Protein AF-A0A286U6C9-F1 (afdb_monomer)

pLDDT: mean 80.38, std 20.47, range [32.81, 98.5]

Nearest PDB structures (foldseek):
  4joi-assembly2_B  TM=8.172E-01  e=2.800E-09  Homo sapiens
  1l1o-assembly1_E  TM=8.955E-01  e=1.652E-06  Homo sapiens
  2z8l-assembly1_A  TM=6.160E-01  e=3.527E-02  Staphylococcus aureus
  4rh6-assembly1_A  TM=5.629E-01  e=1.642E-01  Staphylococcus aureus subsp. aureus COL
  4rh6-assembly3_C  TM=5.589E-01  e=2.062E-01  Staphylococcus aureus subsp. aureus COL

Structure (mmCIF, N/CA/C/O backbone):
data_AF-A0A286U6C9-F1
#
_entry.id   AF-A0A286U6C9-F1
#
loop_
_atom_site.group_PDB
_atom_site.id
_atom_site.type_symbol
_atom_site.label_atom_id
_atom_site.label_alt_id
_atom_site.label_comp_id
_atom_site.label_asym_id
_atom_site.label_entity_id
_atom_site.label_seq_id
_atom_site.pdbx_PDB_ins_code
_atom_site.Cartn_x
_atom_site.Cartn_y
_atom_site.Cartn_z
_atom_site.occupancy
_atom_site.B_iso_or_equiv
_atom_site.auth_seq_id
_atom_site.auth_comp_id
_atom_site.auth_asym_id
_atom_site.auth_atom_id
_atom_site.pdbx_PDB_model_num
ATOM 1 N N . MET A 1 1 ? 11.134 23.415 42.992 1.00 32.81 1 MET A N 1
ATOM 2 C CA . MET A 1 1 ? 12.088 23.562 41.873 1.00 32.81 1 MET A CA 1
ATOM 3 C C . MET A 1 1 ? 11.410 23.054 40.617 1.00 32.81 1 MET A C 1
ATOM 5 O O . MET A 1 1 ? 11.229 21.854 40.481 1.00 32.81 1 MET A O 1
ATOM 9 N N . VAL A 1 2 ? 10.948 23.959 39.758 1.00 33.53 2 VAL A N 1
ATOM 10 C CA . VAL A 1 2 ? 10.408 23.594 38.445 1.00 33.53 2 VAL A CA 1
ATOM 11 C C . VAL A 1 2 ? 11.614 23.223 37.590 1.00 33.53 2 VAL A C 1
ATOM 13 O O . VAL A 1 2 ? 12.401 24.100 37.245 1.00 33.53 2 VAL A O 1
ATOM 16 N N . GLN A 1 3 ? 11.817 21.932 37.320 1.00 37.41 3 GLN A N 1
ATOM 17 C CA . GLN A 1 3 ? 12.732 21.523 36.259 1.00 37.41 3 GLN A CA 1
ATOM 18 C C . GLN A 1 3 ? 12.182 22.136 34.972 1.00 37.41 3 GLN A C 1
ATOM 20 O O . GLN A 1 3 ? 11.148 21.700 34.471 1.00 37.41 3 GLN A O 1
ATOM 25 N N . GLN A 1 4 ? 12.822 23.196 34.472 1.00 38.38 4 GLN A N 1
ATOM 26 C CA . GLN A 1 4 ? 12.635 23.591 33.085 1.00 38.38 4 GLN A CA 1
ATOM 27 C C . GLN A 1 4 ? 13.026 22.370 32.259 1.00 38.38 4 GLN A C 1
ATOM 29 O O . GLN A 1 4 ? 14.198 22.007 32.198 1.00 38.38 4 GLN A O 1
ATOM 34 N N . THR A 1 5 ? 12.031 21.690 31.697 1.00 51.72 5 THR A N 1
ATOM 35 C CA . THR A 1 5 ? 12.222 20.615 30.731 1.00 51.72 5 THR A CA 1
ATOM 36 C C . THR A 1 5 ? 12.815 21.248 29.480 1.00 51.72 5 THR A C 1
ATOM 38 O O . THR A 1 5 ? 12.091 21.615 28.552 1.00 51.72 5 THR A O 1
ATOM 41 N N . GLY A 1 6 ? 14.130 21.468 29.486 1.00 61.31 6 GLY A N 1
ATOM 42 C CA . GLY A 1 6 ? 14.864 21.767 28.271 1.00 61.31 6 GLY A CA 1
ATOM 43 C C . GLY A 1 6 ? 14.529 20.667 27.275 1.00 61.31 6 GLY A C 1
ATOM 44 O O . GLY A 1 6 ? 14.546 19.487 27.625 1.00 61.31 6 GLY A O 1
ATOM 45 N N . PHE A 1 7 ? 14.115 21.047 26.072 1.00 63.53 7 PHE A N 1
ATOM 46 C CA . PHE A 1 7 ? 13.856 20.067 25.032 1.00 63.53 7 PHE A CA 1
ATOM 47 C C . PHE A 1 7 ? 15.171 19.354 24.722 1.00 63.53 7 PHE A C 1
ATOM 49 O O . PHE A 1 7 ? 16.091 19.969 24.189 1.00 63.53 7 PHE A O 1
ATOM 56 N N . GLU A 1 8 ? 15.267 18.081 25.097 1.00 84.19 8 GLU A N 1
ATOM 57 C CA . GLU A 1 8 ? 16.437 17.262 24.808 1.00 84.19 8 GLU A CA 1
ATOM 58 C C . GLU A 1 8 ? 16.428 16.918 23.313 1.00 84.19 8 GLU A C 1
ATOM 60 O O . GLU A 1 8 ? 15.423 16.457 22.764 1.00 84.19 8 GLU A O 1
ATOM 65 N N . PHE A 1 9 ? 17.525 17.223 22.628 1.00 90.44 9 PHE A N 1
ATOM 66 C CA . PHE A 1 9 ? 17.747 16.862 21.235 1.00 90.44 9 PHE A CA 1
ATOM 67 C C . PHE A 1 9 ? 19.185 16.380 21.071 1.00 90.44 9 PHE A C 1
ATOM 69 O O . PHE A 1 9 ? 20.078 16.757 21.828 1.00 90.44 9 PHE A O 1
ATOM 76 N N . TYR A 1 10 ? 19.401 15.549 20.061 1.00 89.81 10 TYR A N 1
ATOM 77 C CA . TYR A 1 10 ? 20.657 14.863 19.803 1.00 89.81 10 TYR A CA 1
ATOM 78 C C . TYR A 1 10 ? 21.187 15.252 18.436 1.00 89.81 10 TYR A C 1
ATOM 80 O O . TYR A 1 10 ? 20.440 15.304 17.467 1.00 89.81 10 TYR A O 1
ATOM 88 N N . TRP A 1 11 ? 22.484 15.504 18.331 1.00 91.31 11 TRP A N 1
ATOM 89 C CA . TRP A 1 11 ? 23.102 15.791 17.042 1.00 91.31 11 TRP A CA 1
ATOM 90 C C . TRP A 1 11 ? 23.450 14.492 16.319 1.00 91.31 11 TRP A C 1
ATOM 92 O O . TRP A 1 11 ? 24.300 13.731 16.782 1.00 91.31 11 TRP A O 1
ATOM 102 N N . LEU A 1 12 ? 22.818 14.257 15.169 1.00 92.69 12 LEU A N 1
ATOM 103 C CA . LEU A 1 12 ? 23.236 13.241 14.209 1.00 92.69 12 LEU A CA 1
ATOM 104 C C . LEU A 1 12 ? 23.997 13.937 13.079 1.00 92.69 12 LEU A C 1
ATOM 106 O O . LEU A 1 12 ? 23.408 14.509 12.158 1.00 92.69 12 LEU A O 1
ATOM 110 N N . GLY A 1 13 ? 25.323 13.959 13.205 1.00 90.19 13 GLY A N 1
ATOM 111 C CA . GLY A 1 13 ? 26.168 14.811 12.372 1.00 90.19 13 GLY A CA 1
ATOM 112 C C . GLY A 1 13 ? 25.781 16.278 12.559 1.00 90.19 13 GLY A C 1
ATOM 113 O O . GLY A 1 13 ? 25.922 16.833 13.645 1.00 90.19 13 GLY A O 1
ATOM 114 N N . ARG A 1 14 ? 25.254 16.895 11.500 1.00 89.38 14 ARG A N 1
ATOM 115 C CA . ARG A 1 14 ? 24.822 18.303 11.489 1.00 89.38 14 ARG A CA 1
ATOM 116 C C . ARG A 1 14 ? 23.338 18.525 11.797 1.00 89.38 14 ARG A C 1
ATOM 118 O O . ARG A 1 14 ? 22.896 19.669 11.769 1.00 89.38 14 ARG A O 1
ATOM 125 N N . VAL A 1 15 ? 22.551 17.467 11.996 1.00 92.31 15 VAL A N 1
ATOM 126 C CA . VAL A 1 15 ? 21.088 17.571 12.125 1.00 92.31 15 VAL A CA 1
ATOM 127 C C . VAL A 1 15 ? 20.666 17.321 13.575 1.00 92.31 15 VAL A C 1
ATOM 129 O O . VAL A 1 15 ? 21.039 16.287 14.133 1.00 92.31 15 VAL A O 1
ATOM 132 N N . PRO A 1 16 ? 19.892 18.228 14.200 1.00 92.75 16 PRO A N 1
ATOM 133 C CA . PRO A 1 16 ? 19.314 17.978 15.511 1.00 92.75 16 PRO A CA 1
ATOM 134 C C . PRO A 1 16 ? 18.111 17.031 15.384 1.00 92.75 16 PRO A C 1
ATOM 136 O O . PRO A 1 16 ? 17.132 17.317 14.694 1.00 92.75 16 PRO A O 1
ATOM 139 N N . CYS A 1 17 ? 18.178 15.908 16.085 1.00 92.44 17 CYS A N 1
ATOM 140 C CA . CYS A 1 17 ? 17.191 14.841 16.114 1.00 92.44 17 CYS A CA 1
ATOM 141 C C . CYS A 1 17 ? 16.584 14.742 17.513 1.00 92.44 17 CYS A C 1
ATOM 143 O O . CYS A 1 17 ? 17.291 14.593 18.506 1.00 92.44 17 CYS A O 1
ATOM 145 N N . ARG A 1 18 ? 15.258 14.803 17.596 1.00 91.06 18 ARG A N 1
ATOM 146 C CA . ARG A 1 18 ? 14.523 14.608 18.855 1.00 91.06 18 ARG A CA 1
ATOM 147 C C . ARG A 1 18 ? 13.869 13.235 18.918 1.00 91.06 18 ARG A C 1
ATOM 149 O O . ARG A 1 18 ? 13.901 12.565 19.945 1.00 91.06 18 ARG A O 1
ATOM 156 N N . THR A 1 19 ? 13.312 12.830 17.787 1.00 95.06 19 THR A N 1
ATOM 157 C CA . THR A 1 19 ? 12.624 11.561 17.606 1.00 95.06 19 THR A CA 1
ATOM 158 C C . THR A 1 19 ? 13.424 10.719 16.627 1.00 95.06 19 THR A C 1
ATOM 160 O O . THR A 1 19 ? 13.867 11.226 15.595 1.00 95.06 19 THR A O 1
ATOM 163 N N . VAL A 1 20 ? 13.597 9.442 16.940 1.00 96.62 20 VAL A N 1
ATOM 164 C CA . VAL A 1 20 ? 14.222 8.464 16.050 1.00 96.62 20 VAL A CA 1
ATOM 165 C C . VAL A 1 20 ? 13.275 7.308 15.796 1.00 96.62 20 VAL A C 1
ATOM 167 O O . VAL A 1 20 ? 12.371 7.043 16.587 1.00 96.62 20 VAL A O 1
ATOM 170 N N . ARG A 1 21 ? 13.481 6.646 14.662 1.00 97.69 21 ARG A N 1
ATOM 171 C CA . ARG A 1 21 ? 12.811 5.407 14.285 1.00 97.69 21 ARG A CA 1
ATOM 172 C C . ARG A 1 21 ? 13.885 4.354 14.080 1.00 97.69 21 ARG A C 1
ATOM 174 O O . ARG A 1 21 ? 14.818 4.611 13.324 1.00 97.69 21 ARG A O 1
ATOM 181 N N . ILE A 1 22 ? 13.726 3.214 14.732 1.00 97.75 22 ILE A N 1
ATOM 182 C CA . ILE A 1 22 ? 14.620 2.064 14.645 1.00 97.75 22 ILE A CA 1
ATOM 183 C C . ILE A 1 22 ? 13.824 0.829 14.224 1.00 97.75 22 ILE A C 1
ATOM 185 O O . ILE A 1 22 ? 12.639 0.696 14.549 1.00 97.75 22 ILE A O 1
ATOM 189 N N . VAL A 1 23 ? 14.479 -0.072 13.500 1.00 98.19 23 VAL A N 1
ATOM 190 C CA . VAL A 1 23 ? 13.977 -1.418 13.215 1.00 98.19 23 VAL A CA 1
ATOM 191 C C . VAL A 1 23 ? 15.058 -2.399 13.621 1.00 98.19 23 VAL A C 1
ATOM 193 O O . VAL A 1 23 ? 16.198 -2.240 13.199 1.00 98.19 23 VAL A O 1
ATOM 196 N N . GLY A 1 24 ? 14.704 -3.379 14.444 1.00 97.62 24 GLY A N 1
ATOM 197 C CA . GLY A 1 24 ? 15.660 -4.357 14.949 1.00 97.62 24 GLY A CA 1
ATOM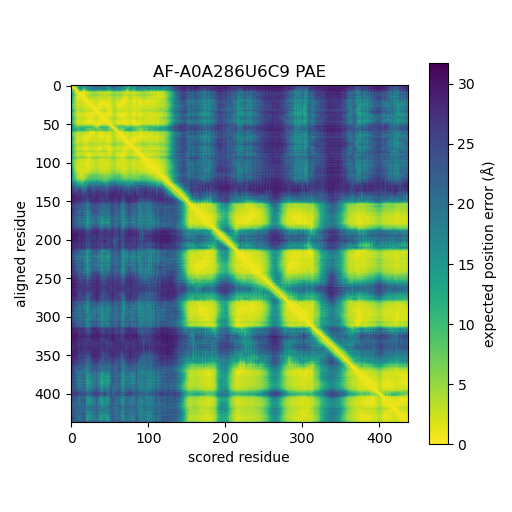 198 C C . GLY A 1 24 ? 14.984 -5.518 15.662 1.00 97.62 24 GLY A C 1
ATOM 199 O O . GLY A 1 24 ? 13.758 -5.554 15.809 1.00 97.62 24 GLY A O 1
ATOM 200 N N . ILE A 1 25 ? 15.793 -6.473 16.101 1.00 97.88 25 ILE A N 1
ATOM 201 C CA . ILE A 1 25 ? 15.361 -7.696 16.772 1.00 97.88 25 ILE A CA 1
ATOM 202 C C . ILE A 1 25 ? 15.280 -7.448 18.278 1.00 97.88 25 ILE A C 1
ATOM 204 O O . ILE A 1 25 ? 16.184 -6.881 18.890 1.00 97.88 25 ILE A O 1
ATOM 208 N N . VAL A 1 26 ? 14.199 -7.905 18.907 1.00 98.19 26 VAL A N 1
ATOM 209 C CA . VAL A 1 26 ? 14.075 -7.895 20.367 1.00 98.19 26 VAL A CA 1
ATOM 210 C C . VAL A 1 26 ? 15.022 -8.936 20.956 1.00 98.19 26 VAL A C 1
ATOM 212 O O . VAL A 1 26 ? 14.821 -10.134 20.777 1.00 98.19 26 VAL A O 1
ATOM 215 N N . VAL A 1 27 ? 16.030 -8.497 21.704 1.00 98.50 27 VAL A N 1
ATOM 216 C CA . VAL A 1 27 ? 16.996 -9.373 22.392 1.00 98.50 27 VAL A CA 1
ATOM 217 C C . VAL A 1 27 ? 16.692 -9.544 23.884 1.00 98.50 27 VAL A C 1
ATOM 219 O O . VAL A 1 27 ? 17.246 -10.425 24.534 1.00 98.50 27 VAL A O 1
ATOM 222 N N . GLY A 1 28 ? 15.778 -8.743 24.438 1.00 98.12 28 GLY A N 1
ATOM 223 C CA . GLY A 1 28 ? 15.343 -8.845 25.832 1.00 98.12 28 GLY A CA 1
ATOM 224 C C . GLY A 1 28 ? 14.051 -8.078 26.099 1.00 98.12 28 GLY A C 1
ATOM 225 O O . GLY A 1 28 ? 13.772 -7.077 25.439 1.00 98.12 28 GLY A O 1
ATOM 226 N N . VAL A 1 29 ? 13.260 -8.551 27.065 1.00 97.62 29 VAL A N 1
ATOM 227 C CA . VAL A 1 29 ? 11.993 -7.926 27.472 1.00 97.62 29 VAL A CA 1
ATOM 228 C C . VAL A 1 29 ? 11.913 -7.893 28.994 1.00 97.62 29 VAL A C 1
ATOM 230 O O . VAL A 1 29 ? 11.800 -8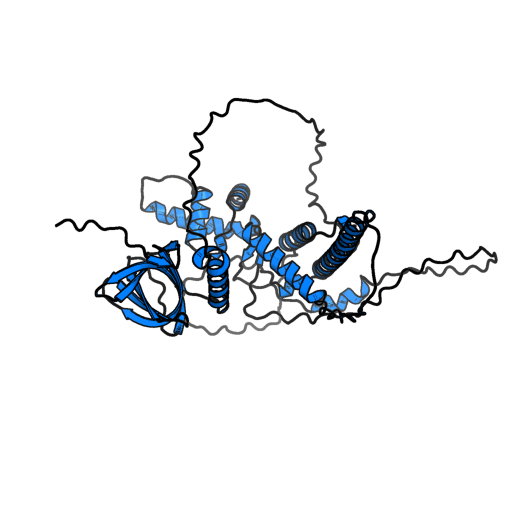.941 29.627 1.00 97.62 29 VAL A O 1
ATOM 233 N N . ASP A 1 30 ? 11.907 -6.692 29.567 1.00 97.12 30 ASP A N 1
ATOM 234 C CA . ASP A 1 30 ? 11.703 -6.469 30.998 1.00 97.12 30 ASP A CA 1
ATOM 235 C C . ASP A 1 30 ? 10.300 -5.877 31.215 1.00 97.12 30 ASP A C 1
ATOM 237 O O . ASP A 1 30 ? 9.998 -4.766 30.765 1.00 97.12 30 ASP A O 1
ATOM 241 N N . LYS A 1 31 ? 9.415 -6.619 31.892 1.00 95.38 31 LYS A N 1
ATOM 242 C CA . LYS A 1 31 ? 8.049 -6.168 32.209 1.00 95.38 31 LYS A CA 1
ATOM 243 C C . LYS A 1 31 ? 8.015 -5.540 33.607 1.00 95.38 31 LYS A C 1
ATOM 245 O O . LYS A 1 31 ? 8.331 -6.207 34.589 1.00 95.38 31 LYS A O 1
ATOM 250 N N . PHE A 1 32 ? 7.589 -4.283 33.687 1.00 95.25 32 PHE A N 1
ATOM 251 C CA . PHE A 1 32 ? 7.299 -3.567 34.931 1.00 95.25 32 PHE A CA 1
ATOM 252 C C . PHE A 1 32 ? 5.782 -3.354 35.071 1.00 95.25 32 PHE A C 1
ATOM 254 O O . PHE A 1 32 ? 5.001 -3.738 34.197 1.00 95.25 32 PHE A O 1
ATOM 261 N N . GLU A 1 33 ? 5.347 -2.771 36.187 1.00 94.50 33 GLU A N 1
ATOM 262 C CA . GLU A 1 33 ? 3.923 -2.537 36.461 1.00 94.50 33 GLU A CA 1
ATOM 263 C C . GLU A 1 33 ? 3.306 -1.513 35.488 1.00 94.50 33 GLU A C 1
ATOM 265 O O . GLU A 1 33 ? 2.229 -1.750 34.933 1.00 94.50 33 GLU A O 1
ATOM 270 N N . ASP A 1 34 ? 4.028 -0.421 35.222 1.00 94.25 34 ASP A N 1
ATOM 271 C CA . ASP A 1 34 ? 3.599 0.749 34.443 1.00 94.25 34 ASP A CA 1
ATOM 272 C C . ASP A 1 34 ? 4.245 0.850 33.047 1.00 94.25 34 ASP A C 1
ATOM 274 O O . ASP A 1 34 ? 3.832 1.661 32.213 1.00 94.25 34 ASP A O 1
ATOM 278 N N . MET A 1 35 ? 5.252 0.024 32.759 1.00 94.88 35 MET A N 1
ATOM 279 C CA . MET A 1 35 ? 5.972 0.052 31.486 1.00 94.88 35 MET A CA 1
ATOM 280 C C . MET A 1 35 ? 6.519 -1.314 31.083 1.00 94.88 35 MET A C 1
ATOM 282 O O . MET A 1 35 ? 6.732 -2.203 31.904 1.00 94.88 35 MET A O 1
ATOM 286 N N . THR A 1 36 ? 6.784 -1.476 29.791 1.00 95.50 36 THR A N 1
ATOM 287 C CA . THR A 1 36 ? 7.577 -2.592 29.264 1.00 95.50 36 THR A CA 1
ATOM 288 C C . THR A 1 36 ? 8.820 -2.026 28.600 1.00 95.50 36 THR A C 1
ATOM 290 O O . THR A 1 36 ? 8.725 -1.099 27.796 1.00 95.50 36 THR A O 1
ATOM 293 N N . ARG A 1 37 ? 9.988 -2.566 28.946 1.00 97.06 37 ARG A N 1
ATOM 294 C CA . ARG A 1 37 ? 11.259 -2.204 28.325 1.00 97.06 37 ARG A CA 1
ATOM 295 C C . ARG A 1 37 ? 11.682 -3.308 27.367 1.00 97.06 37 ARG A C 1
ATOM 297 O O . ARG A 1 37 ? 11.848 -4.456 27.772 1.00 97.06 37 ARG A O 1
ATOM 304 N N . PHE A 1 38 ? 11.882 -2.944 26.109 1.00 97.81 38 PHE A N 1
ATOM 305 C CA . PHE A 1 38 ? 12.397 -3.827 25.070 1.00 97.81 38 PHE A CA 1
ATOM 306 C C . PHE A 1 38 ? 13.863 -3.496 24.808 1.00 97.81 38 PHE A C 1
ATOM 308 O O . PHE A 1 38 ? 14.201 -2.332 24.622 1.00 97.81 38 PHE A O 1
ATOM 315 N N . LYS A 1 39 ? 14.733 -4.501 24.774 1.00 98.38 39 LYS A N 1
ATOM 316 C CA . LYS A 1 39 ? 16.118 -4.357 24.316 1.00 98.38 39 LYS A CA 1
ATOM 317 C C . LYS A 1 39 ? 16.139 -4.684 22.832 1.00 98.38 39 LYS A C 1
ATOM 319 O O . LYS A 1 39 ? 15.807 -5.813 22.476 1.00 98.38 39 LYS A O 1
ATOM 324 N N . VAL A 1 40 ? 16.461 -3.711 21.988 1.00 98.12 40 VAL A N 1
ATOM 325 C CA . VAL A 1 40 ? 16.364 -3.838 20.526 1.00 98.12 40 VAL A CA 1
ATOM 326 C C . VAL A 1 40 ? 17.754 -3.758 19.921 1.00 98.12 40 VAL A C 1
ATOM 328 O O . VAL A 1 40 ? 18.453 -2.778 20.165 1.00 98.12 40 VAL A O 1
ATOM 331 N N . ASP A 1 41 ? 18.135 -4.785 19.166 1.00 98.25 41 ASP A N 1
ATOM 332 C CA . ASP A 1 41 ? 19.395 -4.878 18.426 1.00 98.25 41 ASP A CA 1
ATOM 333 C C . ASP A 1 41 ? 19.137 -4.657 16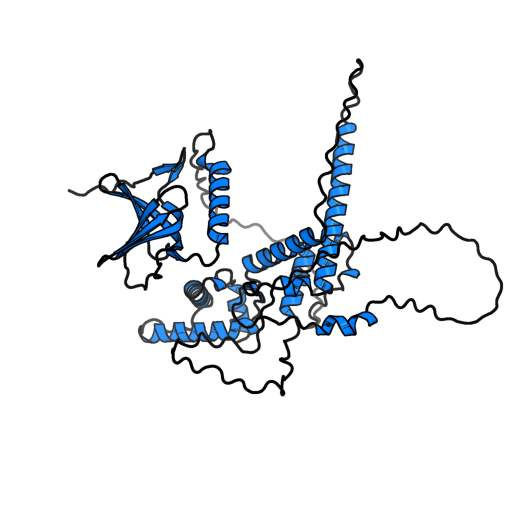.931 1.00 98.25 41 ASP A C 1
ATOM 335 O O . ASP A 1 41 ? 18.363 -5.398 16.323 1.00 98.25 41 ASP A O 1
ATOM 339 N N . ASP A 1 42 ? 19.755 -3.636 16.341 1.00 97.56 42 ASP A N 1
ATOM 340 C CA . ASP A 1 42 ? 19.669 -3.342 14.902 1.00 97.56 42 ASP A CA 1
ATOM 341 C C . ASP A 1 42 ? 20.863 -3.892 14.096 1.00 97.56 42 ASP A C 1
ATOM 343 O O . ASP A 1 42 ? 21.039 -3.563 12.920 1.00 97.56 42 ASP A O 1
ATOM 347 N N . GLY A 1 43 ? 21.714 -4.702 14.737 1.00 96.69 43 GLY A N 1
ATOM 348 C CA . GLY A 1 43 ? 22.961 -5.224 14.185 1.00 96.69 43 GLY A CA 1
ATOM 349 C C . GLY A 1 43 ? 24.155 -4.279 14.347 1.00 96.69 43 GLY A C 1
ATOM 350 O O . GLY A 1 43 ? 25.287 -4.680 14.067 1.00 96.69 43 GLY A O 1
ATOM 351 N N . THR A 1 44 ? 23.938 -3.043 14.810 1.00 96.94 44 THR A N 1
ATOM 352 C CA . THR A 1 44 ? 25.007 -2.085 15.129 1.00 96.94 44 THR A CA 1
ATOM 353 C C . THR A 1 44 ? 25.177 -1.897 16.632 1.00 96.94 44 THR A C 1
ATOM 355 O O . THR A 1 44 ? 26.310 -1.829 17.117 1.00 96.94 44 THR A O 1
ATOM 358 N N . ALA A 1 45 ? 24.072 -1.828 17.375 1.00 96.94 45 ALA A N 1
ATOM 359 C CA . ALA A 1 45 ? 24.060 -1.708 18.825 1.00 96.94 45 ALA A CA 1
ATOM 360 C C . ALA A 1 45 ? 22.712 -2.152 19.412 1.00 96.94 45 ALA A C 1
ATOM 362 O O . ALA A 1 45 ? 21.698 -2.222 18.724 1.00 96.94 45 ALA A O 1
ATOM 363 N N . VAL A 1 46 ? 22.699 -2.370 20.730 1.00 98.25 46 VAL A N 1
ATOM 364 C CA . VAL A 1 46 ? 21.472 -2.629 21.491 1.00 98.25 46 VAL A CA 1
ATOM 365 C C . VAL A 1 46 ? 21.031 -1.359 22.212 1.00 98.25 46 VAL A C 1
ATOM 367 O O . VAL A 1 46 ? 21.826 -0.753 22.935 1.00 98.25 46 VAL A O 1
ATOM 370 N N . ILE A 1 47 ? 19.760 -0.980 22.068 1.00 97.94 47 ILE A N 1
ATOM 371 C CA . ILE A 1 47 ? 19.156 0.151 22.783 1.00 97.94 47 ILE A CA 1
ATOM 372 C C . ILE A 1 47 ? 17.911 -0.272 23.568 1.00 97.94 47 ILE A C 1
ATOM 374 O O . ILE A 1 47 ? 17.090 -1.067 23.106 1.00 97.94 47 ILE A O 1
ATOM 378 N N . ASP A 1 48 ? 17.762 0.285 24.769 1.00 98.19 48 ASP A N 1
ATOM 379 C CA . ASP A 1 48 ? 16.576 0.094 25.598 1.00 98.19 48 ASP A CA 1
ATOM 380 C C . ASP A 1 48 ? 15.435 1.003 25.100 1.00 98.19 48 ASP A C 1
ATOM 382 O O . ASP A 1 48 ? 15.576 2.225 25.036 1.00 98.19 48 ASP A O 1
ATOM 386 N N . CYS A 1 49 ? 14.288 0.410 24.776 1.00 97.75 49 CYS A N 1
ATOM 387 C CA . CYS A 1 49 ? 13.061 1.076 24.349 1.00 97.75 49 CYS A CA 1
ATOM 388 C C . CYS A 1 49 ? 11.994 0.949 25.439 1.00 97.75 49 CYS A C 1
ATOM 390 O O . CYS A 1 49 ? 11.480 -0.141 25.690 1.00 97.75 49 CYS A O 1
ATOM 392 N N . GLU A 1 50 ? 11.663 2.055 26.096 1.00 96.88 50 GLU A N 1
ATOM 393 C CA . GLU A 1 50 ? 10.674 2.125 27.170 1.00 96.88 50 GLU A CA 1
ATOM 394 C C . GLU A 1 50 ? 9.299 2.483 26.602 1.00 96.88 50 GLU A C 1
ATOM 396 O O . GLU A 1 50 ? 9.066 3.607 26.150 1.00 96.88 50 GLU A O 1
ATOM 401 N N . TYR A 1 51 ? 8.378 1.524 26.650 1.00 95.69 51 TYR A N 1
ATOM 402 C CA . TYR A 1 51 ? 6.990 1.696 26.246 1.00 95.69 51 TYR A CA 1
ATOM 403 C C . TYR A 1 51 ? 6.102 1.854 27.485 1.00 95.69 51 TYR A C 1
ATOM 405 O O . TYR A 1 51 ? 6.040 0.953 28.330 1.00 95.69 51 TYR A O 1
ATOM 413 N N . GLN A 1 52 ? 5.399 2.984 27.599 1.00 93.25 52 GLN A N 1
ATOM 414 C CA . GLN A 1 52 ? 4.454 3.215 28.696 1.00 93.25 52 GLN A CA 1
ATOM 415 C C . GLN A 1 52 ? 3.164 2.434 28.461 1.00 93.25 52 GLN A C 1
ATOM 417 O O . GLN A 1 52 ? 2.539 2.536 27.407 1.00 93.25 52 GLN A O 1
ATOM 422 N N . LYS A 1 53 ? 2.765 1.640 29.455 1.00 85.25 53 LYS A N 1
ATOM 423 C CA . LYS A 1 53 ? 1.566 0.813 29.379 1.00 85.25 53 LYS A CA 1
ATOM 424 C C . LYS A 1 53 ? 0.333 1.687 29.581 1.00 85.25 53 LYS A C 1
ATOM 426 O O . LYS A 1 53 ? -0.119 1.898 30.700 1.00 85.25 53 LYS A O 1
ATOM 431 N N . GLU A 1 54 ? -0.212 2.200 28.488 1.00 81.62 54 GLU A N 1
ATOM 432 C CA . GLU A 1 54 ? -1.582 2.710 28.486 1.00 81.62 54 GLU A CA 1
ATOM 433 C C . GLU A 1 54 ? -2.568 1.526 28.578 1.00 81.62 54 GLU A C 1
ATOM 435 O O . GLU A 1 54 ? -2.198 0.382 28.315 1.00 81.62 54 GLU A O 1
ATOM 440 N N . GLU A 1 55 ? -3.839 1.759 28.930 1.00 79.06 55 GLU A N 1
ATOM 441 C CA . GLU A 1 55 ? -4.879 0.702 28.984 1.00 79.06 55 GLU A CA 1
ATOM 442 C C . GLU A 1 55 ? -5.087 -0.037 27.640 1.00 79.06 55 GLU A C 1
ATOM 444 O O . GLU A 1 55 ? -5.810 -1.034 27.548 1.00 79.06 55 GLU A O 1
ATOM 449 N N . ILE A 1 56 ? -4.443 0.442 26.579 1.00 73.19 56 ILE A N 1
ATOM 450 C CA . ILE A 1 56 ? -4.426 -0.148 25.252 1.00 73.19 56 ILE A CA 1
ATOM 451 C C . ILE A 1 56 ? -3.523 -1.390 25.266 1.00 73.19 56 ILE A C 1
ATOM 453 O O . ILE A 1 56 ? -2.367 -1.345 25.679 1.00 73.19 56 ILE A O 1
ATOM 457 N N . LYS A 1 57 ? -4.054 -2.521 24.782 1.00 76.19 57 LYS A N 1
ATOM 458 C CA . LYS A 1 57 ? -3.295 -3.773 24.645 1.00 76.19 57 LYS A CA 1
ATOM 459 C C . LYS A 1 57 ? -2.062 -3.547 23.767 1.00 76.19 57 LYS A C 1
ATOM 461 O O . LYS A 1 57 ? -2.187 -3.391 22.555 1.00 76.19 57 LYS A O 1
ATOM 466 N N . ILE A 1 58 ? -0.894 -3.559 24.398 1.00 71.31 58 ILE A N 1
ATOM 467 C CA . ILE A 1 58 ? 0.408 -3.520 23.732 1.00 71.31 58 ILE A CA 1
ATOM 468 C C . ILE A 1 58 ? 0.538 -4.780 22.867 1.00 71.31 58 ILE A C 1
ATOM 470 O O . ILE A 1 58 ? 0.192 -5.864 23.351 1.00 71.31 58 ILE A O 1
ATOM 474 N N . PRO A 1 59 ? 1.035 -4.688 21.621 1.00 76.06 59 PRO A N 1
ATOM 475 C CA . PRO A 1 59 ? 1.444 -5.874 20.882 1.00 76.06 59 PRO A CA 1
ATOM 476 C C . PRO A 1 59 ? 2.540 -6.596 21.682 1.00 76.06 59 PRO A C 1
ATOM 478 O O . PRO A 1 59 ? 3.591 -6.018 21.952 1.00 76.06 59 PRO A O 1
ATOM 481 N N . GLU A 1 60 ? 2.291 -7.834 22.113 1.00 88.12 60 GLU A N 1
ATOM 482 C CA . GLU A 1 60 ? 3.281 -8.611 22.864 1.00 88.12 60 GLU A CA 1
ATOM 483 C C . GLU A 1 60 ? 4.409 -9.057 21.930 1.00 88.12 60 GLU A C 1
ATOM 485 O O . GLU A 1 60 ? 4.302 -10.080 21.257 1.00 88.12 60 GLU A O 1
ATOM 490 N N . ALA A 1 61 ? 5.492 -8.280 21.885 1.00 94.75 61 ALA A N 1
ATOM 491 C CA . ALA A 1 61 ? 6.727 -8.712 21.248 1.00 94.75 61 ALA A CA 1
ATOM 492 C C . ALA A 1 61 ? 7.511 -9.653 22.174 1.00 94.75 61 ALA A C 1
ATOM 494 O O . ALA A 1 61 ? 7.655 -9.398 23.373 1.00 94.75 61 ALA A O 1
ATOM 495 N N . SER A 1 62 ? 8.027 -10.733 21.601 1.00 96.62 62 SER A N 1
ATOM 496 C CA . SER A 1 62 ? 8.883 -11.727 22.248 1.00 96.62 62 SER A CA 1
ATOM 497 C C . SER A 1 62 ? 10.320 -11.615 21.745 1.00 96.62 62 SER A C 1
ATOM 499 O O . SER A 1 62 ? 10.573 -11.076 20.668 1.00 96.62 62 SER A O 1
ATOM 501 N N . VAL A 1 63 ? 11.267 -12.158 22.515 1.00 97.50 63 VAL A N 1
ATOM 502 C CA . VAL A 1 63 ? 12.673 -12.245 22.096 1.00 97.50 63 VAL A CA 1
ATOM 503 C C . VAL A 1 63 ? 12.778 -12.991 20.759 1.00 97.50 63 VAL A C 1
ATOM 505 O O . VAL A 1 63 ? 12.138 -14.025 20.572 1.00 97.50 63 VAL A O 1
ATOM 508 N N . GLY A 1 64 ? 13.569 -12.450 19.833 1.00 96.62 64 GLY A N 1
ATOM 509 C CA . GLY A 1 64 ? 13.752 -12.955 18.471 1.00 96.62 64 GLY A CA 1
ATOM 510 C C . GLY A 1 64 ? 12.802 -12.356 17.429 1.00 96.62 64 GLY A C 1
ATOM 511 O O . GLY A 1 64 ? 13.003 -12.588 16.241 1.00 96.62 64 GLY A O 1
ATOM 512 N N . GLN A 1 65 ? 11.791 -11.577 17.829 1.00 96.75 65 GLN A N 1
ATOM 513 C CA . GLN A 1 65 ? 10.913 -10.891 16.877 1.00 96.75 65 GLN A CA 1
ATOM 514 C C . GLN A 1 65 ? 11.499 -9.547 16.439 1.00 96.75 65 GLN A C 1
ATOM 516 O O . GLN A 1 65 ? 12.025 -8.798 17.263 1.00 96.75 65 GLN A O 1
ATOM 521 N N . SER A 1 66 ? 11.354 -9.223 15.155 1.00 97.06 66 SER A N 1
ATOM 522 C CA . SER A 1 66 ? 11.694 -7.903 14.623 1.00 97.06 66 SER A CA 1
ATOM 523 C C . SER A 1 66 ? 10.571 -6.906 14.905 1.00 97.06 66 SER A C 1
ATOM 525 O O . SER A 1 66 ? 9.389 -7.204 14.704 1.00 97.06 66 SER A O 1
ATOM 527 N N . ILE A 1 67 ? 10.934 -5.711 15.362 1.00 97.56 67 ILE A N 1
ATOM 528 C CA . ILE A 1 67 ? 9.991 -4.639 15.683 1.00 97.56 67 ILE A CA 1
ATOM 529 C C . ILE A 1 67 ? 10.411 -3.313 15.055 1.00 97.56 67 ILE A C 1
ATOM 531 O O . ILE A 1 67 ? 11.593 -3.048 14.854 1.00 97.56 67 ILE A O 1
ATOM 535 N N . ASN A 1 68 ? 9.420 -2.467 14.778 1.00 97.25 68 ASN A N 1
ATOM 536 C CA . ASN A 1 68 ? 9.569 -1.091 14.329 1.00 97.25 68 ASN A CA 1
ATOM 537 C C . ASN A 1 68 ? 9.160 -0.159 15.464 1.00 97.25 68 ASN A C 1
ATOM 539 O O . ASN A 1 68 ? 7.999 -0.155 15.883 1.00 97.25 68 ASN A O 1
ATOM 543 N N . VAL A 1 69 ? 10.112 0.620 15.965 1.00 97.38 69 VAL A N 1
ATOM 544 C CA . VAL A 1 69 ? 9.902 1.479 17.126 1.00 97.38 69 VAL A CA 1
ATOM 545 C C . VAL A 1 69 ? 10.273 2.904 16.772 1.00 97.38 69 VAL A C 1
ATOM 547 O O . VAL A 1 69 ? 11.360 3.170 16.261 1.00 97.38 69 VAL A O 1
ATOM 550 N N . LYS A 1 70 ? 9.380 3.840 17.072 1.00 97.62 70 LYS A N 1
ATOM 551 C CA . LYS A 1 70 ? 9.626 5.273 16.971 1.00 97.62 70 LYS A CA 1
ATOM 552 C C . LYS A 1 70 ? 9.476 5.917 18.345 1.00 97.62 70 LYS A C 1
ATOM 554 O O . LYS A 1 70 ? 8.608 5.564 19.131 1.00 97.62 70 LYS A O 1
ATOM 559 N N . GLY A 1 71 ? 10.359 6.843 18.681 1.00 97.00 71 GLY A N 1
ATOM 560 C CA . GLY A 1 71 ? 10.325 7.439 20.009 1.00 97.00 71 GLY A CA 1
ATOM 561 C C . GLY A 1 71 ? 11.303 8.579 20.196 1.00 97.00 71 GLY A C 1
ATOM 562 O O . GLY A 1 71 ? 12.102 8.892 19.313 1.00 97.00 71 GLY A O 1
ATOM 563 N N . ASN A 1 72 ? 11.221 9.213 21.358 1.00 96.19 72 ASN A N 1
ATOM 564 C CA . ASN A 1 72 ? 12.105 10.305 21.741 1.00 96.19 72 ASN A CA 1
ATOM 565 C C . ASN A 1 72 ? 13.327 9.752 22.473 1.00 96.19 72 ASN A C 1
ATOM 567 O O . ASN A 1 72 ? 13.180 8.920 23.369 1.00 96.19 72 ASN A O 1
ATOM 571 N N . ILE A 1 73 ? 14.523 10.206 22.100 1.00 95.19 73 ILE A N 1
ATOM 572 C CA . ILE A 1 73 ? 15.741 9.818 22.819 1.00 95.19 73 ILE A CA 1
ATOM 573 C C . ILE A 1 73 ? 15.766 10.571 24.152 1.00 95.19 73 ILE A C 1
ATOM 575 O O . ILE A 1 73 ? 15.551 11.782 24.184 1.00 95.19 73 ILE A O 1
ATOM 579 N N . MET A 1 74 ? 16.030 9.844 25.232 1.00 93.88 74 MET A N 1
ATOM 580 C CA . MET A 1 74 ? 16.132 10.367 26.590 1.00 93.88 74 MET A CA 1
ATOM 581 C C . MET A 1 74 ? 17.434 9.872 27.231 1.00 93.88 74 MET A C 1
ATOM 583 O O . MET A 1 74 ? 17.822 8.712 27.044 1.00 93.88 74 MET A O 1
ATOM 587 N N . GLU A 1 75 ? 18.081 10.704 28.046 1.00 92.75 75 GLU A N 1
ATOM 588 C CA . GLU A 1 75 ? 19.222 10.284 28.865 1.00 92.75 75 GLU A CA 1
ATOM 589 C C . GLU A 1 75 ? 18.805 10.078 30.328 1.00 92.75 75 GLU A C 1
ATOM 591 O O . GLU A 1 75 ? 18.217 10.946 30.975 1.00 92.75 75 GLU A O 1
ATOM 596 N N . ARG A 1 76 ? 19.109 8.903 30.889 1.00 89.56 76 ARG A N 1
ATOM 597 C CA . ARG A 1 76 ? 18.853 8.594 32.301 1.00 89.56 76 ARG A CA 1
ATOM 598 C C . ARG A 1 76 ? 20.042 7.851 32.884 1.00 89.56 76 ARG A C 1
ATOM 600 O O . ARG A 1 76 ? 20.393 6.768 32.432 1.00 89.56 76 ARG A O 1
ATOM 607 N N . ARG A 1 77 ? 20.641 8.432 33.931 1.00 92.69 77 ARG A N 1
ATOM 608 C CA . ARG A 1 77 ? 21.813 7.875 34.641 1.00 92.69 77 ARG A CA 1
ATOM 609 C C . ARG A 1 77 ? 23.006 7.588 33.709 1.00 92.69 77 ARG A C 1
ATOM 611 O O . ARG A 1 77 ? 23.687 6.586 33.885 1.00 92.69 77 ARG A O 1
ATOM 618 N N . GLY A 1 78 ? 23.238 8.449 32.716 1.00 91.88 78 GLY A N 1
ATOM 619 C CA . GLY A 1 78 ? 24.338 8.303 31.754 1.00 91.88 78 GLY A CA 1
ATOM 620 C C . GLY A 1 78 ? 24.113 7.243 30.671 1.00 91.88 78 GLY A C 1
ATOM 621 O O . GLY A 1 78 ? 25.022 6.982 29.889 1.00 91.88 78 GLY A O 1
ATOM 622 N N . SER A 1 79 ? 22.925 6.629 30.611 1.00 94.06 79 SER A N 1
ATOM 623 C CA . SER A 1 79 ? 22.528 5.737 29.520 1.00 94.06 79 SER A CA 1
ATOM 624 C C . SER A 1 79 ? 21.408 6.358 28.693 1.00 94.06 79 SER A C 1
ATOM 626 O O . SER A 1 79 ? 20.495 6.998 29.227 1.00 94.06 79 SER A O 1
ATOM 628 N N . ARG A 1 80 ? 21.460 6.134 27.379 1.00 94.06 80 ARG A N 1
ATOM 629 C CA . ARG A 1 80 ? 20.419 6.559 26.441 1.00 94.06 80 ARG A CA 1
ATOM 630 C C . ARG A 1 80 ? 19.373 5.465 26.300 1.00 94.06 80 ARG A C 1
ATOM 632 O O . ARG A 1 80 ? 19.704 4.284 26.249 1.00 94.06 80 ARG A O 1
ATOM 639 N N . HIS A 1 81 ? 18.119 5.877 26.240 1.00 96.06 81 HIS A N 1
ATOM 640 C CA . HIS A 1 81 ? 16.975 5.003 26.016 1.00 96.06 81 HIS A CA 1
ATOM 641 C C . HIS A 1 81 ? 15.960 5.726 25.133 1.00 96.06 81 HIS A C 1
ATOM 643 O O . HIS A 1 81 ? 15.959 6.956 25.027 1.00 96.06 81 HIS A O 1
ATOM 649 N N . LEU A 1 82 ? 15.110 4.952 24.470 1.00 97.06 82 LEU A N 1
ATOM 650 C CA . LEU A 1 82 ? 14.063 5.456 23.599 1.00 97.06 82 LEU A CA 1
ATOM 651 C C . LEU A 1 82 ? 12.732 5.434 24.347 1.00 97.06 82 LEU A C 1
ATOM 653 O O . LEU A 1 82 ? 12.252 4.364 24.706 1.00 97.06 82 LEU A O 1
ATOM 657 N N . ARG A 1 83 ? 12.112 6.593 24.571 1.00 96.44 83 ARG A N 1
ATOM 658 C CA . ARG A 1 83 ? 10.744 6.665 25.096 1.00 96.44 83 ARG A CA 1
ATOM 659 C C . ARG A 1 83 ? 9.752 6.540 23.945 1.00 96.44 83 ARG A C 1
ATOM 661 O O . ARG A 1 83 ? 9.705 7.413 23.077 1.00 96.44 83 ARG A O 1
ATOM 668 N N . VAL A 1 84 ? 8.964 5.473 23.964 1.00 96.31 84 VAL A N 1
ATOM 669 C CA . VAL A 1 84 ? 8.034 5.088 22.896 1.00 96.31 84 VAL A CA 1
ATOM 670 C C . VAL A 1 84 ? 6.612 5.482 23.289 1.00 96.31 84 VAL A C 1
ATOM 672 O O . VAL A 1 84 ? 6.147 5.131 24.375 1.00 96.31 84 VAL A O 1
ATOM 675 N N . GLU A 1 85 ? 5.930 6.224 22.419 1.00 93.38 85 GLU A N 1
ATOM 676 C CA . GLU A 1 85 ? 4.532 6.628 22.614 1.00 93.38 85 GLU A CA 1
ATOM 677 C C . GLU A 1 85 ? 3.560 5.561 22.082 1.00 93.38 85 GLU A C 1
ATOM 679 O O . GLU A 1 85 ? 3.910 4.715 21.250 1.00 93.38 85 GLU A O 1
ATOM 684 N N . ALA A 1 86 ? 2.311 5.593 22.554 1.00 89.50 86 ALA A N 1
ATOM 685 C CA . ALA A 1 86 ? 1.281 4.680 22.079 1.00 89.50 86 ALA A CA 1
ATOM 686 C C . ALA 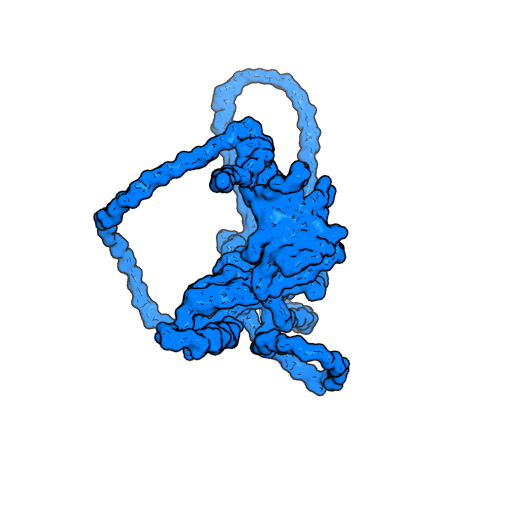A 1 86 ? 1.040 4.865 20.567 1.00 89.50 86 ALA A C 1
ATOM 688 O O . ALA A 1 86 ? 0.740 5.957 20.091 1.00 89.50 86 ALA A O 1
ATOM 689 N N . GLY A 1 87 ? 1.167 3.775 19.805 1.00 88.06 87 GLY A N 1
ATOM 690 C CA . GLY A 1 87 ? 1.031 3.768 18.343 1.00 88.06 87 GLY A CA 1
ATOM 691 C C . GLY A 1 87 ? 2.350 3.874 17.571 1.00 88.06 87 GLY A C 1
ATOM 692 O O . GLY A 1 87 ? 2.371 3.534 16.392 1.00 88.06 87 GLY A O 1
ATOM 693 N N . ASP A 1 88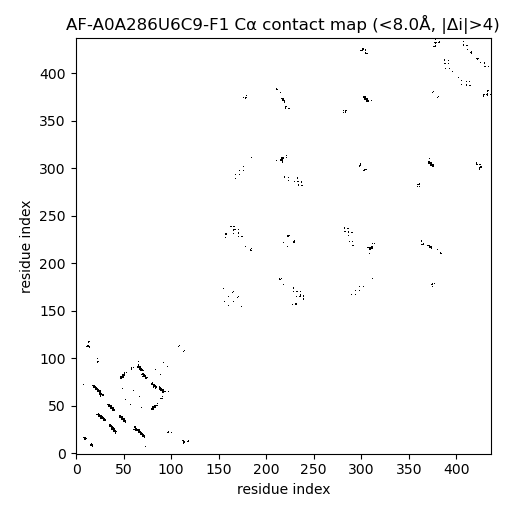 ? 3.454 4.242 18.225 1.00 94.44 88 ASP A N 1
ATOM 694 C CA . ASP A 1 88 ? 4.795 4.266 17.621 1.00 94.44 88 ASP A CA 1
ATOM 695 C C . ASP A 1 88 ? 5.571 2.943 17.860 1.00 94.44 88 ASP A C 1
ATOM 697 O O . ASP A 1 88 ? 6.797 2.885 17.763 1.00 94.44 88 ASP A O 1
ATOM 701 N N . PHE A 1 89 ? 4.850 1.857 18.154 1.00 95.00 89 PHE A N 1
ATOM 702 C CA . PHE A 1 89 ? 5.372 0.498 18.306 1.00 95.00 89 PHE A CA 1
ATOM 703 C C . PHE A 1 89 ? 4.610 -0.450 17.378 1.00 95.00 89 PHE A C 1
ATOM 705 O O . PHE A 1 89 ? 3.385 -0.557 17.477 1.00 95.00 89 PHE A O 1
ATOM 712 N N . ALA A 1 90 ? 5.321 -1.164 16.508 1.00 94.81 90 ALA A N 1
ATOM 713 C CA . ALA A 1 90 ? 4.734 -2.156 15.615 1.00 94.81 90 ALA A CA 1
ATOM 714 C C . ALA A 1 90 ? 5.621 -3.401 15.499 1.00 94.81 90 ALA A C 1
ATOM 716 O O . ALA A 1 90 ? 6.846 -3.305 15.496 1.00 94.81 90 ALA A O 1
ATOM 717 N N . LEU A 1 91 ? 4.996 -4.573 15.369 1.00 95.88 91 LEU A N 1
ATOM 718 C CA . LEU A 1 91 ? 5.696 -5.791 14.962 1.00 95.88 91 LEU A CA 1
ATOM 719 C C . LEU A 1 91 ? 6.006 -5.709 13.466 1.00 95.88 91 LEU A C 1
ATOM 721 O O . LEU A 1 91 ? 5.142 -5.307 12.683 1.00 95.88 91 LEU A O 1
ATOM 725 N N . CYS A 1 92 ? 7.211 -6.112 13.075 1.00 95.38 92 CYS A N 1
ATOM 726 C CA . CYS A 1 92 ? 7.539 -6.317 11.671 1.00 95.38 92 CYS A CA 1
ATOM 727 C C . CYS A 1 92 ? 7.033 -7.696 11.253 1.00 95.38 92 CYS A C 1
ATOM 729 O O . CYS A 1 92 ? 7.404 -8.706 11.852 1.00 95.38 92 CYS A O 1
ATOM 731 N N . PHE A 1 93 ? 6.190 -7.748 10.223 1.00 88.19 93 PHE A N 1
ATOM 732 C CA . PHE A 1 93 ? 5.648 -9.018 9.727 1.00 88.19 93 PHE A CA 1
ATOM 733 C C . PHE A 1 93 ? 6.473 -9.579 8.572 1.00 88.19 93 PHE A C 1
ATOM 735 O O . PHE A 1 93 ? 6.442 -10.780 8.319 1.00 88.19 93 PHE A O 1
ATOM 742 N N . SER A 1 94 ? 7.227 -8.724 7.878 1.00 86.38 94 SER A N 1
ATOM 743 C CA . SER A 1 94 ? 8.093 -9.131 6.776 1.00 86.38 94 SER A CA 1
ATOM 744 C C . SER A 1 94 ? 9.565 -8.939 7.125 1.00 86.38 94 SER A C 1
ATOM 746 O O . SER A 1 94 ? 9.979 -7.857 7.535 1.00 86.38 94 SER A O 1
ATOM 748 N N . VAL A 1 95 ? 10.381 -9.955 6.831 1.00 82.06 95 VAL A N 1
ATOM 749 C CA . VAL A 1 95 ? 11.856 -9.896 6.906 1.00 82.06 95 VAL A CA 1
ATOM 750 C C . VAL A 1 95 ? 12.419 -8.750 6.050 1.00 82.06 95 VAL A C 1
ATOM 752 O O . VAL A 1 95 ? 13.456 -8.166 6.349 1.00 82.06 95 VAL A O 1
ATOM 755 N N . ASN A 1 96 ? 11.698 -8.355 4.997 1.00 88.69 96 ASN A N 1
ATOM 756 C CA . ASN A 1 96 ? 12.111 -7.265 4.119 1.00 88.69 96 ASN A CA 1
ATOM 757 C C . ASN A 1 96 ? 11.951 -5.868 4.744 1.00 88.69 96 ASN A C 1
ATOM 759 O O . ASN A 1 96 ? 12.434 -4.899 4.158 1.00 88.69 96 ASN A O 1
ATOM 763 N N . GLU A 1 97 ? 11.249 -5.716 5.870 1.00 89.81 97 GLU A N 1
ATOM 764 C CA . GLU A 1 97 ? 11.082 -4.409 6.523 1.00 89.81 97 GLU A CA 1
ATOM 765 C C . GLU A 1 97 ? 12.401 -3.860 7.066 1.00 89.81 97 GLU A C 1
ATOM 767 O O . GLU A 1 97 ? 12.674 -2.673 6.894 1.00 89.81 97 GLU A O 1
ATOM 772 N N . GLU A 1 98 ? 13.241 -4.721 7.634 1.00 92.56 98 GLU A N 1
ATOM 773 C CA . GLU A 1 98 ? 14.565 -4.355 8.139 1.00 92.56 98 GLU A CA 1
ATOM 774 C C . GLU A 1 98 ? 15.477 -3.891 6.995 1.00 92.56 98 GLU A C 1
ATOM 776 O O . GLU A 1 98 ? 16.009 -2.782 7.019 1.00 92.56 98 GLU A O 1
ATOM 781 N N . VAL A 1 99 ? 15.533 -4.660 5.903 1.00 92.81 99 VAL A N 1
ATOM 782 C CA . VAL A 1 99 ? 16.306 -4.295 4.705 1.00 92.81 99 VAL A CA 1
ATOM 783 C C . VAL A 1 99 ? 15.798 -2.992 4.074 1.00 92.81 99 VAL A C 1
ATOM 785 O O . VAL A 1 99 ? 16.588 -2.169 3.603 1.00 92.81 99 VAL A O 1
ATOM 788 N N . LYS A 1 100 ? 14.477 -2.767 4.043 1.00 92.38 100 LYS A N 1
ATOM 789 C CA . LYS A 1 100 ? 13.904 -1.491 3.581 1.00 92.38 100 LYS A CA 1
ATOM 790 C C . LYS A 1 100 ? 14.345 -0.343 4.484 1.00 92.38 100 LYS A C 1
ATOM 792 O O . LYS A 1 100 ? 14.795 0.675 3.964 1.00 92.38 100 LYS A O 1
ATOM 797 N N . HIS A 1 101 ? 14.273 -0.528 5.800 1.00 96.31 101 HIS A N 1
ATOM 798 C CA . HIS A 1 101 ? 14.700 0.472 6.769 1.00 96.31 101 HIS A CA 1
ATOM 799 C C . HIS A 1 101 ? 16.185 0.820 6.612 1.00 96.31 101 HIS A C 1
ATOM 801 O O . HIS A 1 101 ? 16.526 1.998 6.552 1.00 96.31 101 HIS A O 1
ATOM 807 N N . TRP A 1 102 ? 17.063 -0.168 6.429 1.00 95.94 102 TRP A N 1
ATOM 808 C CA . TRP A 1 102 ? 18.485 0.081 6.177 1.00 95.94 102 TRP A CA 1
ATOM 809 C C . TRP A 1 102 ? 18.723 0.910 4.915 1.00 95.94 102 TRP A C 1
ATOM 811 O O . TRP A 1 102 ? 19.495 1.866 4.938 1.00 95.94 102 TRP A O 1
ATOM 821 N N . ASN A 1 103 ? 18.030 0.593 3.818 1.00 94.88 103 ASN A N 1
ATOM 822 C CA . ASN A 1 103 ? 18.134 1.377 2.586 1.00 94.88 103 ASN A CA 1
ATOM 823 C C . ASN A 1 103 ? 17.651 2.823 2.783 1.00 94.88 103 ASN A C 1
ATOM 825 O O . ASN A 1 103 ? 18.281 3.749 2.272 1.00 94.88 103 ASN A O 1
ATOM 829 N N . GLU A 1 104 ? 16.569 3.027 3.541 1.00 96.25 104 GLU A N 1
ATOM 830 C CA . GLU A 1 104 ? 16.085 4.362 3.915 1.00 96.25 104 GLU A CA 1
ATOM 831 C C . GLU A 1 104 ? 17.131 5.125 4.739 1.00 96.25 104 GLU A C 1
ATOM 833 O O . GLU A 1 104 ? 17.440 6.271 4.418 1.00 96.25 104 GLU A O 1
ATOM 838 N N . VAL A 1 105 ? 17.732 4.489 5.750 1.00 96.12 105 VAL A N 1
ATOM 839 C CA . VAL A 1 105 ? 18.772 5.094 6.600 1.00 96.12 105 VAL A CA 1
ATOM 840 C C . VAL A 1 105 ? 20.017 5.459 5.786 1.00 96.12 105 VAL A C 1
ATOM 842 O O . VAL A 1 105 ? 20.516 6.578 5.906 1.00 96.12 105 VAL A O 1
ATOM 845 N N . ILE A 1 106 ? 20.490 4.572 4.904 1.00 96.44 106 ILE A N 1
ATOM 846 C CA . ILE A 1 106 ? 21.627 4.845 4.007 1.00 96.44 106 ILE A CA 1
ATOM 847 C C . ILE A 1 106 ? 21.326 6.050 3.110 1.00 96.44 106 ILE A C 1
ATOM 849 O O . ILE A 1 106 ? 22.171 6.937 2.957 1.00 96.44 106 ILE A O 1
ATOM 853 N N . GLN A 1 107 ? 20.121 6.109 2.539 1.00 95.12 107 GLN A N 1
ATOM 854 C CA . GLN A 1 107 ? 19.706 7.228 1.699 1.00 95.12 107 GLN A CA 1
ATOM 855 C C . GLN A 1 107 ? 19.632 8.533 2.508 1.00 95.12 107 GLN A C 1
ATOM 857 O O . GLN A 1 107 ? 20.139 9.556 2.055 1.00 95.12 107 GLN A O 1
ATOM 862 N N . LEU A 1 108 ? 19.088 8.502 3.730 1.00 95.62 108 LEU A N 1
ATOM 863 C CA . LEU A 1 108 ? 19.040 9.667 4.621 1.00 95.62 108 LEU A CA 1
ATOM 864 C C . LEU A 1 108 ? 20.436 10.164 5.012 1.00 95.62 108 LEU A C 1
ATOM 866 O O . LEU A 1 108 ? 20.678 11.372 5.056 1.00 95.62 108 LEU A O 1
ATOM 870 N N . HIS A 1 109 ? 21.378 9.254 5.254 1.00 95.50 109 HIS A N 1
ATOM 871 C CA . HIS A 1 109 ? 22.769 9.622 5.493 1.00 95.50 109 HIS A CA 1
ATOM 872 C C . HIS A 1 109 ? 23.386 10.309 4.281 1.00 95.50 109 HIS A C 1
ATOM 874 O O . HIS A 1 109 ? 23.970 11.385 4.420 1.00 95.50 109 HIS A O 1
ATOM 880 N N . ARG A 1 110 ? 23.206 9.720 3.097 1.00 94.81 110 ARG A N 1
ATOM 881 C CA . ARG A 1 110 ? 23.711 10.265 1.836 1.00 94.81 110 ARG A CA 1
ATOM 882 C C . ARG A 1 110 ? 23.156 11.658 1.539 1.00 94.81 110 ARG A C 1
ATOM 884 O O . ARG A 1 110 ? 23.915 12.529 1.124 1.00 94.81 110 ARG A O 1
ATOM 891 N N . ASP A 1 111 ? 21.860 11.851 1.749 1.00 93.69 111 ASP A N 1
ATOM 892 C CA . ASP A 1 111 ? 21.155 13.047 1.291 1.00 93.69 111 ASP A CA 1
ATOM 893 C C . ASP A 1 111 ? 21.077 14.149 2.355 1.00 93.69 111 ASP A C 1
ATOM 895 O O . ASP A 1 111 ? 20.919 15.317 2.007 1.00 93.69 111 ASP A O 1
ATOM 899 N N . PHE A 1 112 ? 21.181 13.814 3.648 1.00 92.44 112 PHE A N 1
ATOM 900 C CA . PHE A 1 112 ? 20.924 14.768 4.732 1.00 92.44 112 PHE A CA 1
ATOM 901 C C . PHE A 1 112 ? 21.998 14.772 5.821 1.00 92.44 112 PHE A C 1
ATOM 903 O O . PHE A 1 112 ? 22.589 15.832 6.072 1.00 92.44 112 PHE A O 1
ATOM 910 N N . TYR A 1 113 ? 22.234 13.634 6.483 1.00 93.44 113 TYR A N 1
ATOM 911 C CA . TYR A 1 113 ? 22.992 13.604 7.744 1.00 93.44 113 TYR A CA 1
ATOM 912 C C . TYR A 1 113 ? 24.507 13.709 7.559 1.00 93.44 113 TYR A C 1
ATOM 914 O O . TYR A 1 113 ? 25.169 14.360 8.367 1.00 93.44 113 TYR A O 1
ATOM 922 N N . SER A 1 114 ? 25.049 13.110 6.495 1.00 93.62 114 SER A N 1
ATOM 923 C CA . SER A 1 114 ? 26.494 13.043 6.231 1.00 93.62 114 SER A CA 1
ATOM 924 C C . SER A 1 114 ? 26.984 14.092 5.228 1.00 93.62 114 SER A C 1
ATOM 926 O O . SER A 1 114 ? 28.129 14.027 4.782 1.00 93.62 114 SER A O 1
ATOM 928 N N . LEU A 1 115 ? 26.142 15.065 4.865 1.00 93.94 115 LEU A N 1
ATOM 929 C CA . LEU A 1 115 ? 26.568 16.193 4.040 1.00 93.94 115 LEU A CA 1
ATOM 930 C C . LEU A 1 115 ? 27.551 17.086 4.811 1.00 93.94 115 LEU A C 1
ATOM 932 O O . LEU A 1 115 ? 27.361 17.360 5.994 1.00 93.94 115 LEU A O 1
ATOM 936 N N . SER A 1 116 ? 28.580 17.575 4.118 1.00 93.31 116 SER A N 1
ATOM 937 C CA . SER A 1 116 ? 29.595 18.473 4.688 1.00 93.31 116 SER A CA 1
ATOM 938 C C . SER A 1 116 ? 29.096 19.905 4.891 1.00 93.31 116 SER A C 1
ATOM 940 O O . SER A 1 116 ? 29.673 20.659 5.670 1.00 93.31 116 SER A O 1
ATOM 942 N N . GLU A 1 117 ? 28.052 20.306 4.167 1.00 93.19 117 GLU A N 1
ATOM 943 C CA . GLU A 1 117 ? 27.481 21.649 4.266 1.00 93.19 117 GLU A CA 1
ATOM 944 C C . GLU A 1 117 ? 26.758 21.846 5.609 1.00 93.19 117 GLU A C 1
ATOM 946 O O . GLU A 1 117 ? 26.130 20.909 6.097 1.00 93.19 117 GLU A O 1
ATOM 951 N N . PRO A 1 118 ? 26.750 23.044 6.215 1.00 90.00 118 PRO A N 1
ATOM 952 C CA . PRO A 1 118 ? 26.005 23.299 7.450 1.00 90.00 118 PRO A CA 1
ATOM 953 C C . PRO A 1 118 ? 24.491 23.094 7.294 1.00 90.00 118 PRO A C 1
ATOM 955 O O . PRO A 1 118 ? 23.914 23.391 6.245 1.00 90.00 118 PRO A O 1
ATOM 958 N N . PHE A 1 119 ? 23.823 22.599 8.341 1.00 89.88 119 PHE A N 1
ATOM 959 C CA . PHE A 1 119 ? 22.363 22.503 8.345 1.00 89.88 119 PHE A CA 1
ATOM 960 C C . PHE A 1 119 ? 21.760 23.910 8.292 1.00 89.88 119 PHE A C 1
ATOM 962 O O . PHE A 1 119 ? 21.970 24.725 9.188 1.00 89.88 119 PHE A O 1
ATOM 969 N N . THR A 1 120 ? 21.017 24.194 7.224 1.00 89.88 120 THR A N 1
ATOM 970 C CA . THR A 1 120 ? 20.341 25.478 7.036 1.00 89.88 120 THR A CA 1
ATOM 971 C C . THR A 1 120 ? 18.863 25.287 7.332 1.00 89.88 120 THR A C 1
ATOM 973 O O . THR A 1 120 ? 18.189 24.527 6.639 1.00 89.88 120 THR A O 1
ATOM 976 N N . ILE A 1 121 ? 18.356 25.973 8.359 1.00 88.19 121 ILE A N 1
ATOM 977 C CA . ILE A 1 121 ? 16.924 25.982 8.671 1.00 88.19 121 ILE A CA 1
ATOM 978 C C . ILE A 1 121 ? 16.198 26.589 7.461 1.00 88.19 121 ILE A C 1
ATOM 980 O O . ILE A 1 121 ? 16.505 27.733 7.105 1.00 88.19 121 ILE A O 1
ATOM 984 N N . PRO A 1 122 ? 15.263 25.863 6.816 1.00 85.25 122 PRO A N 1
ATOM 985 C CA . PRO A 1 122 ? 14.496 26.411 5.709 1.00 85.25 122 PRO A CA 1
ATOM 986 C C . PRO A 1 122 ? 13.842 27.720 6.144 1.00 85.25 122 PRO A C 1
ATOM 988 O O . PRO A 1 122 ? 13.175 27.775 7.180 1.00 85.25 122 PRO A O 1
ATOM 991 N N . LYS A 1 123 ? 14.058 28.793 5.377 1.00 88.94 123 LYS A N 1
ATOM 992 C CA . LYS A 1 123 ? 13.386 30.065 5.637 1.00 88.94 123 LYS A CA 1
ATOM 993 C C . LYS A 1 123 ? 11.895 29.812 5.462 1.00 88.94 123 LYS A C 1
ATOM 995 O O . LYS A 1 123 ? 11.453 29.509 4.360 1.00 88.94 123 LYS A O 1
ATOM 1000 N N . ILE A 1 124 ? 11.139 29.893 6.553 1.00 86.06 124 ILE A N 1
ATOM 1001 C CA . ILE A 1 124 ? 9.681 29.853 6.492 1.00 86.06 124 ILE A CA 1
ATOM 1002 C C . ILE A 1 124 ? 9.275 31.152 5.804 1.00 86.06 124 ILE A C 1
ATOM 1004 O O . ILE A 1 124 ? 9.215 32.208 6.440 1.00 86.06 124 ILE A O 1
ATOM 1008 N N . GLU A 1 125 ? 9.078 31.092 4.489 1.00 83.88 125 GLU A N 1
ATOM 1009 C CA . GLU A 1 125 ? 8.417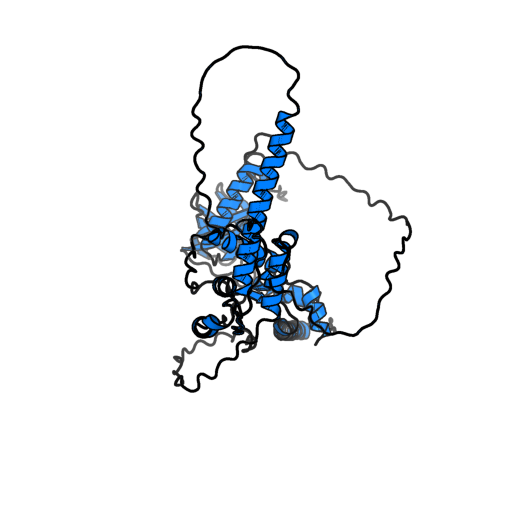 32.161 3.761 1.00 83.88 125 GLU A CA 1
ATOM 1010 C C . GLU A 1 125 ? 7.021 32.262 4.362 1.00 83.88 125 GLU A C 1
ATOM 1012 O O . GLU A 1 125 ? 6.170 31.391 4.193 1.00 83.88 125 GLU A O 1
ATOM 1017 N N . LYS A 1 126 ? 6.822 33.293 5.187 1.00 75.81 126 LYS A N 1
ATOM 1018 C CA . LYS A 1 126 ? 5.502 33.669 5.670 1.00 75.81 126 LYS A CA 1
ATOM 1019 C C . LYS A 1 126 ? 4.735 34.152 4.449 1.00 75.81 126 LYS A C 1
ATOM 1021 O O . LYS A 1 126 ? 4.711 35.349 4.172 1.00 75.81 126 LYS A O 1
ATOM 1026 N N . GLU A 1 127 ? 4.151 33.226 3.700 1.00 66.56 127 GLU A N 1
ATOM 1027 C CA . GLU A 1 127 ? 3.109 33.558 2.747 1.00 66.56 127 GLU A CA 1
ATOM 1028 C C . GLU A 1 127 ? 1.949 34.129 3.561 1.00 66.56 127 GLU A C 1
ATOM 1030 O O . GLU A 1 127 ? 1.134 33.416 4.142 1.00 66.56 127 GLU A O 1
ATOM 1035 N N . ILE A 1 128 ? 1.940 35.455 3.685 1.00 63.88 128 ILE A N 1
ATOM 1036 C CA . ILE A 1 128 ? 0.765 36.202 4.104 1.00 63.88 128 ILE A CA 1
ATOM 1037 C C . ILE A 1 128 ? -0.297 35.850 3.060 1.00 63.88 128 ILE A C 1
ATOM 1039 O O . ILE A 1 128 ? -0.049 36.113 1.879 1.00 63.88 128 ILE A O 1
ATOM 1043 N N . PRO A 1 129 ? -1.434 35.243 3.447 1.00 58.22 129 PRO A N 1
ATOM 1044 C CA . PRO A 1 129 ? -2.489 34.905 2.508 1.00 58.22 129 PRO A CA 1
ATOM 1045 C C . PRO A 1 129 ? -2.917 36.179 1.781 1.00 58.22 129 PRO A C 1
ATOM 1047 O O . PRO A 1 129 ? -3.560 37.050 2.365 1.00 58.22 129 PRO A O 1
ATOM 1050 N N . LYS A 1 130 ? -2.506 36.332 0.520 1.00 62.34 130 LYS A N 1
ATOM 1051 C CA . LYS A 1 130 ? -3.040 37.385 -0.336 1.00 62.34 130 LYS A CA 1
ATOM 1052 C C . LYS A 1 130 ? -4.470 36.989 -0.661 1.00 62.34 130 LYS A C 1
ATOM 1054 O O . LYS A 1 130 ? -4.707 35.923 -1.227 1.00 62.34 130 LYS A O 1
ATOM 1059 N N . GLU A 1 131 ? -5.392 37.845 -0.237 1.00 56.88 131 GLU A N 1
ATOM 1060 C CA . GLU A 1 131 ? -6.810 37.780 -0.551 1.00 56.88 131 GLU A CA 1
ATOM 1061 C C . GLU A 1 131 ? -7.033 37.409 -2.018 1.00 56.88 131 GLU A C 1
ATOM 1063 O O . GLU A 1 131 ? -6.464 37.994 -2.942 1.00 56.88 131 GLU A O 1
ATOM 1068 N N . ILE A 1 132 ? -7.887 36.408 -2.199 1.00 50.84 132 ILE A N 1
ATOM 1069 C CA . ILE A 1 132 ? -8.378 35.940 -3.485 1.00 50.84 132 ILE A CA 1
ATOM 1070 C C . ILE A 1 132 ? -9.283 37.041 -4.043 1.00 50.84 132 ILE A C 1
ATOM 1072 O O . ILE A 1 132 ? -10.468 37.109 -3.727 1.00 50.84 132 ILE A O 1
ATOM 1076 N N . LEU A 1 133 ? -8.713 37.911 -4.873 1.00 47.66 133 LEU A N 1
ATOM 1077 C CA . LEU A 1 133 ? -9.454 38.832 -5.725 1.00 47.66 133 LEU A CA 1
ATOM 1078 C C . LEU A 1 133 ? -9.517 38.243 -7.138 1.00 47.66 133 LEU A C 1
ATOM 1080 O O . LEU A 1 133 ? -8.566 38.283 -7.912 1.00 47.66 133 LEU A O 1
ATOM 1084 N N . THR A 1 134 ? -10.667 37.627 -7.404 1.00 50.50 134 THR A N 1
ATOM 1085 C CA . THR A 1 134 ? -11.457 37.704 -8.639 1.00 50.50 134 THR A CA 1
ATOM 1086 C C . THR A 1 134 ? -10.687 37.919 -9.946 1.00 50.50 134 THR A C 1
ATOM 1088 O O . THR A 1 134 ? -10.329 39.045 -10.279 1.00 50.50 134 THR A O 1
ATOM 1091 N N . THR A 1 135 ? -10.571 36.892 -10.794 1.00 40.25 135 THR A N 1
ATOM 1092 C CA . THR A 1 135 ? -10.502 37.103 -12.252 1.00 40.25 135 THR A CA 1
ATOM 1093 C C . THR A 1 135 ? -11.187 35.964 -13.007 1.00 40.25 135 THR A C 1
ATOM 1095 O O . THR A 1 135 ? -11.175 34.805 -12.603 1.00 40.25 135 THR A O 1
ATOM 1098 N N . GLN A 1 136 ? -11.872 36.382 -14.063 1.00 43.62 136 GLN A N 1
ATOM 1099 C CA . GLN A 1 136 ? -13.031 35.798 -14.713 1.00 43.62 136 GLN A CA 1
ATOM 1100 C C . GLN A 1 136 ? -12.715 34.671 -15.710 1.00 43.62 136 GLN A C 1
ATOM 1102 O O . GLN A 1 136 ? -11.696 34.671 -16.391 1.00 43.62 136 GLN A O 1
ATOM 1107 N N . SER A 1 137 ? -13.686 33.762 -15.811 1.00 46.31 137 SER A N 1
ATOM 1108 C CA . SER A 1 137 ? -14.306 33.199 -17.018 1.00 46.31 137 SER A CA 1
ATOM 1109 C C . SER A 1 137 ? -13.507 33.156 -18.329 1.00 46.31 137 SER A C 1
ATOM 1111 O O . SER A 1 137 ? -13.388 34.160 -19.027 1.00 46.31 137 SER A O 1
ATOM 1113 N N . GLN A 1 138 ? -13.188 31.939 -18.784 1.00 43.25 138 GLN A N 1
ATOM 1114 C CA . GLN A 1 138 ? -13.239 31.598 -20.209 1.00 43.25 138 GLN A CA 1
ATOM 1115 C C . GLN A 1 138 ? -13.990 30.279 -20.405 1.00 43.25 138 GLN A C 1
ATOM 1117 O O . GLN A 1 138 ? -13.570 29.207 -19.978 1.00 43.25 138 GLN A O 1
ATOM 1122 N N . SER A 1 139 ? -15.152 30.412 -21.035 1.00 42.41 139 SER A N 1
ATOM 1123 C CA . SER A 1 139 ? -16.045 29.361 -21.496 1.00 42.41 139 SER A CA 1
ATOM 1124 C C . SER A 1 139 ? -15.522 28.738 -22.790 1.00 42.41 139 SER A C 1
ATOM 1126 O O . SER A 1 139 ? -15.431 29.426 -23.806 1.00 42.41 139 SER A O 1
ATOM 1128 N N . THR A 1 140 ? -15.268 27.431 -22.788 1.00 40.75 140 THR A N 1
ATOM 1129 C CA . THR A 1 140 ? -15.214 26.623 -24.012 1.00 40.75 140 THR A CA 1
ATOM 1130 C C . THR A 1 140 ? -16.399 25.668 -24.035 1.00 40.75 140 THR A C 1
ATOM 1132 O O . THR A 1 140 ? -16.480 24.670 -23.320 1.00 40.75 140 THR A O 1
ATOM 1135 N N . THR A 1 141 ? -17.365 26.039 -24.864 1.00 44.22 141 THR A N 1
ATOM 1136 C CA . THR A 1 141 ? -18.570 25.290 -25.197 1.00 44.22 141 THR A CA 1
ATOM 1137 C C . THR A 1 141 ? -18.170 24.008 -25.926 1.00 44.22 141 THR A C 1
ATOM 1139 O O . THR A 1 141 ? -17.661 24.064 -27.044 1.00 44.22 141 THR A O 1
ATOM 1142 N N . SER A 1 142 ? -18.392 22.849 -25.305 1.00 42.06 142 SER A N 1
ATOM 1143 C CA . SER A 1 142 ? -18.361 21.556 -25.992 1.00 42.06 142 SER A CA 1
ATOM 1144 C C . SER A 1 142 ? -19.746 20.925 -25.922 1.00 42.06 142 SER A C 1
ATOM 1146 O O . SER A 1 142 ? -20.319 20.702 -24.857 1.00 42.06 142 SER A O 1
ATOM 1148 N N . THR A 1 143 ? -20.305 20.725 -27.108 1.00 42.62 143 THR A N 1
ATOM 1149 C CA . THR A 1 143 ? -21.633 20.194 -27.387 1.00 42.62 143 THR A CA 1
ATOM 1150 C C . THR A 1 143 ? -21.728 18.752 -26.884 1.00 42.62 143 THR A C 1
ATOM 1152 O O . THR A 1 143 ? -21.134 17.845 -27.465 1.00 42.62 143 THR A O 1
ATOM 1155 N N . GLN A 1 144 ? -22.455 18.540 -25.785 1.00 42.59 144 GLN A N 1
ATOM 1156 C CA . GLN A 1 144 ? -22.758 17.212 -25.252 1.00 42.59 144 GLN A CA 1
ATOM 1157 C C . GLN A 1 144 ? -23.892 16.578 -26.060 1.00 42.59 144 GLN A C 1
ATOM 1159 O O . GLN A 1 144 ? -25.014 17.079 -26.083 1.00 42.59 144 GLN A O 1
ATOM 1164 N N . SER A 1 145 ? -23.589 15.458 -26.712 1.00 44.41 145 SER A N 1
ATOM 1165 C CA . SER A 1 145 ? -24.586 14.503 -27.185 1.00 44.41 145 SER A CA 1
ATOM 1166 C C . SER A 1 145 ? -24.927 13.561 -26.030 1.00 44.41 145 SER A C 1
ATOM 1168 O O . SER A 1 145 ? -24.079 12.847 -25.501 1.00 44.41 145 SER A O 1
ATOM 1170 N N . THR A 1 146 ? -26.183 13.611 -25.604 1.00 47.53 146 THR A N 1
ATOM 1171 C CA . THR A 1 146 ? -26.789 12.755 -24.586 1.00 47.53 146 THR A CA 1
ATOM 1172 C C . THR A 1 146 ? -27.153 11.401 -25.192 1.00 47.53 146 THR A C 1
ATOM 1174 O O . THR A 1 146 ? -28.260 11.205 -25.686 1.00 47.53 146 THR A O 1
ATOM 1177 N N . SER A 1 147 ? -26.233 10.440 -25.134 1.00 45.94 147 SER A N 1
ATOM 1178 C CA . SER A 1 147 ? -26.563 9.017 -25.267 1.00 45.94 147 SER A CA 1
ATOM 1179 C C . SER A 1 147 ? -26.225 8.304 -23.961 1.00 45.94 147 SER A C 1
ATOM 1181 O O . SER A 1 147 ? -25.058 8.204 -23.580 1.00 45.94 147 SER A O 1
ATOM 1183 N N . ASN A 1 148 ? -27.270 7.845 -23.269 1.00 51.84 148 ASN A N 1
ATOM 1184 C CA . ASN A 1 148 ? -27.225 7.007 -22.070 1.00 51.84 148 ASN A CA 1
ATOM 1185 C C . ASN A 1 148 ? -26.674 5.610 -22.398 1.00 51.84 148 ASN A C 1
ATOM 1187 O O . ASN A 1 148 ? -27.406 4.625 -22.379 1.00 51.84 148 ASN A O 1
ATOM 1191 N N . ASP A 1 149 ? -25.379 5.529 -22.682 1.00 41.69 149 ASP A N 1
ATOM 1192 C CA . ASP A 1 149 ? -24.695 4.274 -22.959 1.00 41.69 149 ASP A CA 1
ATOM 1193 C C . ASP A 1 149 ? -23.888 3.847 -21.732 1.00 41.69 149 ASP A C 1
ATOM 1195 O O . ASP A 1 149 ? -22.776 4.312 -21.482 1.00 41.69 149 ASP A O 1
ATOM 1199 N N . THR A 1 150 ? -24.408 2.863 -21.003 1.00 54.69 150 THR A N 1
ATOM 1200 C CA . THR A 1 150 ? -23.649 2.020 -20.063 1.00 54.69 150 THR A CA 1
ATOM 1201 C C . THR A 1 150 ? -22.679 1.076 -20.793 1.00 54.69 150 THR A C 1
ATOM 1203 O O . THR A 1 150 ? -22.329 0.010 -20.286 1.00 54.69 150 THR A O 1
ATOM 1206 N N . ASN A 1 151 ? -22.197 1.466 -21.980 1.00 50.97 151 ASN A N 1
ATOM 1207 C CA . ASN A 1 151 ? -21.092 0.813 -22.661 1.00 50.97 151 ASN A CA 1
ATOM 1208 C C . ASN A 1 151 ? -19.825 1.084 -21.847 1.00 50.97 151 ASN A C 1
ATOM 1210 O O . ASN A 1 151 ? -19.101 2.050 -22.095 1.00 50.97 151 ASN A O 1
ATOM 1214 N N . SER A 1 152 ? -19.560 0.220 -20.861 1.00 61.50 152 SER A N 1
ATOM 1215 C CA . SER A 1 152 ? -18.255 0.097 -20.213 1.00 61.50 152 SER A CA 1
ATOM 1216 C C . SER A 1 152 ? -17.207 0.175 -21.314 1.00 61.50 152 SER A C 1
ATOM 1218 O O . SER A 1 152 ? -17.217 -0.674 -22.210 1.00 61.50 152 SER A O 1
ATOM 1220 N N . ALA A 1 153 ? -16.402 1.238 -21.317 1.00 70.94 153 ALA A N 1
ATOM 1221 C CA . ALA A 1 153 ? -15.521 1.568 -22.426 1.00 70.94 153 ALA A CA 1
ATOM 1222 C C . ALA A 1 153 ? -14.624 0.365 -22.738 1.00 70.94 153 ALA A C 1
ATOM 1224 O O . ALA A 1 153 ? -13.621 0.141 -22.063 1.00 70.94 153 ALA A O 1
ATOM 1225 N N . ARG A 1 154 ? -15.015 -0.436 -23.738 1.00 85.88 154 ARG A N 1
ATOM 1226 C CA . ARG A 1 154 ? -14.319 -1.669 -24.098 1.00 85.88 154 ARG A CA 1
ATOM 1227 C C . ARG A 1 154 ? -12.906 -1.283 -24.496 1.00 85.88 154 ARG A C 1
ATOM 1229 O O . ARG A 1 154 ? -12.689 -0.659 -25.540 1.00 85.88 154 ARG A O 1
ATOM 1236 N N . LEU A 1 155 ? -11.944 -1.614 -23.641 1.00 91.44 155 LEU A N 1
ATOM 1237 C CA . LEU A 1 155 ? -10.545 -1.388 -23.953 1.00 91.44 155 LEU A CA 1
ATOM 1238 C C . LEU A 1 155 ? -10.196 -2.186 -25.212 1.00 91.44 155 LEU A C 1
ATOM 1240 O O . LEU A 1 155 ? -10.600 -3.335 -25.386 1.00 91.44 155 LEU A O 1
ATOM 1244 N N . ARG A 1 156 ? -9.475 -1.540 -26.131 1.00 91.94 156 ARG A N 1
ATOM 1245 C CA . ARG A 1 156 ? -9.007 -2.196 -27.356 1.00 91.94 156 ARG A CA 1
ATOM 1246 C C . ARG A 1 156 ? -8.055 -3.329 -26.974 1.00 91.94 156 ARG A C 1
ATOM 1248 O O . ARG A 1 156 ? -7.365 -3.235 -25.974 1.00 91.94 156 ARG A O 1
ATOM 1255 N N . HIS A 1 157 ? -7.961 -4.384 -27.774 1.00 90.25 157 HIS A N 1
ATOM 1256 C CA . HIS A 1 157 ? -6.951 -5.410 -27.511 1.00 90.25 157 HIS A CA 1
ATOM 1257 C C . HIS A 1 157 ? -5.531 -4.791 -27.533 1.00 90.25 157 HIS A C 1
ATOM 1259 O O . HIS A 1 157 ? -5.275 -3.962 -28.416 1.00 90.25 157 HIS A O 1
ATOM 1265 N N . PRO A 1 158 ? -4.600 -5.174 -26.632 1.00 88.38 158 PRO A N 1
ATOM 1266 C CA . PRO A 1 158 ? -3.243 -4.620 -26.587 1.00 88.38 158 PRO A CA 1
ATOM 1267 C C . PRO A 1 158 ? -2.497 -4.677 -27.924 1.00 88.38 158 PRO A C 1
ATOM 1269 O O . PRO A 1 158 ? -1.830 -3.714 -28.296 1.00 88.38 158 PRO A O 1
ATOM 1272 N N . SER A 1 159 ? -2.687 -5.751 -28.700 1.00 87.75 159 SER A N 1
ATOM 1273 C CA . SER A 1 159 ? -2.097 -5.905 -30.042 1.00 87.75 159 SER A CA 1
ATOM 1274 C C . SER A 1 159 ? -2.567 -4.866 -31.071 1.00 87.75 159 SER A C 1
ATOM 1276 O O . SER A 1 159 ? -1.928 -4.692 -32.105 1.00 87.75 159 SER A O 1
ATOM 1278 N N . ARG A 1 160 ? -3.674 -4.157 -30.805 1.00 92.88 160 ARG A N 1
ATOM 1279 C CA . ARG A 1 160 ? -4.222 -3.098 -31.671 1.00 92.88 160 ARG A CA 1
ATOM 1280 C C . ARG A 1 160 ? -3.807 -1.692 -31.233 1.00 92.88 160 ARG A C 1
ATOM 1282 O O . ARG A 1 160 ? -4.222 -0.720 -31.869 1.00 92.88 160 ARG A O 1
ATOM 1289 N N . LEU A 1 161 ? -3.048 -1.556 -30.143 1.00 94.81 161 LEU A N 1
ATOM 1290 C CA . LEU A 1 161 ? -2.527 -0.265 -29.698 1.00 94.81 161 LEU A CA 1
ATOM 1291 C C . LEU A 1 161 ? -1.339 0.156 -30.563 1.00 94.81 161 LEU A C 1
ATOM 1293 O O . LEU A 1 161 ? -0.496 -0.659 -30.936 1.00 94.81 161 LEU A O 1
ATOM 1297 N N . LYS A 1 162 ? -1.258 1.452 -30.875 1.00 96.62 162 LYS A N 1
ATOM 1298 C CA . LYS A 1 162 ? -0.106 2.000 -31.594 1.00 96.62 162 LYS A CA 1
ATOM 1299 C C . LYS A 1 162 ? 1.098 2.058 -30.657 1.00 96.62 162 LYS A C 1
ATOM 1301 O O . LYS A 1 162 ? 0.945 2.206 -29.448 1.00 96.62 162 LYS A O 1
ATOM 1306 N N . LEU A 1 163 ? 2.307 2.042 -31.222 1.00 95.38 163 LEU A N 1
ATOM 1307 C CA . LEU A 1 163 ? 3.555 2.124 -30.451 1.00 95.38 163 LEU A CA 1
ATOM 1308 C C . LEU A 1 163 ? 3.613 3.352 -29.519 1.00 95.38 163 LEU A C 1
ATOM 1310 O O . LEU A 1 163 ? 4.178 3.272 -28.434 1.00 95.38 163 LEU A O 1
ATOM 1314 N N . GLN A 1 164 ? 3.002 4.467 -29.926 1.00 96.06 164 GLN A N 1
ATOM 1315 C CA . GLN A 1 164 ? 2.916 5.705 -29.138 1.00 96.06 164 GLN A CA 1
ATOM 1316 C C . GLN A 1 164 ? 1.989 5.576 -27.918 1.00 96.06 164 GLN A C 1
ATOM 1318 O O . GLN A 1 164 ? 2.225 6.220 -26.900 1.00 96.06 164 GLN A O 1
ATOM 1323 N N . ASP A 1 165 ? 0.979 4.707 -27.998 1.00 96.81 165 ASP A N 1
ATOM 1324 C CA . ASP A 1 165 ? 0.015 4.470 -26.920 1.00 96.81 165 ASP A CA 1
ATOM 1325 C C . ASP A 1 165 ? 0.536 3.449 -25.894 1.00 96.81 165 ASP A C 1
ATOM 1327 O O . ASP A 1 165 ? -0.010 3.337 -24.793 1.00 96.81 165 ASP A O 1
ATOM 1331 N N . LEU A 1 166 ? 1.594 2.699 -26.231 1.00 97.31 166 LEU A N 1
ATOM 1332 C CA . LEU A 1 166 ? 2.234 1.702 -25.368 1.00 97.31 166 LEU A CA 1
ATOM 1333 C C . LEU A 1 166 ? 3.111 2.374 -24.302 1.00 97.31 166 LEU A C 1
ATOM 1335 O O . LEU A 1 166 ? 4.345 2.347 -24.338 1.00 97.31 166 LEU A O 1
ATOM 1339 N N . THR A 1 167 ? 2.438 2.973 -23.323 1.00 97.62 167 THR A N 1
ATOM 1340 C CA . THR A 1 167 ? 3.046 3.651 -22.175 1.00 97.62 167 THR A CA 1
ATOM 1341 C C . THR A 1 167 ? 2.762 2.905 -20.864 1.00 97.62 167 THR A C 1
ATOM 1343 O O . THR A 1 167 ? 1.755 2.197 -20.763 1.00 97.62 167 THR A O 1
ATOM 1346 N N . PRO A 1 168 ? 3.591 3.093 -19.815 1.00 97.62 168 PRO A N 1
ATOM 1347 C CA . PRO A 1 168 ? 3.310 2.552 -18.481 1.00 97.62 168 PRO A CA 1
ATOM 1348 C C . PRO A 1 168 ? 1.944 2.986 -17.928 1.00 97.62 168 PRO A C 1
ATOM 1350 O O . PRO A 1 168 ? 1.241 2.197 -17.306 1.00 97.62 168 PRO A O 1
ATOM 1353 N N . VAL A 1 169 ? 1.534 4.224 -18.220 1.00 97.31 169 VAL A N 1
ATOM 1354 C CA . VAL A 1 169 ? 0.217 4.759 -17.846 1.00 97.31 169 VAL A CA 1
ATOM 1355 C C . VAL A 1 169 ? -0.903 3.975 -18.533 1.00 97.31 169 VAL A C 1
ATOM 1357 O O . VAL A 1 169 ? -1.894 3.619 -17.901 1.00 97.31 169 VAL A O 1
ATOM 1360 N N . ARG A 1 170 ? -0.744 3.633 -19.818 1.00 97.19 170 ARG A N 1
ATOM 1361 C CA . ARG A 1 170 ? -1.733 2.817 -20.530 1.00 97.19 170 ARG A CA 1
ATOM 1362 C C . ARG A 1 170 ? -1.822 1.410 -19.953 1.00 97.19 170 ARG A C 1
ATOM 1364 O O . ARG A 1 170 ? -2.930 0.935 -19.733 1.00 97.19 170 ARG A O 1
ATOM 1371 N N . PHE A 1 171 ? -0.686 0.774 -19.668 1.00 98.00 171 PHE A N 1
ATOM 1372 C CA . PHE A 1 171 ? -0.651 -0.543 -19.022 1.00 98.00 171 PHE A CA 1
ATOM 1373 C C . PHE A 1 171 ? -1.389 -0.546 -17.683 1.00 98.00 171 PHE A C 1
ATOM 1375 O O . PHE A 1 171 ? -2.190 -1.438 -17.412 1.00 98.00 171 PHE A O 1
ATOM 1382 N N . ARG A 1 172 ? -1.205 0.512 -16.894 1.00 97.81 172 ARG A N 1
ATOM 1383 C CA . ARG A 1 172 ? -1.904 0.704 -15.628 1.00 97.81 172 ARG A CA 1
ATOM 1384 C C . ARG A 1 172 ? -3.426 0.706 -15.757 1.00 97.81 172 ARG A C 1
ATOM 1386 O O . ARG A 1 172 ? -4.090 0.037 -14.968 1.00 97.81 172 ARG A O 1
ATOM 1393 N N . TYR A 1 173 ? -3.973 1.387 -16.765 1.00 97.12 173 TYR A N 1
ATOM 1394 C CA . TYR A 1 173 ? -5.414 1.353 -17.035 1.00 97.12 173 TYR A CA 1
ATOM 1395 C C . TYR A 1 173 ? -5.917 -0.054 -17.373 1.00 97.12 173 TYR A C 1
ATOM 1397 O O . TYR A 1 173 ? -6.988 -0.436 -16.915 1.00 97.12 173 TYR A O 1
ATOM 1405 N N . TYR A 1 174 ? -5.152 -0.837 -18.138 1.00 97.38 174 TYR A N 1
ATOM 1406 C CA . TYR A 1 174 ? -5.536 -2.209 -18.489 1.00 97.38 174 TYR A CA 1
ATOM 1407 C C . TYR A 1 174 ? -5.469 -3.142 -17.291 1.00 97.38 174 TYR A C 1
ATOM 1409 O O . TYR A 1 174 ? -6.371 -3.954 -17.112 1.00 97.38 174 TYR A O 1
ATOM 1417 N N . LEU A 1 175 ? -4.439 -3.003 -16.453 1.00 97.69 175 LEU A N 1
ATOM 1418 C CA . LEU A 1 175 ? -4.331 -3.779 -15.224 1.00 97.69 175 LEU A CA 1
ATOM 1419 C C . LEU A 1 175 ? -5.515 -3.492 -14.295 1.00 97.69 175 LEU A C 1
ATOM 1421 O O . LEU A 1 175 ? -6.163 -4.424 -13.826 1.00 97.69 175 LEU A O 1
ATOM 1425 N N . LYS A 1 176 ? -5.846 -2.211 -14.085 1.00 97.06 176 LYS A N 1
ATOM 1426 C CA . LYS A 1 176 ? -7.006 -1.809 -13.277 1.00 97.06 176 LYS A CA 1
ATOM 1427 C C . LYS A 1 176 ? -8.315 -2.332 -13.867 1.00 97.06 176 LYS A C 1
ATOM 1429 O O . LYS A 1 176 ? -9.099 -2.932 -13.144 1.00 97.06 176 LYS A O 1
ATOM 1434 N N . HIS A 1 177 ? -8.515 -2.179 -15.175 1.00 96.12 177 HIS A N 1
ATOM 1435 C CA . HIS A 1 177 ? -9.691 -2.708 -15.862 1.00 96.12 177 HIS A CA 1
ATOM 1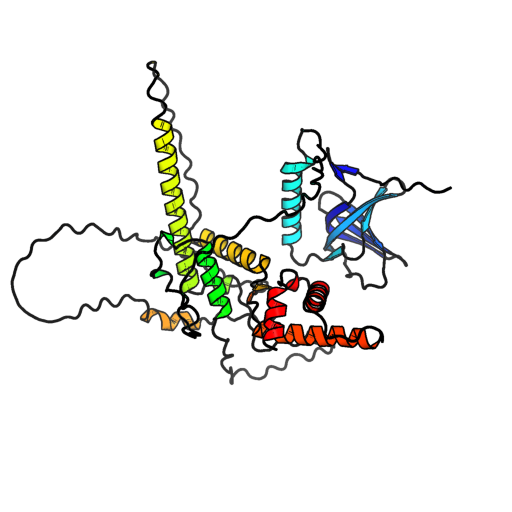436 C C . HIS A 1 177 ? -9.798 -4.231 -15.717 1.00 96.12 177 HIS A C 1
ATOM 1438 O O . HIS A 1 177 ? -10.879 -4.750 -15.470 1.00 96.12 177 HIS A O 1
ATOM 1444 N N . TYR A 1 178 ? -8.694 -4.971 -15.837 1.00 96.19 178 TYR A N 1
ATOM 1445 C CA . TYR A 1 178 ? -8.718 -6.413 -15.607 1.00 96.19 178 TYR A CA 1
ATOM 1446 C C . TYR A 1 178 ? -9.156 -6.742 -14.176 1.00 96.19 178 TYR A C 1
ATOM 1448 O O . TYR A 1 178 ? -10.037 -7.568 -13.996 1.00 96.19 178 TYR A O 1
ATOM 1456 N N . LEU A 1 179 ? -8.614 -6.062 -13.164 1.00 96.12 179 LEU A N 1
ATOM 1457 C CA . LEU A 1 179 ? -9.016 -6.268 -11.767 1.00 96.12 179 LEU A CA 1
ATOM 1458 C C . LEU A 1 179 ? -10.491 -5.908 -11.505 1.00 96.12 179 LEU A C 1
ATOM 1460 O O . LEU A 1 179 ? -11.129 -6.523 -10.655 1.00 96.12 179 LEU A O 1
ATOM 1464 N N . ASP A 1 180 ? -11.035 -4.927 -12.228 1.00 94.62 180 ASP A N 1
ATOM 1465 C CA . ASP A 1 180 ? -12.430 -4.489 -12.098 1.00 94.62 180 ASP A CA 1
ATOM 1466 C C . ASP A 1 180 ? -13.434 -5.421 -12.771 1.00 94.62 180 ASP A C 1
ATOM 1468 O O . ASP A 1 180 ? -14.559 -5.549 -12.290 1.00 94.62 180 ASP A O 1
ATOM 1472 N N . PHE A 1 181 ? -13.048 -6.033 -13.888 1.00 93.69 181 PHE A N 1
ATOM 1473 C CA . PHE A 1 181 ? -13.947 -6.794 -14.759 1.00 93.69 181 PHE A CA 1
ATOM 1474 C C . PHE A 1 181 ? -13.539 -8.258 -14.915 1.00 93.69 181 PHE A C 1
ATOM 1476 O O . PHE A 1 181 ? -14.099 -8.960 -15.756 1.00 93.69 181 PHE A O 1
ATOM 1483 N N . ALA A 1 182 ? -12.572 -8.730 -14.128 1.00 91.94 182 ALA A N 1
ATOM 1484 C CA . ALA A 1 182 ? -12.251 -10.142 -14.061 1.00 91.94 182 ALA A CA 1
ATOM 1485 C C . ALA A 1 182 ? -13.522 -10.918 -13.716 1.00 91.94 182 ALA A C 1
ATOM 1487 O O . ALA A 1 182 ? -14.265 -10.549 -12.801 1.00 91.94 182 ALA A O 1
ATOM 1488 N N . GLU A 1 183 ? -13.768 -11.985 -14.473 1.00 89.50 183 GLU A N 1
ATOM 1489 C CA . GLU A 1 183 ? -14.931 -12.832 -14.254 1.00 89.50 183 GLU A CA 1
ATOM 1490 C C . GLU A 1 183 ? -14.960 -13.295 -12.793 1.00 89.50 183 GLU A C 1
ATOM 1492 O O . GLU A 1 183 ? -13.899 -13.599 -12.235 1.00 89.50 183 GLU A O 1
ATOM 1497 N N . PRO A 1 184 ? -16.137 -13.367 -12.151 1.00 85.19 184 PRO A N 1
ATOM 1498 C CA . PRO A 1 184 ? -16.253 -14.005 -10.852 1.00 85.19 184 PRO A CA 1
ATOM 1499 C C . PRO A 1 184 ? -15.644 -15.400 -10.942 1.00 85.19 184 PRO A C 1
ATOM 1501 O O . PRO A 1 184 ? -15.859 -16.119 -11.919 1.00 85.19 184 PRO A O 1
ATOM 1504 N N . TYR A 1 185 ? -14.837 -15.786 -9.955 1.00 84.81 185 TYR A N 1
ATOM 1505 C CA . TYR A 1 185 ? -14.432 -17.180 -9.870 1.00 84.81 185 TYR A CA 1
ATOM 1506 C C . TYR A 1 185 ? -15.692 -17.992 -9.584 1.00 84.81 185 TYR A C 1
ATOM 1508 O O . TYR A 1 185 ? -16.230 -17.956 -8.479 1.00 84.81 185 TYR A O 1
ATOM 1516 N N . GLN A 1 186 ? -16.203 -18.669 -10.609 1.00 82.44 186 GLN A N 1
ATOM 1517 C CA . GLN A 1 186 ? -17.167 -19.725 -10.395 1.00 82.44 186 GLN A CA 1
ATOM 1518 C C . GLN A 1 186 ? -16.368 -20.809 -9.694 1.00 82.44 186 GLN A C 1
ATOM 1520 O O . GLN A 1 186 ? -15.508 -21.432 -10.316 1.00 82.44 186 GLN A O 1
ATOM 1525 N N . SER A 1 187 ? -16.588 -20.966 -8.388 1.00 73.69 187 SER A N 1
ATOM 1526 C CA . SER A 1 187 ? -16.167 -22.160 -7.671 1.00 73.69 187 SER A CA 1
ATOM 1527 C C . SER A 1 187 ? -16.855 -23.312 -8.375 1.00 73.69 187 SER A C 1
ATOM 1529 O O . SER A 1 187 ? -17.996 -23.637 -8.055 1.00 73.69 187 SER A O 1
ATOM 1531 N N . GLY A 1 188 ? -16.201 -23.834 -9.419 1.00 63.50 188 GLY A N 1
ATOM 1532 C CA . GLY A 1 188 ? -16.645 -24.999 -10.150 1.00 63.50 188 GLY A CA 1
ATOM 1533 C C . GLY A 1 188 ? -16.924 -26.012 -9.074 1.00 63.50 188 GLY A C 1
ATOM 1534 O O . GLY A 1 188 ? -16.027 -26.335 -8.295 1.00 63.50 188 GLY A O 1
ATOM 1535 N N . SER A 1 189 ? -18.200 -26.344 -8.932 1.00 51.69 189 SER A N 1
ATOM 1536 C CA . SER A 1 189 ? -18.713 -27.178 -7.871 1.00 51.69 189 SER A CA 1
ATOM 1537 C C . SER A 1 189 ? -17.915 -28.470 -7.925 1.00 51.69 189 SER A C 1
ATOM 1539 O O . SER A 1 189 ? -18.173 -29.330 -8.767 1.00 51.69 189 SER A O 1
ATOM 1541 N N . CYS A 1 190 ? -16.890 -28.571 -7.080 1.00 41.62 190 CYS A N 1
ATOM 1542 C CA . CYS A 1 190 ? -16.133 -29.786 -6.874 1.00 41.62 190 CYS A CA 1
ATOM 1543 C C . CYS A 1 190 ? -17.049 -30.721 -6.082 1.00 41.62 190 CYS A C 1
ATOM 1545 O O . CYS A 1 190 ? -16.811 -31.037 -4.926 1.00 41.62 190 CYS A O 1
ATOM 1547 N N . LEU A 1 191 ? -18.143 -31.157 -6.715 1.00 48.62 191 LEU A N 1
ATOM 1548 C CA . LEU A 1 191 ? -19.132 -32.074 -6.148 1.00 48.62 191 LEU A CA 1
ATOM 1549 C C . LEU A 1 191 ? -18.516 -33.437 -5.787 1.00 48.62 191 LEU A C 1
ATOM 1551 O O . LEU A 1 191 ? -19.209 -34.282 -5.240 1.00 48.62 191 LEU A O 1
ATOM 1555 N N . ASN A 1 192 ? -17.221 -33.633 -6.058 1.00 48.12 192 ASN A N 1
ATOM 1556 C CA . ASN A 1 192 ? -16.481 -34.859 -5.801 1.00 48.12 192 ASN A CA 1
ATOM 1557 C C . ASN A 1 192 ? -15.301 -34.691 -4.829 1.00 48.12 192 ASN A C 1
ATOM 1559 O O . ASN A 1 192 ? -14.534 -35.638 -4.673 1.00 48.12 192 ASN A O 1
ATOM 1563 N N . CYS A 1 193 ? -15.132 -33.544 -4.159 1.00 37.41 193 CYS A N 1
ATOM 1564 C CA . CYS A 1 193 ? -14.282 -33.528 -2.969 1.00 37.41 193 CYS A CA 1
ATOM 1565 C C . CYS A 1 193 ? -15.116 -34.079 -1.803 1.00 37.41 193 CYS A C 1
ATOM 1567 O O . CYS A 1 193 ? -16.099 -33.434 -1.427 1.00 37.41 193 CYS A O 1
ATOM 1569 N N . PRO A 1 194 ? -14.789 -35.262 -1.242 1.00 45.28 194 PRO A N 1
ATOM 1570 C CA . PRO A 1 194 ? -15.455 -35.728 -0.036 1.00 45.28 194 PRO A CA 1
ATOM 1571 C C . PRO A 1 194 ? -15.296 -34.651 1.048 1.00 45.28 194 PRO A C 1
ATOM 1573 O O . PRO A 1 194 ? -14.247 -33.998 1.095 1.00 45.28 194 PRO A O 1
ATOM 1576 N N . PRO A 1 195 ? -16.321 -34.419 1.884 1.00 46.12 195 PRO A N 1
ATOM 1577 C CA . PRO A 1 195 ? -16.246 -33.460 2.974 1.00 46.12 195 PRO A CA 1
ATOM 1578 C C . PRO A 1 195 ? -15.164 -33.937 3.943 1.00 46.12 195 PRO A C 1
ATOM 1580 O O . PRO A 1 195 ? -15.414 -34.768 4.810 1.00 46.12 195 PRO A O 1
ATOM 1583 N N . ASN A 1 196 ? -13.933 -33.469 3.747 1.00 42.53 196 ASN A N 1
ATOM 1584 C CA . ASN A 1 196 ? -12.847 -33.750 4.663 1.00 42.53 196 ASN A CA 1
ATOM 1585 C C . ASN A 1 196 ? -13.163 -33.012 5.959 1.00 42.53 196 ASN A C 1
ATOM 1587 O O . ASN A 1 196 ? -13.227 -31.782 5.990 1.00 42.53 196 ASN A O 1
ATOM 1591 N N . GLU A 1 197 ? -13.400 -33.802 7.001 1.00 40.44 197 GLU A N 1
ATOM 1592 C CA . GLU A 1 197 ? -13.550 -33.381 8.383 1.00 40.44 197 GLU A CA 1
ATOM 1593 C C . GLU A 1 197 ? -12.387 -32.454 8.754 1.00 40.44 197 GLU A C 1
ATOM 1595 O O . GLU A 1 197 ? -11.257 -32.887 8.984 1.00 40.44 197 GLU A O 1
ATOM 1600 N N . LEU A 1 198 ? -12.653 -31.147 8.771 1.00 44.97 198 LEU A N 1
ATOM 1601 C CA . LEU A 1 198 ? -11.728 -30.174 9.330 1.00 44.97 198 LEU A CA 1
ATOM 1602 C C . LEU A 1 198 ? -11.519 -30.536 10.810 1.00 44.97 198 LEU A C 1
ATOM 1604 O O . LEU A 1 198 ? -12.505 -30.687 11.539 1.00 44.97 198 LEU A O 1
ATOM 1608 N N . PRO A 1 199 ? -10.266 -30.687 11.277 1.00 42.00 199 PRO A N 1
ATOM 1609 C CA . PRO A 1 199 ? -9.992 -31.027 12.660 1.00 42.00 199 PRO A CA 1
ATOM 1610 C C . PRO A 1 199 ? -10.589 -29.951 13.563 1.00 42.00 199 PRO A C 1
ATOM 1612 O O . PRO A 1 199 ? -10.243 -28.772 13.482 1.00 42.00 199 PRO A O 1
ATOM 1615 N N . SER A 1 200 ? -11.516 -30.393 14.410 1.00 43.28 200 SER A N 1
ATOM 1616 C CA . SER A 1 200 ? -12.258 -29.608 15.392 1.00 43.28 200 SER A CA 1
ATOM 1617 C C . SER A 1 200 ? -11.303 -29.060 16.462 1.00 43.28 200 SER A C 1
ATOM 1619 O O . SER A 1 200 ? -11.216 -29.559 17.583 1.00 43.28 200 SER A O 1
ATOM 1621 N N . SER A 1 201 ? -10.505 -28.055 16.101 1.00 43.97 201 SER A N 1
ATOM 1622 C CA . SER A 1 201 ? -9.630 -27.346 17.027 1.00 43.97 201 SER A CA 1
ATOM 1623 C C . SER A 1 201 ? -10.451 -26.241 17.689 1.00 43.97 201 SER A C 1
ATOM 1625 O O . SER A 1 201 ? -10.773 -25.200 17.113 1.00 43.97 201 SER A O 1
ATOM 1627 N N . ARG A 1 202 ? -10.854 -26.541 18.919 1.00 42.44 202 ARG A N 1
ATOM 1628 C CA . ARG A 1 202 ? -11.663 -25.741 19.833 1.00 42.44 202 ARG A CA 1
ATOM 1629 C C . ARG A 1 202 ? -10.873 -24.534 20.350 1.00 42.44 202 ARG A C 1
ATOM 1631 O O . ARG A 1 202 ? -10.556 -24.479 21.528 1.00 42.44 202 ARG A O 1
ATOM 1638 N N . ASN A 1 203 ? -10.561 -23.571 19.487 1.00 39.62 203 ASN A N 1
ATOM 1639 C CA . ASN A 1 203 ? -10.111 -22.242 19.900 1.00 39.62 203 ASN A CA 1
ATOM 1640 C C . ASN A 1 203 ? -10.992 -21.190 19.231 1.00 39.62 203 ASN A C 1
ATOM 1642 O O . ASN A 1 203 ? -10.861 -20.875 18.054 1.00 39.62 203 ASN A O 1
ATOM 1646 N N . GLN A 1 204 ? -11.927 -20.684 20.029 1.00 37.56 204 GLN A N 1
ATOM 1647 C CA . GLN A 1 204 ? -12.961 -19.721 19.678 1.00 37.56 204 GLN A CA 1
ATOM 1648 C C . GLN A 1 204 ? -12.344 -18.319 19.516 1.00 37.56 204 GLN A C 1
ATOM 1650 O O . GLN A 1 204 ? -12.594 -17.407 20.305 1.00 37.56 204 GLN A O 1
ATOM 1655 N N . TYR A 1 205 ? -11.483 -18.141 18.516 1.00 42.12 205 TYR A N 1
ATOM 1656 C CA . TYR A 1 205 ? -11.130 -16.809 18.043 1.00 42.12 205 TYR A CA 1
ATOM 1657 C C . TYR A 1 205 ? -12.383 -16.214 17.400 1.00 42.12 205 TYR A C 1
ATOM 1659 O O . TYR A 1 205 ? -13.060 -16.885 16.628 1.00 42.12 205 TYR A O 1
ATOM 1667 N N . LYS A 1 206 ? -12.737 -14.976 17.769 1.00 48.75 206 LYS A N 1
ATOM 1668 C CA . LYS A 1 206 ? -13.815 -14.221 17.117 1.00 48.75 206 LYS A CA 1
ATOM 1669 C C . LYS A 1 206 ? -13.594 -14.292 15.610 1.00 48.75 206 LYS A C 1
ATOM 1671 O O . LYS A 1 206 ? -12.647 -13.668 15.135 1.00 48.75 206 LYS A O 1
ATOM 1676 N N . GLU A 1 207 ? -14.454 -15.043 14.926 1.00 45.06 207 GLU A N 1
ATOM 1677 C CA . GLU A 1 207 ? -14.505 -15.168 13.471 1.00 45.06 207 GLU A CA 1
ATOM 1678 C C . GLU A 1 207 ? -14.282 -13.772 12.863 1.00 45.06 207 GLU A C 1
ATOM 1680 O O . GLU A 1 207 ? -15.083 -12.854 13.111 1.00 45.06 207 GLU A O 1
ATOM 1685 N N . PRO A 1 208 ? -13.137 -13.534 12.197 1.00 55.84 208 PRO A N 1
ATOM 1686 C CA . PRO A 1 208 ? -12.897 -12.273 11.520 1.00 55.84 208 PRO A CA 1
ATOM 1687 C C . PRO A 1 208 ? -14.033 -12.088 10.519 1.00 55.84 208 PRO A C 1
ATOM 1689 O O . PRO A 1 208 ? -14.347 -13.026 9.803 1.00 55.84 208 PRO A O 1
ATOM 1692 N N . ILE A 1 209 ? -14.660 -10.901 10.546 1.00 56.62 209 ILE A N 1
ATOM 1693 C CA . ILE A 1 209 ? -15.795 -10.478 9.703 1.00 56.62 209 ILE A CA 1
ATOM 1694 C C . ILE A 1 209 ? -15.806 -11.295 8.413 1.00 56.62 209 ILE A C 1
ATOM 1696 O O . ILE A 1 209 ? -14.913 -11.083 7.590 1.00 56.62 209 ILE A O 1
ATOM 1700 N N . ASP A 1 210 ? -16.757 -12.226 8.301 1.00 56.62 210 ASP A N 1
ATOM 1701 C CA . ASP A 1 210 ? -16.826 -13.204 7.2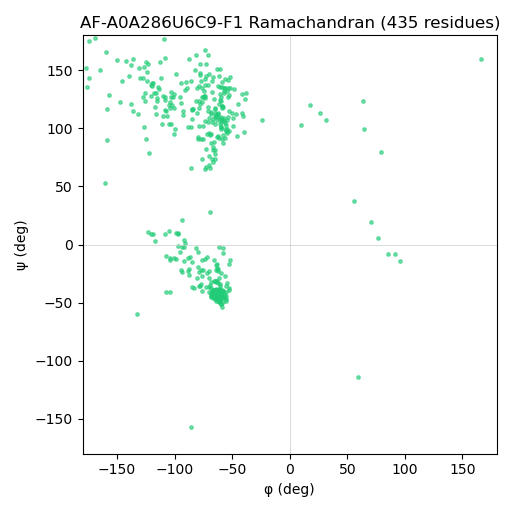18 1.00 56.62 210 ASP A CA 1
ATOM 1702 C C . ASP A 1 210 ? -16.816 -12.449 5.888 1.00 56.62 210 ASP A C 1
ATOM 1704 O O . ASP A 1 210 ? -17.768 -11.754 5.507 1.00 56.62 210 ASP A O 1
ATOM 1708 N N . CYS A 1 211 ? -15.638 -12.402 5.273 1.00 54.28 211 CYS A N 1
ATOM 1709 C CA . CYS A 1 211 ? -15.369 -11.517 4.162 1.00 54.28 211 CYS A CA 1
ATOM 1710 C C . CYS A 1 211 ? -15.975 -12.206 2.953 1.00 54.28 211 CYS A C 1
ATOM 1712 O O . CYS A 1 211 ? -15.315 -13.047 2.361 1.00 54.28 211 CYS A O 1
ATOM 1714 N N . ASN A 1 212 ? -17.234 -11.862 2.662 1.00 65.12 212 ASN A N 1
ATOM 1715 C CA . ASN A 1 212 ? -18.044 -12.248 1.506 1.00 65.12 212 ASN A CA 1
ATOM 1716 C C . ASN A 1 212 ? -17.397 -13.350 0.649 1.00 65.12 212 ASN A C 1
ATOM 1718 O O . ASN A 1 212 ? -16.497 -13.069 -0.150 1.00 65.12 212 ASN A O 1
ATOM 1722 N N . GLU A 1 213 ? -17.890 -14.582 0.796 1.00 75.75 213 GLU A N 1
ATOM 1723 C CA . GLU A 1 213 ? -17.327 -15.827 0.246 1.00 75.75 213 GLU A CA 1
ATOM 1724 C C . GLU A 1 213 ? -17.024 -15.797 -1.273 1.00 75.75 213 GLU A C 1
ATOM 1726 O O . GLU A 1 213 ? -16.301 -16.637 -1.813 1.00 75.75 213 GLU A O 1
ATOM 1731 N N . HIS A 1 214 ? -17.545 -14.790 -1.969 1.00 83.50 214 HIS A N 1
ATOM 1732 C CA . HIS A 1 214 ? -17.449 -14.592 -3.406 1.00 83.50 214 HIS A CA 1
ATOM 1733 C C . HIS A 1 214 ? -16.223 -13.800 -3.890 1.00 83.50 214 HIS A C 1
ATOM 1735 O O . HIS A 1 214 ? -15.981 -13.770 -5.100 1.00 83.50 214 HIS A O 1
ATOM 1741 N N . PHE A 1 215 ? -15.456 -13.138 -3.015 1.00 90.94 215 PHE A N 1
ATOM 1742 C CA . PHE A 1 215 ? -14.315 -12.328 -3.458 1.00 90.94 215 PHE A CA 1
ATOM 1743 C C . PHE A 1 215 ? -12.991 -13.088 -3.391 1.00 90.94 215 PHE A C 1
ATOM 1745 O O . PHE A 1 215 ? -12.587 -13.600 -2.350 1.00 90.94 215 PHE A O 1
ATOM 1752 N N . PHE A 1 216 ? -12.285 -13.088 -4.521 1.00 93.62 216 PHE A N 1
ATOM 1753 C CA . PHE A 1 216 ? -10.958 -13.670 -4.655 1.00 93.62 216 PHE A CA 1
ATOM 1754 C C . PHE A 1 216 ? -9.945 -12.575 -4.977 1.00 93.62 216 PHE A C 1
ATOM 1756 O O . PHE A 1 216 ? -10.159 -11.774 -5.891 1.00 93.62 216 PHE A O 1
ATOM 1763 N N . GLY A 1 217 ? -8.843 -12.548 -4.233 1.00 94.81 217 GLY A N 1
ATOM 1764 C CA . GLY A 1 217 ? -7.715 -11.668 -4.518 1.00 94.81 217 GLY A CA 1
ATOM 1765 C C . GLY A 1 217 ? -6.854 -12.204 -5.661 1.00 94.81 217 GLY A C 1
ATOM 1766 O O . GLY A 1 217 ? -6.813 -13.406 -5.924 1.00 94.81 217 GLY A O 1
ATOM 1767 N N . PHE A 1 218 ? -6.145 -11.304 -6.333 1.00 96.06 218 PHE A N 1
ATOM 1768 C CA . PHE A 1 218 ? -5.232 -11.624 -7.426 1.00 96.06 218 PHE A CA 1
ATOM 1769 C C . PHE A 1 218 ? -3.791 -11.446 -6.968 1.00 96.06 218 PHE A C 1
ATOM 1771 O O . PHE A 1 218 ? -3.428 -10.348 -6.551 1.00 96.06 218 PHE A O 1
ATOM 1778 N N . THR A 1 219 ? -2.960 -12.479 -7.080 1.00 96.19 219 THR A N 1
ATOM 1779 C CA . THR A 1 219 ? -1.525 -12.338 -6.803 1.00 96.19 219 THR A CA 1
ATOM 1780 C C . THR A 1 219 ? -0.776 -11.749 -7.998 1.00 96.19 219 THR A C 1
ATOM 1782 O O . THR A 1 219 ? -1.272 -11.744 -9.134 1.00 96.19 219 THR A O 1
ATOM 1785 N N . LEU A 1 220 ? 0.443 -11.253 -7.774 1.00 95.94 220 LEU A N 1
ATOM 1786 C CA . LEU A 1 220 ? 1.298 -10.759 -8.855 1.00 95.94 220 LEU A CA 1
ATOM 1787 C C . LEU A 1 220 ? 1.604 -11.871 -9.875 1.00 95.94 220 LEU A C 1
ATOM 1789 O O . LEU A 1 220 ? 1.548 -11.627 -11.085 1.00 95.94 220 LEU A O 1
ATOM 1793 N N . SER A 1 221 ? 1.887 -13.087 -9.413 1.00 94.25 221 SER A N 1
ATOM 1794 C CA . SER A 1 221 ? 2.163 -14.237 -10.273 1.00 94.25 221 SER A CA 1
ATOM 1795 C C . SER A 1 221 ? 0.948 -14.626 -11.109 1.00 94.25 221 SER A C 1
ATOM 1797 O O . SER A 1 221 ? 1.096 -14.896 -12.301 1.00 94.25 221 SER A O 1
ATOM 1799 N N . TYR A 1 222 ? -0.264 -14.562 -10.545 1.00 94.81 222 TYR A N 1
ATOM 1800 C CA . TYR A 1 222 ? -1.498 -14.726 -11.317 1.00 94.81 222 TYR A CA 1
ATOM 1801 C C . TYR A 1 222 ? -1.613 -13.665 -12.423 1.00 94.81 222 TYR A C 1
ATOM 1803 O O . TYR A 1 222 ? -1.801 -14.000 -13.593 1.00 94.81 222 TYR A O 1
ATOM 1811 N N . LEU A 1 223 ? -1.447 -12.381 -12.083 1.00 95.94 223 LEU A N 1
ATOM 1812 C CA . LEU A 1 223 ? -1.606 -11.268 -13.031 1.00 95.94 223 LEU A CA 1
ATOM 1813 C C . LEU A 1 223 ? -0.603 -11.323 -14.190 1.00 95.94 223 LEU A C 1
ATOM 1815 O O . LEU A 1 223 ? -0.944 -10.958 -15.316 1.00 95.94 223 LEU A O 1
ATOM 1819 N N . ARG A 1 224 ? 0.615 -11.817 -13.941 1.00 95.06 224 ARG A N 1
ATOM 1820 C CA . ARG A 1 224 ? 1.642 -12.023 -14.975 1.00 95.06 224 ARG A CA 1
ATOM 1821 C C . ARG A 1 224 ? 1.316 -13.157 -15.947 1.00 95.06 224 ARG A C 1
ATOM 1823 O O . ARG A 1 224 ? 1.850 -13.142 -17.050 1.00 95.06 224 ARG A O 1
ATOM 1830 N N . ARG A 1 225 ? 0.472 -14.116 -15.558 1.00 92.94 225 ARG A N 1
ATOM 1831 C CA . ARG A 1 225 ? 0.040 -15.237 -16.413 1.00 92.94 225 ARG A CA 1
ATOM 1832 C C . ARG A 1 225 ? -1.172 -14.902 -17.276 1.00 92.94 225 ARG A C 1
ATOM 1834 O O . ARG A 1 225 ? -1.495 -15.659 -18.182 1.00 92.94 225 ARG A O 1
ATOM 1841 N N . VAL A 1 226 ? -1.837 -13.774 -17.028 1.00 93.06 226 VAL A N 1
ATOM 1842 C CA . VAL A 1 226 ? -2.947 -13.306 -17.864 1.00 93.06 226 VAL A CA 1
ATOM 1843 C C . VAL A 1 226 ? -2.389 -12.901 -19.236 1.00 93.06 226 VAL A C 1
ATOM 1845 O O . VAL A 1 226 ? -1.690 -11.884 -19.303 1.00 93.06 226 VAL A O 1
ATOM 1848 N N . PRO A 1 227 ? -2.704 -13.620 -20.336 1.00 92.25 227 PRO A N 1
ATOM 1849 C CA . PRO A 1 227 ? -2.024 -13.424 -21.620 1.00 92.25 227 PRO A CA 1
ATOM 1850 C C . PRO A 1 227 ? -2.094 -11.978 -22.121 1.00 92.25 227 PRO A C 1
ATOM 1852 O O . PRO A 1 227 ? -1.073 -11.373 -22.437 1.00 92.25 227 PRO A O 1
ATOM 1855 N N . ALA A 1 228 ? -3.281 -11.367 -22.062 1.00 92.62 228 ALA A N 1
ATOM 1856 C CA . ALA A 1 228 ? -3.482 -9.984 -22.488 1.00 92.62 228 ALA A CA 1
ATOM 1857 C C . ALA A 1 228 ? -2.629 -8.974 -21.693 1.00 92.62 228 ALA A C 1
ATOM 1859 O O . ALA A 1 228 ? -2.111 -8.013 -22.263 1.00 92.62 228 ALA A O 1
ATOM 1860 N N . LEU A 1 229 ? -2.452 -9.178 -20.381 1.00 95.81 229 LEU A N 1
ATOM 1861 C CA . LEU A 1 229 ? -1.621 -8.298 -19.555 1.00 95.81 229 LEU A CA 1
ATOM 1862 C C . LEU A 1 229 ? -0.129 -8.556 -19.789 1.00 95.81 229 LEU A C 1
ATOM 1864 O O . LEU A 1 229 ? 0.643 -7.601 -19.877 1.00 95.81 229 LEU A O 1
ATOM 1868 N N . ALA A 1 230 ? 0.276 -9.820 -19.925 1.00 94.31 230 ALA A N 1
ATOM 1869 C CA . ALA A 1 230 ? 1.656 -10.210 -20.197 1.00 94.31 230 ALA A CA 1
ATOM 1870 C C . ALA A 1 230 ? 2.150 -9.645 -21.538 1.00 94.31 230 ALA A C 1
ATOM 1872 O O . ALA A 1 230 ? 3.186 -8.975 -21.592 1.00 94.31 230 ALA A O 1
ATOM 1873 N N . GLU A 1 231 ? 1.362 -9.829 -22.603 1.00 93.94 231 GLU A N 1
ATOM 1874 C CA . GLU A 1 231 ? 1.634 -9.274 -23.930 1.00 93.94 231 GLU A CA 1
ATOM 1875 C C . GLU A 1 231 ? 1.762 -7.753 -23.883 1.00 93.94 231 GLU A C 1
ATOM 1877 O O . GLU A 1 231 ? 2.703 -7.182 -24.440 1.00 93.94 231 GLU A O 1
ATOM 1882 N N . MET A 1 232 ? 0.844 -7.084 -23.180 1.00 96.38 232 MET A N 1
ATOM 1883 C CA . MET A 1 232 ? 0.874 -5.634 -23.052 1.00 96.38 232 MET A CA 1
ATOM 1884 C C . MET A 1 232 ? 2.111 -5.147 -22.295 1.00 96.38 232 MET A C 1
ATOM 1886 O O . MET A 1 232 ? 2.745 -4.182 -22.724 1.00 96.38 232 MET A O 1
ATOM 1890 N N . ALA A 1 233 ? 2.482 -5.806 -21.196 1.00 96.88 233 ALA A N 1
ATOM 1891 C CA . ALA A 1 233 ? 3.666 -5.448 -20.422 1.00 96.88 233 ALA A CA 1
ATOM 1892 C C . ALA A 1 233 ? 4.941 -5.571 -21.270 1.00 96.88 233 ALA A C 1
ATOM 1894 O O . ALA A 1 233 ? 5.758 -4.646 -21.300 1.00 96.88 233 ALA A O 1
ATOM 1895 N N . LEU A 1 234 ? 5.086 -6.671 -22.016 1.00 95.06 234 LEU A N 1
ATOM 1896 C CA . LEU A 1 234 ? 6.205 -6.876 -22.939 1.00 95.06 234 LEU A CA 1
ATOM 1897 C C . LEU A 1 234 ? 6.217 -5.828 -24.060 1.00 95.06 234 LEU A C 1
ATOM 1899 O O . LEU A 1 234 ? 7.274 -5.274 -24.373 1.00 95.06 234 LEU A O 1
ATOM 1903 N N . ALA A 1 235 ? 5.052 -5.502 -24.626 1.00 95.50 235 ALA A N 1
ATOM 1904 C CA . ALA A 1 235 ? 4.919 -4.481 -25.660 1.00 95.50 235 ALA A CA 1
ATOM 1905 C C . ALA A 1 235 ? 5.320 -3.085 -25.148 1.00 95.50 235 ALA A C 1
ATOM 1907 O O . ALA A 1 235 ? 6.034 -2.359 -25.843 1.00 95.50 235 ALA A O 1
ATOM 1908 N N . VAL A 1 236 ? 4.942 -2.727 -23.915 1.00 96.94 236 VAL A N 1
ATOM 1909 C CA . VAL A 1 236 ? 5.353 -1.469 -23.268 1.00 96.94 236 VAL A CA 1
ATOM 1910 C C . VAL A 1 236 ? 6.858 -1.441 -23.005 1.00 96.94 236 VAL A C 1
ATOM 1912 O O . VAL A 1 236 ? 7.507 -0.448 -23.330 1.00 96.94 236 VAL A O 1
ATOM 1915 N N . VAL A 1 237 ? 7.444 -2.524 -22.484 1.00 96.31 237 VAL A N 1
ATOM 1916 C CA . VAL A 1 237 ? 8.901 -2.623 -22.265 1.00 96.31 237 VAL A CA 1
ATOM 1917 C C . VAL A 1 237 ? 9.672 -2.485 -23.581 1.00 96.31 237 VAL A C 1
ATOM 1919 O O . VAL A 1 237 ? 10.695 -1.797 -23.638 1.00 96.31 237 VAL A O 1
ATOM 1922 N N . HIS A 1 238 ? 9.175 -3.100 -24.652 1.00 95.00 238 HIS A N 1
ATOM 1923 C CA . HIS A 1 238 ? 9.751 -2.981 -25.986 1.00 95.00 238 HIS A CA 1
ATOM 1924 C C . HIS A 1 238 ? 9.646 -1.547 -26.535 1.00 95.00 238 HIS A C 1
ATOM 1926 O O . HIS A 1 238 ? 10.642 -0.986 -26.995 1.00 95.00 238 HIS A O 1
ATOM 1932 N N . ALA A 1 239 ? 8.474 -0.914 -26.425 1.00 95.56 239 ALA A N 1
ATOM 1933 C CA . ALA A 1 239 ? 8.262 0.472 -26.845 1.00 95.56 239 ALA A CA 1
ATOM 1934 C C . ALA A 1 239 ? 9.151 1.460 -26.071 1.00 95.56 239 ALA A C 1
ATOM 1936 O O . ALA A 1 239 ? 9.707 2.396 -26.647 1.00 95.56 239 ALA A O 1
ATOM 1937 N N . GLU A 1 240 ? 9.319 1.246 -24.766 1.00 96.31 240 GLU A N 1
ATOM 1938 C CA . GLU A 1 240 ? 10.212 2.025 -23.905 1.00 96.31 240 GLU A CA 1
ATOM 1939 C C . GLU A 1 240 ? 11.681 1.878 -24.337 1.00 96.31 240 GLU A C 1
ATOM 1941 O O . GLU A 1 240 ? 12.413 2.867 -24.410 1.00 96.31 240 GLU A O 1
ATOM 1946 N N . ARG A 1 241 ? 12.110 0.657 -24.689 1.00 94.69 241 ARG A N 1
ATOM 1947 C CA . ARG A 1 241 ? 13.457 0.393 -25.218 1.00 94.69 241 ARG A CA 1
ATOM 1948 C C . ARG A 1 241 ? 13.713 1.163 -26.514 1.00 94.69 241 ARG A C 1
ATOM 1950 O O . ARG A 1 241 ? 14.751 1.814 -26.618 1.00 94.69 241 ARG A O 1
ATOM 1957 N N . ILE A 1 242 ? 12.769 1.138 -27.460 1.00 94.88 242 ILE A N 1
ATOM 1958 C CA . ILE A 1 242 ? 12.870 1.900 -28.717 1.00 94.88 242 ILE A CA 1
ATOM 1959 C C . ILE A 1 242 ? 12.980 3.403 -28.428 1.00 94.88 242 ILE A C 1
ATOM 1961 O O . ILE A 1 242 ? 13.858 4.073 -28.971 1.00 94.88 242 ILE A O 1
ATOM 1965 N N . ARG A 1 243 ? 12.140 3.937 -27.529 1.00 93.88 243 ARG A N 1
ATOM 1966 C CA . ARG A 1 243 ? 12.166 5.362 -27.154 1.00 93.88 243 ARG A CA 1
ATOM 1967 C C . ARG A 1 243 ? 13.513 5.783 -26.560 1.00 93.88 243 ARG A C 1
ATOM 1969 O O . ARG A 1 243 ? 14.044 6.823 -26.946 1.00 93.88 243 ARG A O 1
ATOM 1976 N N . ARG A 1 244 ? 14.103 4.960 -25.686 1.00 91.69 244 ARG A N 1
ATOM 1977 C CA . ARG A 1 244 ? 15.440 5.216 -25.116 1.00 91.69 244 ARG A CA 1
ATOM 1978 C C . ARG A 1 244 ? 16.552 5.149 -26.165 1.00 91.69 244 ARG A C 1
ATOM 1980 O O . ARG A 1 244 ? 17.452 5.983 -26.128 1.00 91.69 244 ARG A O 1
ATOM 1987 N N . GLY A 1 245 ? 16.469 4.211 -27.110 1.00 91.94 245 GLY A N 1
ATOM 1988 C CA . GLY A 1 245 ? 17.418 4.112 -28.225 1.00 91.94 245 GLY A CA 1
ATOM 1989 C C . GLY A 1 245 ? 17.406 5.356 -29.119 1.00 91.94 245 GLY A C 1
ATOM 1990 O O . GLY A 1 245 ? 18.453 5.945 -29.378 1.00 91.94 245 GLY A O 1
ATOM 1991 N N . ASN A 1 246 ? 16.216 5.819 -29.508 1.00 91.12 246 ASN A N 1
ATOM 1992 C CA . ASN A 1 246 ? 16.062 6.997 -30.370 1.00 91.12 246 ASN A CA 1
ATOM 1993 C C . ASN A 1 246 ? 16.461 8.309 -29.666 1.00 91.12 246 ASN A C 1
ATOM 1995 O O . ASN A 1 246 ? 17.025 9.210 -30.295 1.00 91.12 246 ASN A O 1
ATOM 1999 N N . GLY A 1 247 ? 16.211 8.414 -28.355 1.00 87.50 247 GLY A N 1
ATOM 2000 C CA . GLY A 1 247 ? 16.637 9.561 -27.549 1.00 87.50 247 GLY A CA 1
ATOM 2001 C C . GLY A 1 247 ? 18.160 9.718 -27.504 1.00 87.50 247 GLY A C 1
ATOM 2002 O O . GLY A 1 247 ? 18.668 10.820 -27.696 1.00 87.50 247 GLY A O 1
ATOM 2003 N N . ALA A 1 248 ? 18.897 8.613 -27.347 1.00 85.75 248 ALA A N 1
ATOM 2004 C CA . ALA A 1 248 ? 20.360 8.633 -27.296 1.00 85.75 248 ALA A CA 1
ATOM 2005 C C . ALA A 1 248 ? 21.002 9.108 -28.615 1.00 85.75 248 ALA A C 1
ATOM 2007 O O . ALA A 1 248 ? 21.970 9.870 -28.588 1.00 85.75 248 ALA A O 1
ATOM 2008 N N . LEU A 1 249 ? 20.440 8.712 -29.764 1.00 85.25 249 LEU A N 1
ATOM 2009 C CA . LEU A 1 249 ? 20.928 9.131 -31.086 1.00 85.25 249 LEU A CA 1
ATOM 2010 C C . LEU A 1 249 ? 20.730 10.635 -31.323 1.00 85.25 249 LEU A C 1
ATOM 2012 O O . LEU A 1 249 ? 21.617 11.313 -31.840 1.00 85.25 249 LEU A O 1
ATOM 2016 N N . THR A 1 250 ? 19.591 11.175 -30.884 1.00 83.69 250 THR A N 1
ATOM 2017 C CA . THR A 1 250 ? 19.280 12.604 -31.051 1.00 83.69 250 THR A CA 1
ATOM 2018 C C . THR A 1 250 ? 20.188 13.485 -30.187 1.00 83.69 250 THR A C 1
ATOM 2020 O O . THR A 1 250 ? 20.613 14.555 -30.626 1.00 83.69 250 THR A O 1
ATOM 2023 N N . SER A 1 251 ? 20.526 13.037 -28.973 1.00 79.75 251 SER A N 1
ATOM 2024 C CA . SER A 1 251 ? 21.427 13.771 -28.079 1.00 79.75 251 SER A CA 1
ATOM 2025 C C . SER A 1 251 ? 22.877 13.783 -28.572 1.00 79.75 251 SER A C 1
ATOM 2027 O O . SER A 1 251 ? 23.534 14.811 -28.450 1.00 79.75 251 SER A O 1
ATOM 2029 N N . GLN A 1 252 ? 23.374 12.698 -29.180 1.00 77.19 252 GLN A N 1
ATOM 2030 C CA . GLN A 1 252 ? 24.747 12.660 -29.709 1.00 77.19 252 GLN A CA 1
ATOM 2031 C C . GLN A 1 252 ? 24.924 13.495 -30.986 1.00 77.19 252 GLN A C 1
ATOM 2033 O O . GLN A 1 252 ? 25.950 14.156 -31.142 1.00 77.19 252 GLN A O 1
ATOM 2038 N N . GLY A 1 253 ? 23.917 13.534 -31.867 1.00 70.75 253 GLY A N 1
ATOM 2039 C CA . GLY A 1 253 ? 23.981 14.326 -33.102 1.00 70.75 253 GLY A CA 1
ATOM 2040 C C . GLY A 1 253 ? 24.046 15.840 -32.864 1.00 70.75 253 GLY A C 1
ATOM 2041 O O . GLY A 1 253 ? 24.706 16.555 -33.613 1.00 70.75 253 GLY A O 1
ATOM 2042 N N . LYS A 1 254 ? 23.425 16.343 -31.788 1.00 68.69 254 LYS A N 1
ATOM 2043 C CA . LYS A 1 254 ? 23.463 17.779 -31.455 1.00 68.69 254 LYS A CA 1
ATOM 2044 C C . LYS A 1 254 ? 24.795 18.229 -30.851 1.00 68.69 254 LYS A C 1
ATOM 2046 O O . LYS A 1 254 ? 25.162 19.384 -31.030 1.00 68.69 254 LYS A O 1
ATOM 2051 N N . SER A 1 255 ? 25.538 17.340 -30.191 1.00 63.66 255 SER A N 1
ATOM 2052 C CA . SER A 1 255 ? 26.832 17.681 -29.580 1.00 63.66 255 SER A CA 1
ATOM 2053 C C . SER A 1 255 ? 27.997 17.734 -30.575 1.00 63.66 255 SER A C 1
ATOM 2055 O O . SER A 1 255 ? 29.008 18.359 -30.275 1.00 63.66 255 SER A O 1
ATOM 2057 N N . GLN A 1 256 ? 27.885 17.117 -31.759 1.00 59.88 256 GLN A N 1
ATOM 2058 C CA . GLN A 1 256 ? 28.934 17.208 -32.790 1.00 59.88 256 GLN A CA 1
ATOM 2059 C C . GLN A 1 256 ? 28.790 18.416 -33.724 1.00 59.88 256 GLN A C 1
ATOM 2061 O O . GLN A 1 256 ? 29.778 18.852 -34.306 1.00 59.88 256 GLN A O 1
ATOM 2066 N N . LEU A 1 257 ? 27.597 19.004 -33.831 1.00 59.25 257 LEU A N 1
ATOM 2067 C CA . LEU A 1 257 ? 27.355 20.169 -34.690 1.00 59.25 257 LEU A CA 1
ATOM 2068 C C . LEU A 1 257 ? 27.772 21.512 -34.063 1.00 59.25 257 LEU A C 1
ATOM 2070 O O . LEU A 1 257 ? 27.706 22.530 -34.741 1.00 59.25 257 LEU A O 1
ATOM 2074 N N . SER A 1 258 ? 28.241 21.535 -32.808 1.00 58.47 258 SER A N 1
ATOM 2075 C CA . SER A 1 258 ? 28.706 22.760 -32.134 1.00 58.47 258 SER A CA 1
ATOM 2076 C C . SER A 1 258 ? 30.233 22.892 -32.012 1.00 58.47 258 SER A C 1
ATOM 2078 O O . SER A 1 258 ? 30.692 23.741 -31.255 1.00 58.47 258 SER A O 1
ATOM 2080 N N . LEU A 1 259 ? 31.031 22.060 -32.697 1.00 57.81 259 LEU A N 1
ATOM 2081 C CA . LEU A 1 259 ? 32.503 22.058 -32.563 1.00 57.81 259 LEU A CA 1
ATOM 2082 C C . LEU A 1 259 ? 33.279 22.285 -33.871 1.00 57.81 259 LEU A C 1
ATOM 2084 O O . LEU A 1 259 ? 34.502 22.179 -33.888 1.00 57.81 259 LEU A O 1
ATOM 2088 N N . THR A 1 260 ? 32.623 22.678 -34.965 1.00 57.22 260 THR A N 1
ATOM 2089 C CA . THR A 1 260 ? 33.323 23.107 -36.187 1.00 57.22 260 THR A CA 1
ATOM 2090 C C . THR A 1 260 ? 33.679 24.595 -36.129 1.00 57.22 260 THR A C 1
ATOM 2092 O O . THR A 1 260 ? 33.153 25.392 -36.900 1.00 57.22 260 THR A O 1
ATOM 2095 N N . SER A 1 261 ? 34.565 24.977 -35.206 1.00 58.41 261 SER A N 1
ATOM 2096 C CA . SER A 1 261 ? 35.307 26.246 -35.283 1.00 58.41 261 SER A CA 1
ATOM 2097 C C . SER A 1 261 ? 36.573 26.240 -34.412 1.00 58.41 261 SER A C 1
ATOM 2099 O O . SER A 1 261 ? 36.770 27.130 -33.590 1.00 58.41 261 SER A O 1
ATOM 2101 N N . SER A 1 262 ? 37.451 25.250 -34.570 1.00 50.31 262 SER A N 1
ATOM 2102 C CA . SER A 1 262 ? 38.866 25.418 -34.208 1.00 50.31 262 SER A CA 1
ATOM 2103 C C . SER A 1 262 ? 39.739 24.393 -34.931 1.00 50.31 262 SER A C 1
ATOM 2105 O O . SER A 1 262 ? 39.593 23.182 -34.794 1.00 50.31 262 SER A O 1
ATOM 2107 N N . LEU A 1 263 ? 40.616 24.922 -35.779 1.00 58.53 263 LEU A N 1
ATOM 2108 C CA . LEU A 1 263 ? 41.586 24.195 -36.585 1.00 58.53 263 LEU A CA 1
ATOM 2109 C C . LEU A 1 263 ? 42.801 23.772 -35.747 1.00 58.53 263 LEU A C 1
ATOM 2111 O O . LEU A 1 263 ? 43.248 24.538 -34.900 1.00 58.53 263 LEU A O 1
ATOM 2115 N N . ALA A 1 264 ? 43.358 22.613 -36.126 1.00 56.12 264 ALA A N 1
ATOM 2116 C CA . ALA A 1 264 ? 44.715 22.103 -35.871 1.00 56.12 264 ALA A CA 1
ATOM 2117 C C . ALA A 1 264 ? 45.080 21.852 -34.388 1.00 56.12 264 ALA A C 1
ATOM 2119 O O . ALA A 1 264 ? 45.104 22.751 -33.562 1.00 56.12 264 ALA A O 1
ATOM 2120 N N . SER A 1 265 ? 45.496 20.656 -33.963 1.00 53.12 265 SER A N 1
ATOM 2121 C CA . SER A 1 265 ? 46.754 20.019 -34.375 1.00 53.12 265 SER A CA 1
ATOM 2122 C C . SER A 1 265 ? 46.888 18.611 -33.764 1.00 53.12 265 SER A C 1
ATOM 2124 O O . SER A 1 265 ? 46.430 18.367 -32.652 1.00 53.12 265 SER A O 1
ATOM 2126 N N . THR A 1 266 ? 47.623 17.748 -34.475 1.00 49.03 266 THR A N 1
ATOM 2127 C CA . THR A 1 266 ? 48.477 16.642 -33.980 1.00 49.03 266 THR A CA 1
ATOM 2128 C C . THR A 1 266 ? 47.859 15.447 -33.233 1.00 49.03 266 THR A C 1
ATOM 2130 O O . THR A 1 266 ? 47.654 15.450 -32.026 1.00 49.03 266 THR A O 1
ATOM 2133 N N . SER A 1 267 ? 47.687 14.366 -34.005 1.00 65.56 267 SER A N 1
ATOM 2134 C CA . SER A 1 267 ? 48.136 12.983 -33.747 1.00 65.56 267 SER A CA 1
ATOM 2135 C C . SER A 1 267 ? 48.533 12.583 -32.316 1.00 65.56 267 SER A C 1
ATOM 2137 O O . SER A 1 267 ? 49.559 13.041 -31.824 1.00 65.56 267 SER A O 1
ATOM 2139 N N . SER A 1 268 ? 47.849 11.585 -31.739 1.00 53.22 268 SER A N 1
ATOM 2140 C CA . SER A 1 268 ? 48.430 10.290 -31.316 1.00 53.22 268 SER A CA 1
ATOM 2141 C C . SER A 1 268 ? 47.476 9.515 -30.384 1.00 53.22 268 SER A C 1
ATOM 2143 O O . SER A 1 268 ? 46.608 10.089 -29.739 1.00 53.22 268 SER A O 1
ATOM 2145 N N . ALA A 1 269 ? 47.703 8.202 -30.301 1.00 49.47 269 ALA A N 1
ATOM 2146 C CA . ALA A 1 269 ? 47.179 7.239 -29.326 1.00 49.47 269 ALA A CA 1
ATOM 2147 C C . ALA A 1 269 ? 45.739 6.709 -29.508 1.00 49.47 269 ALA A C 1
ATOM 2149 O O . ALA A 1 269 ? 44.782 7.023 -28.801 1.00 49.47 269 ALA A O 1
ATOM 2150 N N . ARG A 1 270 ? 45.678 5.741 -30.425 1.00 56.50 270 ARG A N 1
ATOM 2151 C CA . ARG A 1 270 ? 44.774 4.585 -30.501 1.00 56.50 270 ARG A CA 1
ATOM 2152 C C . ARG A 1 270 ? 44.527 3.967 -29.109 1.00 56.50 270 ARG A C 1
ATOM 2154 O O . ARG A 1 270 ? 45.325 3.160 -28.644 1.00 56.50 270 ARG A O 1
ATOM 2161 N N . SER A 1 271 ? 43.422 4.323 -28.456 1.00 53.91 271 SER A N 1
ATOM 2162 C CA . SER A 1 271 ? 42.940 3.643 -27.247 1.00 53.91 271 SER A CA 1
ATOM 2163 C C . SER A 1 271 ? 41.739 2.765 -27.596 1.00 53.91 271 SER A C 1
ATOM 2165 O O . SER A 1 271 ? 40.620 3.220 -27.831 1.00 53.91 271 SER A O 1
ATOM 2167 N N . THR A 1 272 ? 42.003 1.463 -27.661 1.00 57.12 272 THR A N 1
ATOM 2168 C CA . THR A 1 272 ? 41.023 0.389 -27.828 1.00 57.12 272 THR A CA 1
ATOM 2169 C C . THR A 1 272 ? 40.199 0.275 -26.542 1.00 57.12 272 THR A C 1
ATOM 2171 O O . THR A 1 272 ? 40.429 -0.587 -25.700 1.00 57.12 272 THR A O 1
ATOM 2174 N N . SER A 1 273 ? 39.266 1.207 -26.347 1.00 59.44 273 SER A N 1
ATOM 2175 C CA . SER A 1 273 ? 38.304 1.178 -25.247 1.00 59.44 273 SER A CA 1
ATOM 2176 C C . SER A 1 273 ? 37.320 0.035 -25.492 1.00 59.44 273 SER A C 1
ATOM 2178 O O . SER A 1 273 ? 36.359 0.161 -26.255 1.00 59.44 273 SER A O 1
ATOM 2180 N N . GLN A 1 274 ? 37.598 -1.116 -24.873 1.00 59.94 274 GLN A N 1
ATOM 2181 C CA . GLN A 1 274 ? 36.645 -2.207 -24.715 1.00 59.94 274 GLN A CA 1
ATOM 2182 C C . GLN A 1 274 ? 35.426 -1.661 -23.963 1.00 59.94 274 GLN A C 1
ATOM 2184 O O . GLN A 1 274 ? 35.393 -1.605 -22.732 1.00 59.94 274 GLN A O 1
ATOM 2189 N N . ARG A 1 275 ? 34.410 -1.229 -24.716 1.00 59.88 275 ARG A N 1
ATOM 2190 C CA . ARG A 1 275 ? 33.075 -0.966 -24.184 1.00 59.88 275 ARG A CA 1
ATOM 2191 C C . ARG A 1 275 ? 32.568 -2.280 -23.601 1.00 59.88 275 ARG A C 1
ATOM 2193 O O . ARG A 1 275 ? 32.121 -3.144 -24.349 1.00 59.88 275 ARG A O 1
ATOM 2200 N N . LYS A 1 276 ? 32.675 -2.429 -22.276 1.00 64.69 276 LYS A N 1
ATOM 2201 C CA . LYS A 1 276 ? 32.007 -3.489 -21.514 1.00 64.69 276 LYS A CA 1
ATOM 2202 C C . LYS A 1 276 ? 30.557 -3.541 -21.990 1.00 64.69 276 LYS A C 1
ATOM 2204 O O . LYS A 1 276 ? 29.814 -2.579 -21.793 1.00 64.69 276 LYS A O 1
ATOM 2209 N N . SER A 1 277 ? 30.190 -4.629 -22.658 1.00 63.34 277 SER A N 1
ATOM 2210 C CA . SER A 1 277 ? 28.811 -4.950 -22.991 1.00 63.34 277 SER A CA 1
ATOM 2211 C C . SER A 1 277 ? 28.058 -5.055 -21.672 1.00 63.34 277 SER A C 1
ATOM 2213 O O . SER A 1 277 ? 28.195 -6.028 -20.934 1.00 63.34 277 SER A O 1
ATOM 2215 N N . SER A 1 278 ? 27.322 -4.004 -21.315 1.00 68.38 278 SER A N 1
ATOM 2216 C CA . SER A 1 278 ? 26.400 -4.077 -20.194 1.00 68.38 278 SER A CA 1
ATOM 2217 C C . SER A 1 278 ? 25.427 -5.206 -20.508 1.00 68.38 278 SER A C 1
ATOM 2219 O O . SER A 1 278 ? 24.749 -5.179 -21.535 1.00 68.38 278 SER A O 1
ATOM 2221 N N . SER A 1 279 ? 25.419 -6.238 -19.667 1.00 77.00 279 SER A N 1
ATOM 2222 C CA . SER A 1 279 ? 24.490 -7.353 -19.789 1.00 77.00 279 SER A CA 1
ATOM 2223 C C . SER A 1 279 ? 23.077 -6.777 -19.833 1.00 77.00 279 SER A C 1
ATOM 2225 O O . SER A 1 279 ? 22.586 -6.169 -18.878 1.00 77.00 279 SER A O 1
ATOM 2227 N N . SER A 1 280 ? 22.442 -6.854 -21.002 1.00 85.06 280 SER A N 1
ATOM 2228 C CA . SER A 1 280 ? 21.123 -6.275 -21.183 1.00 85.06 280 SER A CA 1
ATOM 2229 C C . SER A 1 280 ? 20.138 -7.113 -20.385 1.00 85.06 280 SER A C 1
ATOM 2231 O O . SER A 1 280 ? 19.851 -8.243 -20.759 1.00 85.06 280 SER A O 1
ATOM 2233 N N . GLU A 1 281 ? 19.628 -6.556 -19.287 1.00 89.00 281 GLU A N 1
ATOM 2234 C CA . GLU A 1 281 ? 18.618 -7.223 -18.464 1.00 89.00 281 GLU A CA 1
ATOM 2235 C C . GLU A 1 281 ? 17.465 -7.767 -19.339 1.00 89.00 281 GLU A C 1
ATOM 2237 O O . GLU A 1 281 ? 16.957 -7.000 -20.185 1.00 89.00 281 GLU A O 1
ATOM 2242 N N . PRO A 1 282 ? 17.035 -9.028 -19.122 1.00 92.06 282 PRO A N 1
ATOM 2243 C CA . PRO A 1 282 ? 16.027 -9.689 -19.942 1.00 92.06 282 PRO A CA 1
ATOM 2244 C C . PRO A 1 282 ? 14.688 -8.944 -19.917 1.00 92.06 282 PRO A C 1
ATOM 2246 O O . PRO A 1 282 ? 14.332 -8.235 -18.967 1.00 92.06 282 PRO A O 1
ATOM 2249 N N . SER A 1 283 ? 13.928 -9.064 -21.008 1.00 92.00 283 SER A N 1
ATOM 2250 C CA . SER A 1 283 ? 12.660 -8.334 -21.179 1.00 92.00 283 SER A CA 1
ATOM 2251 C C . SER A 1 283 ? 11.607 -8.759 -20.148 1.00 92.00 283 SER A C 1
ATOM 2253 O O . SER A 1 283 ? 10.825 -7.921 -19.695 1.00 92.00 283 SER A O 1
ATOM 2255 N N . SER A 1 284 ? 11.631 -10.029 -19.741 1.00 91.44 284 SER A N 1
ATOM 2256 C CA . SER A 1 284 ? 10.764 -10.623 -18.718 1.00 91.44 284 SER A CA 1
ATOM 2257 C C . SER A 1 284 ? 10.961 -9.975 -17.340 1.00 91.44 284 SER A C 1
ATOM 2259 O O . SER A 1 284 ? 9.983 -9.588 -16.697 1.00 91.44 284 SER A O 1
ATOM 2261 N N . ALA A 1 285 ? 12.209 -9.749 -16.917 1.00 92.12 285 ALA A N 1
ATOM 2262 C CA . ALA A 1 285 ? 12.526 -9.072 -15.657 1.00 92.12 285 ALA A CA 1
ATOM 2263 C C . ALA A 1 285 ? 12.024 -7.620 -15.652 1.00 92.12 285 ALA A C 1
ATOM 2265 O O . ALA A 1 285 ? 11.388 -7.170 -14.694 1.00 92.12 285 ALA A O 1
ATOM 2266 N N . LYS A 1 286 ? 12.205 -6.898 -16.764 1.00 94.44 286 LYS A N 1
ATOM 2267 C CA . LYS A 1 286 ? 11.659 -5.541 -16.938 1.00 94.44 286 LYS A CA 1
ATOM 2268 C C . LYS A 1 286 ? 10.131 -5.521 -16.908 1.00 94.44 286 LYS A C 1
ATOM 2270 O O . LYS A 1 286 ? 9.553 -4.618 -16.304 1.00 94.44 286 LYS A O 1
ATOM 2275 N N . ALA A 1 287 ? 9.477 -6.518 -17.505 1.00 95.25 287 ALA A N 1
ATOM 2276 C CA . ALA A 1 287 ? 8.026 -6.660 -17.432 1.00 95.25 287 ALA A CA 1
ATOM 2277 C C . ALA A 1 287 ? 7.566 -6.930 -15.989 1.00 95.25 287 ALA A C 1
ATOM 2279 O O . ALA A 1 287 ? 6.661 -6.248 -15.514 1.00 95.25 287 ALA A O 1
ATOM 2280 N N . LYS A 1 288 ? 8.241 -7.820 -15.242 1.00 94.69 288 LYS A N 1
ATOM 2281 C CA . LYS A 1 288 ? 7.975 -8.045 -13.805 1.00 94.69 288 LYS A CA 1
ATOM 2282 C C . LYS A 1 288 ? 8.078 -6.737 -13.007 1.00 94.69 288 LYS A C 1
ATOM 2284 O O . LYS A 1 288 ? 7.161 -6.417 -12.253 1.00 94.69 288 LYS A O 1
ATOM 2289 N N . ARG A 1 289 ? 9.131 -5.932 -13.222 1.00 95.50 289 ARG A N 1
ATOM 2290 C CA . ARG A 1 289 ? 9.273 -4.602 -12.587 1.00 95.50 289 ARG A CA 1
ATOM 2291 C C . ARG A 1 289 ? 8.112 -3.664 -12.935 1.00 95.50 289 ARG A C 1
ATOM 2293 O O . ARG A 1 289 ? 7.652 -2.933 -12.061 1.00 95.50 289 ARG A O 1
ATOM 2300 N N . LEU A 1 290 ? 7.628 -3.688 -14.182 1.00 97.00 290 LEU A N 1
ATOM 2301 C CA . LEU A 1 290 ? 6.486 -2.877 -14.618 1.00 97.00 290 LEU A CA 1
ATOM 2302 C C . LEU A 1 290 ? 5.193 -3.266 -13.885 1.00 97.00 290 LEU A C 1
ATOM 2304 O O . LEU A 1 290 ? 4.493 -2.372 -13.410 1.00 97.00 290 LEU A O 1
ATOM 2308 N N . PHE A 1 291 ? 4.901 -4.564 -13.740 1.00 97.62 291 PHE A N 1
ATOM 2309 C CA . PHE A 1 291 ? 3.769 -5.047 -12.936 1.00 97.62 291 PHE A CA 1
ATOM 2310 C C . PHE A 1 291 ? 3.876 -4.585 -11.480 1.00 97.62 291 PHE A C 1
ATOM 2312 O O . PHE A 1 291 ? 2.964 -3.924 -10.991 1.00 97.62 291 PHE A O 1
ATOM 2319 N N . ILE A 1 292 ? 5.008 -4.859 -10.820 1.00 96.75 292 ILE A N 1
ATOM 2320 C CA . ILE A 1 292 ? 5.237 -4.488 -9.412 1.00 96.75 292 ILE A CA 1
ATOM 2321 C C . ILE A 1 292 ? 5.038 -2.986 -9.210 1.00 96.75 292 ILE A C 1
ATOM 2323 O O . ILE A 1 292 ? 4.311 -2.567 -8.310 1.00 96.75 292 ILE A O 1
ATOM 2327 N N . LYS A 1 293 ? 5.659 -2.164 -10.066 1.00 97.25 293 LYS A N 1
ATOM 2328 C CA . LYS A 1 293 ? 5.515 -0.708 -10.000 1.00 97.25 293 LYS A CA 1
ATOM 2329 C C . LYS A 1 293 ? 4.050 -0.296 -10.145 1.00 97.25 293 LYS A C 1
ATOM 2331 O O . LYS A 1 293 ? 3.567 0.518 -9.373 1.00 97.25 293 LYS A O 1
ATOM 2336 N N . THR A 1 294 ? 3.344 -0.875 -11.110 1.00 98.19 294 THR A N 1
ATOM 2337 C CA . THR A 1 294 ? 1.955 -0.515 -11.418 1.00 98.19 294 THR A CA 1
ATOM 2338 C C . THR A 1 294 ? 0.996 -0.903 -10.291 1.00 98.19 294 THR A C 1
ATOM 2340 O O . THR A 1 294 ? 0.108 -0.121 -9.960 1.00 98.19 294 THR A O 1
ATOM 2343 N N . ILE A 1 295 ? 1.184 -2.072 -9.672 1.00 98.19 295 ILE A N 1
ATOM 2344 C CA . ILE A 1 295 ? 0.419 -2.507 -8.494 1.00 98.19 295 ILE A CA 1
ATOM 2345 C C . ILE A 1 295 ? 0.660 -1.549 -7.326 1.00 98.19 295 ILE A C 1
ATOM 2347 O O . ILE A 1 295 ? -0.301 -1.075 -6.727 1.00 98.19 295 ILE A O 1
ATOM 2351 N N . ARG A 1 296 ? 1.920 -1.183 -7.053 1.00 97.06 296 ARG A N 1
ATOM 2352 C CA . ARG A 1 296 ? 2.247 -0.187 -6.018 1.00 97.06 296 ARG A CA 1
ATOM 2353 C C . ARG A 1 296 ? 1.584 1.160 -6.293 1.00 97.06 296 ARG A C 1
ATOM 2355 O O . ARG A 1 296 ? 0.984 1.724 -5.387 1.00 97.06 296 ARG A O 1
ATOM 2362 N N . ASP A 1 297 ? 1.636 1.639 -7.535 1.00 97.25 297 ASP A N 1
ATOM 2363 C CA . ASP A 1 297 ? 0.986 2.892 -7.936 1.00 97.25 297 ASP A CA 1
ATOM 2364 C C . ASP A 1 297 ? -0.543 2.819 -7.714 1.00 97.25 297 ASP A C 1
ATOM 2366 O O . ASP A 1 297 ? -1.136 3.738 -7.158 1.00 97.25 297 ASP A O 1
ATOM 2370 N N . LEU A 1 298 ? -1.195 1.709 -8.088 1.00 98.06 298 LEU A N 1
ATOM 2371 C CA . LEU A 1 298 ? -2.632 1.496 -7.852 1.00 98.06 298 LEU A CA 1
ATOM 2372 C C . LEU A 1 298 ? -2.989 1.403 -6.361 1.00 98.06 298 LEU A C 1
ATOM 2374 O O . LEU A 1 298 ? -4.029 1.921 -5.953 1.00 98.06 298 LEU A O 1
ATOM 2378 N N . HIS A 1 299 ? -2.149 0.751 -5.559 1.00 97.50 299 HIS A N 1
ATOM 2379 C CA . HIS A 1 299 ? -2.350 0.615 -4.119 1.00 97.50 299 HIS A CA 1
ATOM 2380 C C . HIS A 1 299 ? -2.192 1.958 -3.402 1.00 97.50 299 HIS A C 1
ATOM 2382 O O . HIS A 1 299 ? -3.023 2.311 -2.571 1.00 97.50 299 HIS A O 1
ATOM 2388 N N . ASN A 1 300 ? -1.168 2.738 -3.757 1.00 96.19 300 ASN A N 1
ATOM 2389 C CA . ASN A 1 300 ? -0.920 4.058 -3.174 1.00 96.19 300 ASN A CA 1
ATOM 2390 C C . ASN A 1 300 ? -2.047 5.050 -3.479 1.00 96.19 300 ASN A C 1
ATOM 2392 O O . ASN A 1 300 ? -2.351 5.913 -2.663 1.00 96.19 300 ASN A O 1
ATOM 2396 N N . GLU A 1 301 ? -2.702 4.907 -4.630 1.00 96.62 301 GLU A N 1
ATOM 2397 C CA . GLU A 1 301 ? -3.881 5.704 -4.975 1.00 96.62 301 GLU A CA 1
ATOM 2398 C C . GLU A 1 301 ? -5.181 5.218 -4.320 1.00 96.62 301 GLU A C 1
ATOM 2400 O O . GLU A 1 301 ? -6.225 5.855 -4.476 1.00 96.62 301 GLU A O 1
ATOM 2405 N N . GLY A 1 302 ? -5.153 4.081 -3.622 1.00 96.94 302 GLY A N 1
ATOM 2406 C CA . GLY A 1 302 ? -6.348 3.482 -3.030 1.00 96.94 302 GLY A CA 1
ATOM 2407 C C . GLY A 1 302 ? -7.311 2.890 -4.055 1.00 96.94 302 GLY A C 1
ATOM 2408 O O . GLY A 1 302 ? -8.489 2.715 -3.756 1.00 96.94 302 GLY A O 1
ATOM 2409 N N . SER A 1 303 ? -6.834 2.612 -5.272 1.00 97.75 303 SER A N 1
ATOM 2410 C CA . SER A 1 303 ? -7.617 1.957 -6.329 1.00 97.75 303 SER A CA 1
ATOM 2411 C C . SER A 1 303 ? -7.722 0.443 -6.125 1.00 97.75 303 SER A C 1
ATOM 2413 O O . SER A 1 303 ? -8.638 -0.194 -6.645 1.00 97.75 303 SER A O 1
ATOM 2415 N N . ILE A 1 304 ? -6.767 -0.133 -5.398 1.00 97.94 304 ILE A N 1
ATOM 2416 C CA . ILE A 1 304 ? -6.732 -1.536 -4.983 1.00 97.94 304 ILE A CA 1
ATOM 2417 C C . ILE A 1 304 ? -6.299 -1.598 -3.514 1.00 97.94 304 ILE A C 1
ATOM 2419 O O . ILE A 1 304 ? -5.675 -0.663 -3.010 1.00 97.94 304 ILE A O 1
ATOM 2423 N N . ILE A 1 305 ? -6.600 -2.705 -2.850 1.00 96.75 305 ILE A N 1
ATOM 2424 C CA . ILE A 1 305 ? -6.222 -2.993 -1.459 1.00 96.75 305 ILE A CA 1
ATOM 2425 C C . ILE A 1 305 ? -5.466 -4.319 -1.386 1.00 96.75 305 ILE A C 1
ATOM 2427 O O . ILE A 1 305 ? -5.641 -5.181 -2.251 1.00 96.75 305 ILE A O 1
ATOM 2431 N N . ILE A 1 306 ? -4.664 -4.491 -0.335 1.00 96.06 306 ILE A N 1
ATOM 2432 C CA . ILE A 1 306 ? -4.085 -5.792 0.015 1.00 96.06 306 ILE A CA 1
ATOM 2433 C C . ILE A 1 306 ? -5.198 -6.669 0.599 1.00 96.06 306 ILE A C 1
ATOM 2435 O O . ILE A 1 306 ? -5.921 -6.264 1.511 1.00 96.06 306 ILE A O 1
ATOM 2439 N N . TRP A 1 307 ? -5.348 -7.868 0.052 1.00 94.56 307 TRP A N 1
ATOM 2440 C CA . TRP A 1 307 ? -6.385 -8.832 0.387 1.00 94.56 307 TRP A CA 1
ATOM 2441 C C . TRP A 1 307 ? -5.776 -10.019 1.129 1.00 94.56 307 TRP A C 1
ATOM 2443 O O . TRP A 1 307 ? -4.838 -10.634 0.640 1.00 94.56 307 TRP A O 1
ATOM 2453 N N . CYS A 1 308 ? -6.336 -10.359 2.292 1.00 90.56 308 CYS A N 1
ATOM 2454 C CA . CYS A 1 308 ? -5.915 -11.537 3.070 1.00 90.56 308 CYS A CA 1
ATOM 2455 C C . CYS A 1 308 ? -6.949 -12.671 3.031 1.00 90.56 308 CYS A C 1
ATOM 2457 O O . CYS A 1 308 ? -6.862 -13.598 3.827 1.00 90.56 308 CYS A O 1
ATOM 2459 N N . GLY A 1 309 ? -7.979 -12.555 2.188 1.00 90.06 309 GLY A N 1
ATOM 2460 C CA . GLY A 1 309 ? -8.982 -13.605 2.024 1.00 90.06 309 GLY A CA 1
ATOM 2461 C C . GLY A 1 309 ? -8.546 -14.645 0.995 1.00 90.06 309 GLY A C 1
ATOM 2462 O O . GLY A 1 309 ? -7.366 -14.784 0.679 1.00 90.06 309 GLY A O 1
ATOM 2463 N N . ARG A 1 310 ? -9.526 -15.350 0.418 1.00 91.56 310 ARG A N 1
ATOM 2464 C CA . ARG A 1 310 ? -9.269 -16.373 -0.603 1.00 91.56 310 ARG A CA 1
ATOM 2465 C C . ARG A 1 310 ? -8.504 -15.778 -1.789 1.00 91.56 310 ARG A C 1
ATOM 2467 O O . ARG A 1 310 ? -8.843 -14.703 -2.292 1.00 91.56 310 ARG A O 1
ATOM 2474 N N . ILE A 1 311 ? -7.483 -16.496 -2.235 1.00 92.62 311 ILE A N 1
ATOM 2475 C CA . ILE A 1 311 ? -6.679 -16.154 -3.406 1.00 92.62 311 ILE A CA 1
ATOM 2476 C C . ILE A 1 311 ? -7.255 -16.889 -4.607 1.00 92.62 311 ILE A C 1
ATOM 2478 O O . ILE A 1 311 ? -7.657 -18.048 -4.503 1.00 92.62 311 ILE A O 1
ATOM 2482 N N . ARG A 1 312 ? -7.331 -16.212 -5.754 1.00 91.62 312 ARG A N 1
ATOM 2483 C CA . ARG A 1 312 ? -7.810 -16.835 -6.983 1.00 91.62 312 ARG A CA 1
ATOM 2484 C C . ARG A 1 312 ? -6.829 -17.931 -7.407 1.00 91.62 312 ARG A C 1
ATOM 2486 O O . ARG A 1 312 ? -5.686 -17.599 -7.728 1.00 91.62 312 ARG A O 1
ATOM 2493 N N . PRO A 1 313 ? -7.245 -19.208 -7.449 1.00 90.06 313 PRO A N 1
ATOM 2494 C CA . PRO A 1 313 ? -6.350 -20.264 -7.880 1.00 90.06 313 PRO A CA 1
ATOM 2495 C C . PRO A 1 313 ? -6.017 -20.070 -9.357 1.00 90.06 313 PRO A C 1
ATOM 2497 O O . PRO A 1 313 ? -6.848 -19.638 -10.166 1.00 90.06 313 PRO A O 1
ATOM 2500 N N . TYR A 1 314 ? -4.783 -20.396 -9.719 1.00 82.94 314 TYR A N 1
ATOM 2501 C CA . TYR A 1 314 ? -4.408 -20.462 -11.118 1.00 82.94 314 TYR A CA 1
ATOM 2502 C C . TYR A 1 314 ? -4.986 -21.748 -11.715 1.00 82.94 314 TYR A C 1
ATOM 2504 O O . TYR A 1 314 ? -4.469 -22.841 -11.498 1.00 82.94 314 TYR A O 1
ATOM 2512 N N . SER A 1 315 ? -6.088 -21.638 -12.458 1.00 74.56 315 SER A N 1
ATOM 2513 C CA . SER A 1 315 ? -6.606 -22.776 -13.212 1.00 74.56 315 SER A CA 1
ATOM 2514 C C . SER A 1 315 ? -5.659 -23.060 -14.380 1.00 74.56 315 SER A C 1
ATOM 2516 O O . SER A 1 315 ? -5.681 -22.346 -15.386 1.00 74.56 315 SER A O 1
ATOM 2518 N N . HIS A 1 316 ? -4.867 -24.129 -14.279 1.00 58.38 316 HIS A N 1
ATOM 2519 C CA . HIS A 1 316 ? -4.023 -24.641 -15.371 1.00 58.38 316 HIS A CA 1
ATOM 2520 C C . HIS A 1 316 ? -4.799 -24.897 -16.684 1.00 58.38 316 HIS A C 1
ATOM 2522 O O . HIS A 1 316 ? -4.209 -24.958 -17.760 1.00 58.38 316 HIS A O 1
ATOM 2528 N N . VAL A 1 317 ? -6.131 -24.972 -16.612 1.00 51.06 317 VAL A N 1
ATOM 2529 C CA . VAL A 1 317 ? -7.053 -25.310 -17.707 1.00 51.06 317 VAL A CA 1
ATOM 2530 C C . VAL A 1 317 ? -7.037 -24.306 -18.873 1.00 51.06 317 VAL A C 1
ATOM 2532 O O . VAL A 1 317 ? -7.395 -24.661 -19.994 1.00 51.06 317 VAL A O 1
ATOM 2535 N N . LEU A 1 318 ? -6.565 -23.067 -18.681 1.00 55.69 318 LEU A N 1
ATOM 2536 C CA . LEU A 1 318 ? -6.482 -22.104 -19.792 1.00 55.69 318 LEU A CA 1
ATOM 2537 C C . LEU A 1 318 ? -5.375 -22.419 -20.811 1.00 55.69 318 LEU A C 1
ATOM 2539 O O . LEU A 1 318 ? -5.356 -21.798 -21.875 1.00 55.69 318 LEU A O 1
ATOM 2543 N N . HIS A 1 319 ? -4.468 -23.359 -20.532 1.00 52.66 319 HIS A N 1
ATOM 2544 C CA . HIS A 1 319 ? -3.373 -23.665 -21.454 1.00 52.66 319 HIS A CA 1
ATOM 2545 C C . HIS A 1 319 ? -3.703 -24.723 -22.514 1.00 52.66 319 HIS A C 1
ATOM 2547 O O . HIS A 1 319 ? -3.093 -24.706 -23.583 1.00 52.66 319 HIS A O 1
ATOM 2553 N N . GLU A 1 320 ? -4.695 -25.588 -22.290 1.00 51.28 320 GLU A N 1
ATOM 2554 C CA . GLU A 1 320 ? -4.997 -26.657 -23.253 1.00 51.28 320 GLU A CA 1
ATOM 2555 C C . GLU A 1 320 ? -5.920 -26.197 -24.387 1.00 51.28 320 GLU A C 1
ATOM 2557 O O . GLU A 1 320 ? -5.677 -26.530 -25.545 1.00 51.28 320 GLU A O 1
ATOM 2562 N N . ASN A 1 321 ? -6.897 -25.325 -24.114 1.00 51.09 321 ASN A N 1
ATOM 2563 C CA . ASN A 1 321 ? -7.880 -24.936 -25.135 1.00 51.09 321 ASN A CA 1
ATOM 2564 C C . ASN A 1 321 ? -7.507 -23.681 -25.944 1.00 51.09 321 ASN A C 1
ATOM 2566 O O . ASN A 1 321 ? -8.086 -23.438 -27.001 1.00 51.09 321 ASN A O 1
ATOM 2570 N N . ASN A 1 322 ? -6.517 -22.891 -25.509 1.00 45.59 322 ASN A N 1
ATOM 2571 C CA . ASN A 1 322 ? -6.145 -21.647 -26.199 1.00 45.59 322 ASN A CA 1
ATOM 2572 C C . ASN A 1 322 ? -5.054 -21.799 -27.269 1.00 45.59 322 ASN A C 1
ATOM 2574 O O . ASN A 1 322 ? -4.724 -20.817 -27.938 1.00 45.59 322 ASN A O 1
ATOM 2578 N N . LYS A 1 323 ? -4.553 -23.018 -27.520 1.00 47.28 323 LYS A N 1
ATOM 2579 C CA . LYS A 1 323 ? -3.681 -23.281 -28.680 1.00 47.28 323 LYS A CA 1
ATOM 2580 C C . LYS A 1 323 ? -4.400 -23.111 -30.029 1.00 47.28 323 LYS A C 1
ATOM 2582 O O . LYS A 1 323 ? -3.727 -22.988 -31.047 1.00 47.28 323 LYS A O 1
ATOM 2587 N N . HIS A 1 324 ? -5.736 -23.022 -30.056 1.00 41.19 324 HIS A N 1
ATOM 2588 C CA . HIS A 1 324 ? -6.505 -22.896 -31.301 1.00 41.19 324 HIS A CA 1
ATOM 2589 C C . HIS A 1 324 ? -7.061 -21.499 -31.637 1.00 41.19 324 HIS A C 1
ATOM 2591 O O . HIS A 1 324 ? -7.456 -21.300 -32.783 1.00 41.19 324 HIS A O 1
ATOM 2597 N N . CYS A 1 325 ? -7.044 -20.509 -30.733 1.00 42.22 325 CYS A N 1
ATOM 2598 C CA . CYS A 1 325 ? -7.712 -19.215 -30.991 1.00 42.22 325 CYS A CA 1
ATOM 2599 C C . CYS A 1 325 ? -6.799 -18.031 -31.359 1.00 42.22 325 CYS A C 1
ATOM 2601 O O . CYS A 1 325 ? -7.301 -17.029 -31.862 1.00 42.22 325 CYS A O 1
ATOM 2603 N N . PHE A 1 326 ? -5.477 -18.126 -31.181 1.00 43.81 326 PHE A N 1
ATOM 2604 C CA . PHE A 1 326 ? -4.545 -17.044 -31.563 1.00 43.81 326 PHE A CA 1
ATOM 2605 C C . PHE A 1 326 ? -3.533 -17.432 -32.647 1.00 43.81 326 PHE A C 1
ATOM 2607 O O . PHE A 1 326 ? -2.724 -16.605 -33.073 1.00 43.81 326 PHE A O 1
ATOM 2614 N N . GLY A 1 327 ? -3.629 -18.656 -33.173 1.00 35.47 327 GLY A N 1
ATOM 2615 C CA . GLY A 1 327 ? -3.026 -18.998 -34.451 1.00 35.47 327 GLY A CA 1
ATOM 2616 C C . GLY A 1 327 ? -3.706 -18.171 -35.532 1.00 35.47 327 GLY A C 1
ATOM 2617 O O . GLY A 1 327 ? -4.882 -18.366 -35.819 1.00 35.47 327 GLY A O 1
ATOM 2618 N N . ARG A 1 328 ? -2.964 -17.219 -36.096 1.00 42.88 328 ARG A N 1
ATOM 2619 C CA . ARG A 1 328 ? -3.290 -16.482 -37.315 1.00 42.88 328 ARG A CA 1
ATOM 2620 C C . ARG A 1 328 ? -3.766 -17.501 -38.358 1.00 42.88 328 ARG A C 1
ATOM 2622 O O . ARG A 1 328 ? -2.940 -18.098 -39.043 1.00 42.88 328 ARG A O 1
ATOM 2629 N N . GLN A 1 329 ? -5.077 -17.733 -38.456 1.00 36.12 329 GLN A N 1
ATOM 2630 C CA . GLN A 1 329 ? -5.661 -18.419 -39.597 1.00 36.12 329 GLN A CA 1
ATOM 2631 C C . GLN A 1 329 ? -5.435 -17.480 -40.773 1.00 36.12 329 GLN A C 1
ATOM 2633 O O . GLN A 1 329 ? -6.230 -16.591 -41.067 1.00 36.12 329 GLN A O 1
ATOM 2638 N N . SER A 1 330 ? -4.278 -17.638 -41.405 1.00 38.09 330 SER A N 1
ATOM 2639 C CA . SER A 1 330 ? -4.122 -17.304 -42.799 1.00 38.09 330 SER A CA 1
ATOM 2640 C C . SER A 1 330 ? -5.111 -18.221 -43.505 1.00 38.09 330 SER A C 1
ATOM 2642 O O . SER A 1 330 ? -4.808 -19.379 -43.771 1.00 38.09 330 SER A O 1
ATOM 2644 N N . GLN A 1 331 ? -6.338 -17.740 -43.704 1.00 40.66 331 GLN A N 1
ATOM 2645 C CA . GLN A 1 331 ? -7.248 -18.320 -44.675 1.00 40.66 331 GLN A CA 1
ATOM 2646 C C . GLN A 1 331 ? -6.600 -18.096 -46.040 1.00 40.66 331 GLN A C 1
ATOM 2648 O O . GLN A 1 331 ? -6.893 -17.136 -46.744 1.00 40.66 331 GLN A O 1
ATOM 2653 N N . THR A 1 332 ? -5.656 -18.960 -46.400 1.00 43.16 332 THR A N 1
ATOM 2654 C CA . THR A 1 332 ? -5.419 -19.273 -47.800 1.00 43.16 332 THR A CA 1
ATOM 2655 C C . THR A 1 332 ? -6.610 -20.122 -48.215 1.00 43.16 332 THR A C 1
ATOM 2657 O O . THR A 1 332 ? -6.573 -21.348 -48.136 1.00 43.16 332 THR A O 1
ATOM 2660 N N . LEU A 1 333 ? -7.710 -19.442 -48.547 1.00 44.69 333 LEU A N 1
ATOM 2661 C CA . LEU A 1 333 ? -8.746 -20.008 -49.394 1.00 44.69 333 LEU A CA 1
ATOM 2662 C C . LEU A 1 333 ? -8.034 -20.454 -50.672 1.00 44.69 333 LEU A C 1
ATOM 2664 O O . LEU A 1 333 ? -7.547 -19.629 -51.443 1.00 44.69 333 LEU A O 1
ATOM 2668 N N . GLY A 1 334 ? -7.889 -21.768 -50.817 1.00 50.16 334 GLY A N 1
ATOM 2669 C CA . GLY A 1 334 ? -7.644 -22.375 -52.108 1.00 50.16 334 GLY A CA 1
ATOM 2670 C C . GLY A 1 334 ? -8.897 -22.160 -52.941 1.00 50.16 334 GLY A C 1
ATOM 2671 O O . GLY A 1 334 ? -9.929 -22.763 -52.662 1.00 50.16 334 GLY A O 1
ATOM 2672 N N . GLU A 1 335 ? -8.804 -21.272 -53.920 1.00 42.81 335 GLU A N 1
ATOM 2673 C CA . GLU A 1 335 ? -9.648 -21.330 -55.102 1.00 42.81 335 GLU A CA 1
ATOM 2674 C C . GLU A 1 335 ? -8.769 -21.813 -56.251 1.00 42.81 335 GLU A C 1
ATOM 2676 O O . GLU A 1 335 ? -7.835 -21.138 -56.692 1.00 42.81 335 GLU A O 1
ATOM 2681 N N . ASP A 1 336 ? -9.062 -23.033 -56.688 1.00 51.72 336 ASP A N 1
ATOM 2682 C CA . ASP A 1 336 ? -8.576 -23.606 -57.927 1.00 51.72 336 ASP A CA 1
ATOM 2683 C C . ASP A 1 336 ? -9.091 -22.771 -59.110 1.00 51.72 336 ASP A C 1
ATOM 2685 O O . ASP A 1 336 ? -10.283 -22.774 -59.418 1.00 51.72 336 ASP A O 1
ATOM 2689 N N . ALA A 1 337 ? -8.191 -22.082 -59.813 1.00 50.09 337 ALA A N 1
ATOM 2690 C CA . ALA A 1 337 ? -8.446 -21.579 -61.160 1.00 50.09 337 ALA A CA 1
ATOM 2691 C C . ALA A 1 337 ? -7.146 -21.579 -61.991 1.00 50.09 337 ALA A C 1
ATOM 2693 O O . ALA A 1 337 ? -6.167 -20.933 -61.607 1.00 50.09 337 ALA A O 1
ATOM 2694 N N . PRO A 1 338 ? -7.102 -22.268 -63.149 1.00 60.06 338 PRO A N 1
ATOM 2695 C CA . PRO A 1 338 ? -5.972 -22.204 -64.062 1.00 60.06 338 PRO A CA 1
ATOM 2696 C C . PRO A 1 338 ? -6.147 -20.990 -64.983 1.00 60.06 338 PRO A C 1
ATOM 2698 O O . PRO A 1 338 ? -7.002 -20.979 -65.866 1.00 60.06 338 PRO A O 1
ATOM 2701 N N . GLY A 1 339 ? -5.340 -19.949 -64.783 1.00 51.31 339 GLY A N 1
ATOM 2702 C CA . GLY A 1 339 ? -5.452 -18.715 -65.560 1.00 51.31 339 GLY A CA 1
ATOM 2703 C C . GLY A 1 339 ? -4.173 -17.892 -65.549 1.00 51.31 339 GLY A C 1
ATOM 2704 O O . GLY A 1 339 ? -3.978 -17.036 -64.698 1.00 51.31 339 GLY A O 1
ATOM 2705 N N . SER A 1 340 ? -3.312 -18.176 -66.523 1.00 57.09 340 SER A N 1
ATOM 2706 C CA . SER A 1 340 ? -2.140 -17.398 -66.932 1.00 57.09 340 SER A CA 1
ATOM 2707 C C . SER A 1 340 ? -2.362 -15.876 -66.907 1.00 57.09 340 SER A C 1
ATOM 2709 O O . SER A 1 340 ? -3.262 -15.374 -67.576 1.00 57.09 340 SER A O 1
ATOM 2711 N N . SER A 1 341 ? -1.507 -15.131 -66.200 1.00 46.62 341 SER A N 1
ATOM 2712 C CA . SER A 1 341 ? -0.905 -13.882 -66.701 1.00 46.62 341 SER A CA 1
ATOM 2713 C C . SER A 1 341 ? 0.104 -13.294 -65.709 1.00 46.62 341 SER A C 1
ATOM 2715 O O . SER A 1 341 ? -0.091 -13.242 -64.498 1.00 46.62 341 SER A O 1
ATOM 2717 N N . SER A 1 342 ? 1.231 -12.881 -66.272 1.00 58.53 342 SER A N 1
ATOM 2718 C CA . SER A 1 342 ? 2.432 -12.371 -65.623 1.00 58.53 342 SER A CA 1
ATOM 2719 C C . SER A 1 342 ? 2.236 -10.936 -65.117 1.00 58.53 342 SER A C 1
ATOM 2721 O O . SER A 1 342 ? 1.898 -10.054 -65.904 1.00 58.53 342 SER A O 1
ATOM 2723 N N . ILE A 1 343 ? 2.521 -10.674 -63.837 1.00 60.97 343 ILE A N 1
ATOM 2724 C CA . ILE A 1 343 ? 2.607 -9.319 -63.254 1.00 60.97 343 ILE A CA 1
ATOM 2725 C C . ILE A 1 343 ? 3.960 -9.176 -62.529 1.00 60.97 343 ILE A C 1
ATOM 2727 O O . ILE A 1 343 ? 4.435 -10.160 -61.954 1.00 60.97 343 ILE A O 1
ATOM 2731 N N . PRO A 1 344 ? 4.624 -7.999 -62.564 1.00 54.94 344 PRO A N 1
ATOM 2732 C CA . PRO A 1 344 ? 6.001 -7.855 -62.118 1.00 54.94 344 PRO A CA 1
ATOM 2733 C C . PRO A 1 344 ? 6.106 -7.845 -60.592 1.00 54.94 344 PRO A C 1
ATOM 2735 O O . PRO A 1 344 ? 5.393 -7.136 -59.884 1.00 54.94 344 PRO A O 1
ATOM 2738 N N . SER A 1 345 ? 7.069 -8.613 -60.101 1.00 40.25 345 SER A N 1
ATOM 2739 C CA . SER A 1 345 ? 7.525 -8.670 -58.719 1.00 40.25 345 SER A CA 1
ATOM 2740 C C . SER A 1 345 ? 8.138 -7.339 -58.268 1.00 40.25 345 SER A C 1
ATOM 2742 O O . SER A 1 345 ? 9.231 -6.971 -58.700 1.00 40.25 345 SER A O 1
ATOM 2744 N N . TYR A 1 346 ? 7.463 -6.641 -57.353 1.00 52.22 346 TYR A N 1
ATOM 2745 C CA . TYR A 1 346 ? 8.072 -5.587 -56.539 1.00 52.22 346 TYR A CA 1
ATOM 2746 C C . TYR A 1 346 ? 8.981 -6.218 -55.467 1.00 52.22 346 TYR A C 1
ATOM 2748 O O . TYR A 1 3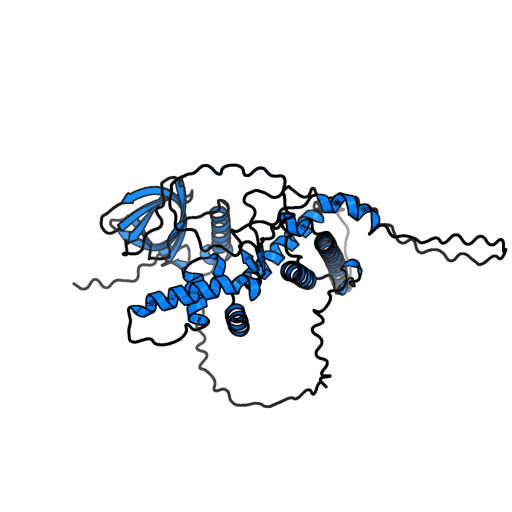46 ? 8.622 -7.259 -54.905 1.00 52.22 346 TYR A O 1
ATOM 2756 N N . PRO A 1 347 ? 10.139 -5.615 -55.134 1.00 53.84 347 PRO A N 1
ATOM 2757 C CA . PRO A 1 347 ? 10.988 -6.105 -54.058 1.00 53.84 347 PRO A CA 1
ATOM 2758 C C . PRO A 1 347 ? 10.236 -5.975 -52.732 1.00 53.84 347 PRO A C 1
ATOM 2760 O O . PRO A 1 347 ? 9.979 -4.882 -52.226 1.00 53.84 347 PRO A O 1
ATOM 2763 N N . SER A 1 348 ? 9.862 -7.127 -52.183 1.00 42.16 348 SER A N 1
ATOM 2764 C CA . SER A 1 348 ? 9.291 -7.240 -50.851 1.00 42.16 348 SER A CA 1
ATOM 2765 C C . SER A 1 348 ? 10.320 -6.704 -49.863 1.00 42.16 348 SER A C 1
ATOM 2767 O O . SER A 1 348 ? 11.376 -7.302 -49.672 1.00 42.16 348 SER A O 1
ATOM 2769 N N . THR A 1 349 ? 10.035 -5.545 -49.269 1.00 44.72 349 THR A N 1
ATOM 2770 C CA . THR A 1 349 ? 10.798 -5.037 -48.129 1.00 44.72 349 THR A CA 1
ATOM 2771 C C . THR A 1 349 ? 10.682 -6.084 -47.037 1.00 44.72 349 THR A C 1
ATOM 2773 O O . THR A 1 349 ? 9.600 -6.293 -46.489 1.00 44.72 349 THR A O 1
ATOM 2776 N N . SER A 1 350 ? 11.782 -6.785 -46.789 1.00 40.62 350 SER A N 1
ATOM 2777 C CA . SER A 1 350 ? 11.921 -7.842 -45.803 1.00 40.62 350 SER A CA 1
ATOM 2778 C C . SER A 1 350 ? 11.447 -7.308 -44.455 1.00 40.62 350 SER A C 1
ATOM 2780 O O . SER A 1 350 ? 12.186 -6.613 -43.758 1.00 40.62 350 SER A O 1
ATOM 2782 N N . GLN A 1 351 ? 10.197 -7.601 -44.081 1.00 44.16 351 GLN A N 1
ATOM 2783 C CA . GLN A 1 351 ? 9.786 -7.525 -42.689 1.00 44.16 351 GLN A CA 1
ATOM 2784 C C . GLN A 1 351 ? 10.698 -8.505 -41.975 1.00 44.16 351 GLN A C 1
ATOM 2786 O O . GLN A 1 351 ? 10.525 -9.716 -42.093 1.00 44.16 351 GLN A O 1
ATOM 2791 N N . SER A 1 352 ? 11.728 -7.975 -41.319 1.00 40.81 352 SER A N 1
ATOM 2792 C CA . SER A 1 352 ? 12.604 -8.745 -40.464 1.00 40.81 352 SER A CA 1
ATOM 2793 C C . SER A 1 352 ? 11.705 -9.408 -39.433 1.00 40.81 352 SER A C 1
ATOM 2795 O O . SER A 1 352 ? 11.263 -8.773 -38.470 1.00 40.81 352 SER A O 1
ATOM 2797 N N . SER A 1 353 ? 11.383 -10.676 -39.664 1.00 45.66 353 SER A N 1
ATOM 2798 C CA . SER A 1 353 ? 10.882 -11.574 -38.648 1.00 45.66 353 SER A CA 1
ATOM 2799 C C . SER A 1 353 ? 11.976 -11.602 -37.597 1.00 45.66 353 SER A C 1
ATOM 2801 O O . SER A 1 353 ? 12.953 -12.340 -37.723 1.00 45.66 353 SER A O 1
ATOM 2803 N N . PHE A 1 354 ? 11.870 -10.701 -36.621 1.00 44.56 354 PHE A N 1
ATOM 2804 C CA . PHE A 1 354 ? 12.614 -10.784 -35.385 1.00 44.56 354 PHE A CA 1
ATOM 2805 C C . PHE A 1 354 ? 12.277 -12.167 -34.840 1.00 44.56 354 PHE A C 1
ATOM 2807 O O . PHE A 1 354 ? 11.217 -12.351 -34.244 1.00 44.56 354 PHE A O 1
ATOM 2814 N N . ARG A 1 355 ? 13.146 -13.149 -35.116 1.00 48.31 355 ARG A N 1
ATOM 2815 C CA . ARG A 1 355 ? 13.263 -14.357 -34.312 1.00 48.31 355 ARG A CA 1
ATOM 2816 C C . ARG A 1 355 ? 13.546 -13.822 -32.919 1.00 48.31 355 ARG A C 1
ATOM 2818 O O . ARG A 1 355 ? 14.675 -13.457 -32.607 1.00 48.31 355 ARG A O 1
ATOM 2825 N N . ARG A 1 356 ? 12.479 -13.620 -32.144 1.00 56.91 356 ARG A N 1
ATOM 2826 C CA . ARG A 1 356 ? 12.584 -13.485 -30.703 1.00 56.91 356 ARG A CA 1
ATOM 2827 C C . ARG A 1 356 ? 13.227 -14.797 -30.303 1.00 56.91 356 ARG A C 1
ATOM 2829 O O . ARG A 1 356 ? 12.601 -15.837 -30.444 1.00 56.91 356 ARG A O 1
ATOM 2836 N N . GLU A 1 357 ? 14.497 -14.761 -29.925 1.00 54.53 357 GLU A N 1
ATOM 2837 C CA . GLU A 1 357 ? 14.982 -15.763 -28.993 1.00 54.53 357 GLU A CA 1
ATOM 2838 C C . GLU A 1 357 ? 14.031 -15.640 -27.807 1.00 54.53 357 GLU A C 1
ATOM 2840 O O . GLU A 1 357 ? 13.987 -14.611 -27.123 1.00 54.53 357 GLU A O 1
ATOM 2845 N N . GLU A 1 358 ? 13.113 -16.599 -27.746 1.00 57.66 358 GLU A N 1
ATOM 2846 C CA . GLU A 1 358 ? 12.083 -16.752 -26.736 1.00 57.66 358 GLU A CA 1
ATOM 2847 C C . GLU A 1 358 ? 12.799 -17.101 -25.438 1.00 57.66 358 GLU A C 1
ATOM 2849 O O . GLU A 1 358 ? 12.807 -18.229 -24.969 1.00 57.66 358 GLU A O 1
ATOM 2854 N N . ASP A 1 359 ? 13.442 -16.090 -24.860 1.00 62.88 359 ASP A N 1
ATOM 2855 C CA . ASP A 1 359 ? 13.755 -16.029 -23.444 1.00 62.88 359 ASP A CA 1
ATOM 2856 C C . ASP A 1 359 ? 12.414 -15.856 -22.712 1.00 62.88 359 ASP A C 1
ATOM 2858 O O . ASP A 1 359 ? 12.079 -14.785 -22.182 1.00 62.88 359 ASP A O 1
ATOM 2862 N N . GLU A 1 360 ? 11.572 -16.893 -22.806 1.00 62.97 360 GLU A N 1
ATOM 2863 C CA . GLU A 1 360 ? 10.392 -17.093 -21.976 1.00 62.97 360 GLU A CA 1
ATOM 2864 C C . GLU A 1 360 ? 10.902 -17.301 -20.557 1.00 62.97 360 GLU A C 1
ATOM 2866 O O . GLU A 1 360 ? 11.037 -18.417 -20.069 1.00 62.97 360 GLU A O 1
ATOM 2871 N N . GLY A 1 361 ? 11.269 -16.192 -19.911 1.00 68.12 361 GLY A N 1
ATOM 2872 C CA . GLY A 1 361 ? 11.732 -16.213 -18.536 1.00 68.12 361 GLY A CA 1
ATOM 2873 C C . GLY A 1 361 ? 10.695 -16.937 -17.692 1.00 68.12 361 GLY A C 1
ATOM 2874 O O . GLY A 1 361 ? 9.562 -16.454 -17.582 1.00 68.12 361 GLY A O 1
ATOM 2875 N N . GLU A 1 362 ? 11.101 -18.081 -17.141 1.00 79.75 362 GLU A N 1
ATOM 2876 C CA . GLU A 1 362 ? 10.250 -18.987 -16.381 1.00 79.75 362 GLU A CA 1
ATOM 2877 C C . GLU A 1 362 ? 9.384 -18.191 -15.399 1.00 79.75 362 GLU A C 1
ATOM 2879 O O . GLU A 1 362 ? 9.857 -17.402 -14.568 1.00 79.75 362 GLU A O 1
ATOM 2884 N N . LEU A 1 363 ? 8.068 -18.335 -15.548 1.00 82.62 363 LEU A N 1
ATOM 2885 C CA . LEU A 1 363 ? 7.111 -17.727 -14.639 1.00 82.62 363 LEU A CA 1
ATOM 2886 C C . LEU A 1 363 ? 7.120 -18.534 -13.342 1.00 82.62 363 LEU A C 1
ATOM 2888 O O . LEU A 1 363 ? 6.343 -19.476 -13.211 1.00 82.62 363 LEU A O 1
ATOM 2892 N N . THR A 1 364 ? 7.981 -18.133 -12.402 1.00 79.62 364 THR A N 1
ATOM 2893 C CA . THR A 1 364 ? 8.065 -18.681 -11.036 1.00 79.62 364 THR A CA 1
ATOM 2894 C C . THR A 1 364 ? 6.684 -18.992 -10.469 1.00 79.62 364 THR A C 1
ATOM 2896 O O . THR A 1 364 ? 5.780 -18.149 -10.554 1.00 79.62 364 THR A O 1
ATOM 2899 N N . GLU A 1 365 ? 6.515 -20.195 -9.923 1.00 81.69 365 GLU A N 1
ATOM 2900 C CA . GLU A 1 365 ? 5.301 -20.601 -9.210 1.00 81.69 365 GLU A CA 1
ATOM 2901 C C . GLU A 1 365 ? 4.941 -19.565 -8.130 1.00 81.69 365 GLU A C 1
ATOM 2903 O O . GLU A 1 365 ? 5.837 -18.898 -7.606 1.00 81.69 365 GLU A O 1
ATOM 2908 N N . PRO A 1 366 ? 3.638 -19.315 -7.893 1.00 82.25 366 PRO A N 1
ATOM 2909 C CA . PRO A 1 366 ? 3.228 -18.374 -6.856 1.00 82.25 366 PRO A CA 1
ATOM 2910 C C . PRO A 1 366 ? 3.734 -18.871 -5.496 1.00 82.25 366 PRO A C 1
ATOM 2912 O O . PRO A 1 366 ? 3.527 -20.032 -5.160 1.00 82.25 366 PRO A O 1
ATOM 2915 N N . GLU A 1 367 ? 4.400 -18.000 -4.743 1.00 86.75 367 GLU A N 1
ATOM 2916 C CA . GLU A 1 367 ? 4.823 -18.289 -3.369 1.00 86.75 367 GLU A CA 1
ATOM 2917 C C . GLU A 1 367 ? 3.589 -18.269 -2.445 1.00 86.75 367 GLU A C 1
ATOM 2919 O O . GLU A 1 367 ? 2.661 -17.484 -2.664 1.00 86.75 367 GLU A O 1
ATOM 2924 N N . ASP A 1 368 ? 3.553 -19.129 -1.421 1.00 85.19 368 ASP A N 1
ATOM 2925 C CA . ASP A 1 368 ? 2.403 -19.245 -0.503 1.00 85.19 368 ASP A CA 1
ATOM 2926 C C . ASP A 1 368 ? 2.154 -17.960 0.313 1.00 85.19 368 ASP A C 1
ATOM 2928 O O . ASP A 1 368 ? 1.043 -17.721 0.789 1.00 85.19 368 ASP A O 1
ATOM 2932 N N . ASP A 1 369 ? 3.177 -17.115 0.462 1.00 90.19 369 ASP A N 1
ATOM 2933 C CA . ASP A 1 369 ? 3.139 -15.817 1.137 1.00 90.19 369 ASP A CA 1
ATOM 2934 C C . ASP A 1 369 ? 2.964 -14.629 0.171 1.00 90.19 369 ASP A C 1
ATOM 2936 O O . ASP A 1 369 ? 3.073 -13.467 0.575 1.00 90.19 369 ASP A O 1
ATOM 2940 N N . GLU A 1 370 ? 2.661 -14.889 -1.105 1.00 93.62 370 GLU A N 1
ATOM 2941 C CA . GLU A 1 370 ? 2.471 -13.832 -2.092 1.00 93.62 370 GLU A CA 1
ATOM 2942 C C . GLU A 1 370 ? 1.238 -12.969 -1.763 1.00 93.62 370 GLU A C 1
ATOM 2944 O O . GLU A 1 370 ? 0.105 -13.446 -1.660 1.00 93.62 370 GLU A O 1
ATOM 2949 N N . GLU A 1 371 ? 1.446 -11.653 -1.657 1.00 95.12 371 GLU A N 1
ATOM 2950 C CA . GLU A 1 371 ? 0.362 -10.696 -1.436 1.00 95.12 371 GLU A CA 1
ATOM 2951 C C . GLU A 1 371 ? -0.706 -10.793 -2.539 1.00 95.12 371 GLU A C 1
ATOM 2953 O O . GLU A 1 371 ? -0.415 -10.739 -3.742 1.00 95.12 371 GLU A O 1
ATOM 2958 N N . ALA A 1 372 ? -1.971 -10.862 -2.125 1.00 95.62 372 ALA A N 1
ATOM 2959 C CA . ALA A 1 372 ? -3.103 -10.780 -3.031 1.00 95.62 372 ALA A CA 1
ATOM 2960 C C . ALA A 1 372 ? -3.686 -9.364 -3.051 1.00 95.62 372 ALA A C 1
ATOM 2962 O O . ALA A 1 372 ? -3.717 -8.658 -2.044 1.00 95.62 372 ALA A O 1
ATOM 2963 N N . TYR A 1 373 ? -4.195 -8.956 -4.208 1.00 97.12 373 TYR A N 1
ATOM 2964 C CA . TYR A 1 373 ? -4.757 -7.630 -4.425 1.00 97.12 373 TYR A CA 1
ATOM 2965 C C . TYR A 1 373 ? -6.226 -7.733 -4.824 1.00 97.12 373 TYR A C 1
ATOM 2967 O O . TYR A 1 373 ? -6.593 -8.550 -5.670 1.00 97.12 373 TYR A O 1
ATOM 2975 N N . LEU A 1 374 ? -7.070 -6.882 -4.242 1.00 96.00 374 LEU A N 1
ATOM 2976 C CA . LEU A 1 374 ? -8.486 -6.777 -4.592 1.00 96.00 374 LEU A CA 1
ATOM 2977 C C . LEU A 1 374 ? -8.798 -5.362 -5.080 1.00 96.00 374 LEU A C 1
ATOM 2979 O O . LEU A 1 374 ? -8.313 -4.378 -4.519 1.00 96.00 374 LEU A O 1
ATOM 2983 N N . SER A 1 375 ? -9.611 -5.252 -6.131 1.00 97.25 375 SER A N 1
ATOM 2984 C CA . SER A 1 375 ? -10.042 -3.943 -6.619 1.00 97.25 375 SER A CA 1
ATOM 2985 C C . SER A 1 375 ? -11.018 -3.275 -5.653 1.00 97.25 375 SER A C 1
ATOM 2987 O O . SER A 1 375 ? -11.948 -3.913 -5.145 1.00 97.25 375 SER A O 1
ATOM 2989 N N . VAL A 1 376 ? -10.829 -1.973 -5.432 1.00 97.12 376 VAL A N 1
ATOM 2990 C CA . VAL A 1 376 ? -11.760 -1.150 -4.658 1.00 97.12 376 VAL A CA 1
ATOM 2991 C C . VAL A 1 376 ? -12.939 -0.803 -5.557 1.00 97.12 376 VAL A C 1
ATOM 2993 O O . VAL A 1 376 ? -12.850 0.070 -6.420 1.00 97.12 376 VAL A O 1
ATOM 2996 N N . ARG A 1 377 ? -14.045 -1.518 -5.358 1.00 96.19 377 ARG A N 1
ATOM 2997 C CA . ARG A 1 377 ? -15.332 -1.265 -5.999 1.00 96.19 377 ARG A CA 1
ATOM 2998 C C . ARG A 1 377 ? -16.401 -1.157 -4.917 1.00 96.19 377 ARG A C 1
ATOM 3000 O O . ARG A 1 377 ? -16.258 -1.790 -3.869 1.00 96.19 377 ARG A O 1
ATOM 3007 N N . PRO A 1 378 ? -17.494 -0.426 -5.156 1.00 96.62 378 PRO A N 1
ATOM 3008 C CA . PRO A 1 378 ? -18.576 -0.347 -4.186 1.00 96.62 378 PRO A CA 1
ATOM 3009 C C . PRO A 1 378 ? -19.094 -1.706 -3.721 1.00 96.62 378 PRO A C 1
ATOM 3011 O O . PRO A 1 378 ? -19.323 -1.913 -2.535 1.00 96.62 378 PRO A O 1
ATOM 3014 N N . GLU A 1 379 ? -19.188 -2.665 -4.635 1.00 94.88 379 GLU A N 1
ATOM 3015 C CA . GLU A 1 379 ? -19.679 -4.010 -4.350 1.00 94.88 379 GLU A CA 1
ATOM 3016 C C . GLU A 1 379 ? -18.703 -4.791 -3.455 1.00 94.88 379 GLU A C 1
ATOM 3018 O O . GLU A 1 379 ? -19.133 -5.596 -2.632 1.00 94.88 379 GLU A O 1
ATOM 3023 N N . THR A 1 380 ? -17.393 -4.537 -3.580 1.00 93.81 380 THR A N 1
ATOM 3024 C CA . THR A 1 380 ? -16.367 -5.220 -2.777 1.00 93.81 380 THR A CA 1
ATOM 3025 C C . THR A 1 380 ? -16.252 -4.637 -1.372 1.00 93.81 380 THR A C 1
ATOM 3027 O O . THR A 1 380 ? -16.041 -5.391 -0.424 1.00 93.81 380 THR A O 1
ATOM 3030 N N . ILE A 1 381 ? -16.428 -3.320 -1.205 1.00 95.69 381 ILE A N 1
ATOM 3031 C CA . ILE A 1 381 ? -16.256 -2.656 0.099 1.00 95.69 381 ILE A CA 1
ATOM 3032 C C . ILE A 1 381 ? -17.563 -2.402 0.866 1.00 95.69 381 ILE A C 1
ATOM 3034 O O . ILE A 1 381 ? -17.503 -2.109 2.061 1.00 95.69 381 ILE A O 1
ATOM 3038 N N . ALA A 1 382 ? -18.741 -2.545 0.245 1.00 96.00 382 ALA A N 1
ATOM 3039 C CA . ALA A 1 382 ? -20.035 -2.342 0.911 1.00 96.00 382 ALA A CA 1
ATOM 3040 C C . ALA A 1 382 ? -20.237 -3.194 2.183 1.00 96.00 382 ALA A C 1
ATOM 3042 O O . ALA A 1 382 ? -20.649 -2.625 3.201 1.00 96.00 382 ALA A O 1
ATOM 3043 N N . PRO A 1 383 ? -19.905 -4.503 2.211 1.00 94.38 383 PRO A N 1
ATOM 3044 C CA . PRO A 1 383 ? -20.042 -5.303 3.433 1.00 94.38 383 PRO A CA 1
ATOM 3045 C C . PRO A 1 383 ? -19.172 -4.768 4.578 1.00 94.38 383 PRO A C 1
ATOM 3047 O O . PRO A 1 383 ? -19.608 -4.688 5.726 1.00 94.38 383 PRO A O 1
ATOM 3050 N N . LEU A 1 384 ? -17.956 -4.322 4.253 1.00 93.56 384 LEU A N 1
ATOM 3051 C CA . LEU A 1 384 ? -17.012 -3.761 5.221 1.00 93.56 384 LEU A CA 1
ATOM 3052 C C . LEU A 1 384 ? -17.494 -2.416 5.769 1.00 93.56 384 LEU A C 1
ATOM 3054 O O . LEU A 1 384 ? -17.404 -2.172 6.972 1.00 93.56 384 LEU A O 1
ATOM 3058 N N . ILE A 1 385 ? -18.033 -1.556 4.900 1.00 96.62 385 ILE A N 1
ATOM 3059 C CA . ILE A 1 385 ? -18.617 -0.270 5.293 1.00 96.62 385 ILE A CA 1
ATOM 3060 C C . ILE A 1 385 ? -19.838 -0.487 6.190 1.00 96.62 385 ILE A C 1
ATOM 3062 O O . ILE A 1 385 ? -19.958 0.191 7.208 1.00 96.62 385 ILE A O 1
ATOM 3066 N N . THR A 1 386 ? -20.701 -1.451 5.865 1.00 96.25 386 THR A N 1
ATOM 3067 C CA . THR A 1 386 ? -21.871 -1.806 6.687 1.00 96.25 386 THR A CA 1
ATOM 3068 C C . THR A 1 386 ? -21.434 -2.237 8.087 1.00 96.25 386 THR A C 1
ATOM 3070 O O . THR A 1 386 ? -21.835 -1.626 9.076 1.00 96.25 386 THR A O 1
ATOM 3073 N N . ALA A 1 387 ? -20.490 -3.180 8.173 1.00 94.75 387 ALA A N 1
ATOM 3074 C CA . ALA A 1 387 ? -19.947 -3.638 9.449 1.00 94.75 387 ALA A CA 1
ATOM 3075 C C . ALA A 1 387 ? -19.260 -2.511 10.248 1.00 94.75 387 ALA A C 1
ATOM 3077 O O . ALA A 1 387 ? -19.304 -2.495 11.482 1.00 94.75 387 ALA A O 1
ATOM 3078 N N . ALA A 1 388 ? -18.611 -1.558 9.570 1.00 96.38 388 ALA A N 1
ATOM 3079 C CA . ALA A 1 388 ? -18.025 -0.385 10.212 1.00 96.38 388 ALA A CA 1
ATOM 3080 C C . ALA A 1 388 ? -19.100 0.561 10.771 1.00 96.38 388 ALA A C 1
ATOM 3082 O O . ALA A 1 388 ? -18.960 1.024 11.905 1.00 96.38 388 ALA A O 1
ATOM 3083 N N . ILE A 1 389 ? -20.180 0.819 10.023 1.00 97.19 389 ILE A N 1
ATOM 3084 C CA . ILE A 1 389 ? -21.315 1.636 10.477 1.00 97.19 389 ILE A CA 1
ATOM 3085 C C . ILE A 1 389 ? -21.918 1.039 11.749 1.00 97.19 389 ILE A C 1
ATOM 3087 O O . ILE A 1 389 ? -22.039 1.760 12.743 1.00 97.19 389 ILE A O 1
ATOM 3091 N N . ASP A 1 390 ? -22.199 -0.264 11.753 1.00 96.06 390 ASP A N 1
ATOM 3092 C CA . ASP A 1 390 ? -22.794 -0.958 12.900 1.00 96.06 390 ASP A CA 1
ATOM 3093 C C . ASP A 1 390 ? -21.897 -0.855 14.141 1.00 96.06 390 ASP A C 1
ATOM 3095 O O . ASP A 1 390 ? -22.353 -0.517 15.237 1.00 96.06 390 ASP A O 1
ATOM 3099 N N . LYS A 1 391 ? -20.582 -1.052 13.973 1.00 95.31 391 LYS A N 1
ATOM 3100 C CA . LYS A 1 391 ? -19.606 -0.928 15.069 1.00 95.31 391 LYS A CA 1
ATOM 3101 C C . LYS A 1 391 ? -19.489 0.499 15.603 1.00 95.31 391 LYS A C 1
ATOM 3103 O O . LYS A 1 391 ? -19.375 0.686 16.817 1.00 95.31 391 LYS A O 1
ATOM 3108 N N . ILE A 1 392 ? -19.505 1.511 14.733 1.00 96.00 392 ILE A N 1
ATOM 3109 C CA . ILE A 1 392 ? -19.470 2.920 15.153 1.00 96.00 392 ILE A CA 1
ATOM 3110 C C . ILE A 1 392 ? -20.753 3.269 15.915 1.00 96.00 392 ILE A C 1
ATOM 3112 O O . ILE A 1 392 ? -20.689 3.914 16.963 1.00 96.00 392 ILE A O 1
ATOM 3116 N N . GLN A 1 393 ? -21.911 2.823 15.425 1.00 95.31 393 GLN A N 1
ATOM 3117 C CA . GLN A 1 393 ? -23.201 3.072 16.065 1.00 95.31 393 GLN A CA 1
ATOM 3118 C C . GLN A 1 393 ? -23.310 2.378 17.427 1.00 95.31 393 GLN A C 1
ATOM 3120 O O . GLN A 1 393 ? -23.706 3.027 18.394 1.00 95.31 393 GLN A O 1
ATOM 3125 N N . ALA A 1 394 ? -22.871 1.121 17.545 1.00 94.19 394 ALA A N 1
ATOM 3126 C CA . ALA A 1 394 ? -22.842 0.397 18.817 1.00 94.19 394 ALA A CA 1
ATOM 3127 C C . ALA A 1 394 ? -22.002 1.127 19.882 1.00 94.19 394 ALA A C 1
ATOM 3129 O O . ALA A 1 394 ? -22.419 1.245 21.032 1.00 94.19 394 ALA A O 1
ATOM 3130 N N . ARG A 1 395 ? -20.855 1.709 19.497 1.00 93.75 395 ARG A N 1
ATOM 3131 C CA . ARG A 1 395 ? -20.033 2.531 20.408 1.00 93.75 395 ARG A CA 1
ATOM 3132 C C . ARG A 1 395 ? -20.731 3.825 20.841 1.00 93.75 395 ARG A C 1
ATOM 3134 O O . ARG A 1 395 ? -20.505 4.290 21.955 1.00 93.75 395 ARG A O 1
ATOM 3141 N N . ARG A 1 396 ? -21.579 4.414 19.988 1.00 93.38 396 ARG A N 1
ATOM 3142 C CA . ARG A 1 396 ? -22.318 5.654 20.294 1.00 93.38 396 ARG A CA 1
ATOM 3143 C C . ARG A 1 396 ? -23.520 5.439 21.214 1.00 93.38 396 ARG A C 1
ATOM 3145 O O . ARG A 1 396 ? -23.902 6.388 21.888 1.00 93.38 396 ARG A O 1
ATOM 3152 N N . GLN A 1 397 ? -24.082 4.231 21.309 1.00 89.31 397 GLN A N 1
ATOM 3153 C CA . GLN A 1 397 ? -25.242 3.961 22.179 1.00 89.31 397 GLN A CA 1
ATOM 3154 C C . GLN A 1 397 ? -24.975 4.262 23.668 1.00 89.31 397 GLN A C 1
ATOM 3156 O O . GLN A 1 397 ? -25.904 4.599 24.398 1.00 89.31 397 GLN A O 1
ATOM 3161 N N . GLY A 1 398 ? -23.712 4.242 24.111 1.00 87.50 398 GLY A N 1
ATOM 3162 C CA . GLY A 1 398 ? -23.325 4.674 25.460 1.00 87.50 398 GLY A CA 1
ATOM 3163 C C . GLY A 1 398 ? -23.298 6.195 25.671 1.00 87.50 398 GLY A C 1
ATOM 3164 O O . GLY A 1 398 ? -23.244 6.653 26.809 1.00 87.50 398 GLY A O 1
ATOM 3165 N N . ASN A 1 399 ? -23.348 7.000 24.604 1.00 87.50 399 ASN A N 1
ATOM 3166 C CA . ASN A 1 399 ? -23.164 8.448 24.661 1.00 87.50 399 ASN A CA 1
ATOM 3167 C C . ASN A 1 399 ? -24.364 9.184 24.036 1.00 87.50 399 ASN A C 1
ATOM 3169 O O . ASN A 1 399 ? -24.395 9.483 22.843 1.00 87.50 399 ASN A O 1
ATOM 3173 N N . ARG A 1 400 ? -25.362 9.508 24.873 1.00 81.81 400 ARG A N 1
ATOM 3174 C CA . ARG A 1 400 ? -26.670 10.098 24.497 1.00 81.81 400 ARG A CA 1
ATOM 3175 C C . ARG A 1 400 ? -26.621 11.435 23.739 1.00 81.81 400 ARG A C 1
ATOM 3177 O O . ARG A 1 400 ? -27.675 11.957 23.398 1.00 81.81 400 ARG A O 1
ATOM 3184 N N . LYS A 1 401 ? -25.449 12.033 23.506 1.00 84.75 401 LYS A N 1
ATOM 3185 C CA . LYS A 1 401 ? -25.323 13.360 22.876 1.00 84.75 401 LYS A CA 1
ATOM 3186 C C . LYS A 1 401 ? -25.085 13.332 21.362 1.00 84.75 401 LYS A C 1
ATOM 3188 O O . LYS A 1 401 ? -25.105 14.395 20.755 1.00 84.75 401 LYS A O 1
ATOM 3193 N N . MET A 1 402 ? -24.871 12.168 20.738 1.00 81.81 402 MET A N 1
ATOM 3194 C CA . MET A 1 402 ? -24.486 12.096 19.321 1.00 81.81 402 MET A CA 1
ATOM 3195 C C . MET A 1 402 ? -25.472 11.264 18.484 1.00 81.81 402 MET A C 1
ATOM 3197 O O . MET A 1 402 ? -25.207 10.111 18.146 1.00 81.81 402 MET A O 1
ATOM 3201 N N . TYR A 1 403 ? -26.616 11.858 18.134 1.00 80.19 403 TYR A N 1
ATOM 3202 C CA . TYR A 1 403 ? -27.587 11.263 17.210 1.00 80.19 403 TYR A CA 1
ATOM 3203 C C . TYR A 1 403 ? -27.242 11.659 15.772 1.00 80.19 403 TYR A C 1
ATOM 3205 O O . TYR A 1 403 ? -27.506 12.777 15.341 1.00 80.19 403 TYR A O 1
ATOM 3213 N N . GLY A 1 404 ? -26.614 10.750 15.031 1.00 92.44 404 GLY A N 1
ATOM 3214 C CA . GLY A 1 404 ? -26.322 10.951 13.614 1.00 92.44 404 GLY A CA 1
ATOM 3215 C C . GLY A 1 404 ? -25.723 9.707 12.967 1.00 92.44 404 GLY A C 1
ATOM 3216 O O . GLY A 1 404 ? -24.939 8.989 13.599 1.00 92.44 404 GLY A O 1
ATOM 3217 N N . ARG A 1 405 ? -26.087 9.457 11.700 1.00 94.50 405 ARG A N 1
ATOM 3218 C CA . ARG A 1 405 ? -25.448 8.430 10.861 1.00 94.50 405 ARG A CA 1
ATOM 3219 C C . ARG A 1 405 ? -23.947 8.756 10.753 1.00 94.50 405 ARG A C 1
ATOM 3221 O O . ARG A 1 405 ? -23.620 9.929 10.571 1.00 94.50 405 ARG A O 1
ATOM 3228 N N . PRO A 1 406 ? -23.038 7.773 10.896 1.00 97.00 406 PRO A N 1
ATOM 3229 C CA . PRO A 1 406 ? -21.607 8.004 10.704 1.00 97.00 406 PRO A CA 1
ATOM 3230 C C . PRO A 1 406 ? -21.328 8.649 9.343 1.00 97.00 406 PRO A C 1
ATOM 3232 O O . PRO A 1 406 ? -21.901 8.231 8.333 1.00 97.00 406 PRO A O 1
ATOM 3235 N N . THR A 1 407 ? -20.474 9.670 9.318 1.00 97.62 407 THR A N 1
ATOM 3236 C CA . THR A 1 407 ? -20.045 10.308 8.066 1.00 97.62 407 THR A CA 1
ATOM 3237 C C . THR A 1 407 ? -19.065 9.407 7.305 1.00 97.62 407 THR A C 1
ATOM 3239 O O . THR A 1 407 ? -18.534 8.436 7.851 1.00 97.62 407 THR A O 1
ATOM 3242 N N . ALA A 1 408 ? -18.788 9.717 6.034 1.00 98.12 408 ALA A N 1
ATOM 3243 C CA . ALA A 1 408 ? -17.779 8.982 5.264 1.00 98.12 408 ALA A CA 1
ATOM 3244 C C . ALA A 1 408 ? -16.384 9.099 5.908 1.00 98.12 408 ALA A C 1
ATOM 3246 O O . ALA A 1 408 ? -15.610 8.143 5.910 1.00 98.12 408 ALA A O 1
ATOM 3247 N N . GLU A 1 409 ? -16.088 10.262 6.488 1.00 98.00 409 GLU A N 1
ATOM 3248 C CA . GLU A 1 409 ? -14.870 10.565 7.232 1.00 98.00 409 GLU A CA 1
ATOM 3249 C C . GLU A 1 409 ? -14.771 9.720 8.519 1.00 98.00 409 GLU A C 1
ATOM 3251 O O . GLU A 1 409 ? -13.711 9.150 8.791 1.00 98.00 409 GLU A O 1
ATOM 3256 N N . ASP A 1 410 ? -15.873 9.576 9.271 1.00 97.31 410 ASP A N 1
ATOM 3257 C CA . ASP A 1 410 ? -15.943 8.724 10.469 1.00 97.31 410 ASP A CA 1
ATOM 3258 C C . ASP A 1 410 ? -15.648 7.257 10.124 1.00 97.31 410 ASP A C 1
ATOM 3260 O O . ASP A 1 410 ? -14.858 6.594 10.802 1.00 97.31 410 ASP A O 1
ATOM 3264 N N . ILE A 1 411 ? -16.266 6.759 9.048 1.00 98.12 411 ILE A N 1
ATOM 3265 C CA . ILE A 1 411 ? -16.096 5.382 8.568 1.00 98.12 411 ILE A CA 1
ATOM 3266 C C . ILE A 1 411 ? -14.655 5.158 8.106 1.00 98.12 411 ILE A C 1
ATOM 3268 O O . ILE A 1 411 ? -14.034 4.173 8.500 1.00 98.12 411 ILE A O 1
ATOM 3272 N N . LEU A 1 412 ? -14.089 6.083 7.323 1.00 97.62 412 LEU A N 1
ATOM 3273 C CA . LEU A 1 412 ? -12.708 5.976 6.851 1.00 97.62 412 LEU A CA 1
ATOM 3274 C C . LEU A 1 412 ? -11.718 5.936 8.015 1.00 97.62 412 LEU A C 1
ATOM 3276 O O . LEU A 1 412 ? -10.822 5.092 8.046 1.00 97.62 412 LEU A O 1
ATOM 3280 N N . LYS A 1 413 ? -11.895 6.841 8.984 1.00 97.62 413 LYS A N 1
ATOM 3281 C CA . LYS A 1 413 ? -11.067 6.902 10.190 1.00 97.62 413 LYS A CA 1
ATOM 3282 C C . LYS A 1 413 ? -11.160 5.599 10.978 1.00 97.62 413 LYS A C 1
ATOM 3284 O O . LYS A 1 413 ? -10.137 5.087 11.423 1.00 97.62 413 LYS A O 1
ATOM 3289 N N . PHE A 1 414 ? -12.366 5.052 11.123 1.00 97.31 414 PHE A N 1
ATOM 3290 C CA . PHE A 1 414 ? -12.582 3.777 11.797 1.00 97.31 414 PHE A CA 1
ATOM 3291 C C . PHE A 1 414 ? -11.878 2.616 11.084 1.00 97.31 414 PHE A C 1
ATOM 3293 O O . PHE A 1 414 ? -11.190 1.836 11.742 1.00 97.31 414 PHE A O 1
ATOM 3300 N N . LEU A 1 415 ? -12.009 2.513 9.756 1.00 96.19 415 LEU A N 1
ATOM 3301 C CA . LEU A 1 415 ? -11.373 1.454 8.968 1.00 96.19 415 LEU A CA 1
ATOM 3302 C C . LEU A 1 415 ? -9.845 1.508 9.094 1.00 96.19 415 LEU A C 1
ATOM 3304 O O . LEU A 1 415 ? -9.236 0.509 9.466 1.00 96.19 415 LEU A O 1
ATOM 3308 N N . ARG A 1 416 ? -9.238 2.686 8.899 1.00 95.75 416 ARG A N 1
ATOM 3309 C CA . ARG A 1 416 ? -7.780 2.883 9.022 1.00 95.75 416 ARG A CA 1
ATOM 3310 C C . ARG A 1 416 ? -7.242 2.591 10.420 1.00 95.75 416 ARG A C 1
ATOM 3312 O O . ARG A 1 416 ? -6.165 2.031 10.553 1.00 95.75 416 ARG A O 1
ATOM 3319 N N . ALA A 1 417 ? -7.992 2.957 11.458 1.00 95.31 417 ALA A N 1
ATOM 3320 C CA . ALA A 1 417 ? -7.600 2.679 12.838 1.00 95.31 417 ALA A CA 1
ATOM 3321 C C . ALA A 1 417 ? -7.727 1.194 13.207 1.00 95.31 417 ALA A C 1
ATOM 3323 O O . ALA A 1 417 ? -7.083 0.739 14.147 1.00 95.31 417 ALA A O 1
ATOM 3324 N N . THR A 1 418 ? -8.588 0.450 12.510 1.00 93.94 418 THR A N 1
ATOM 3325 C CA . THR A 1 418 ? -8.811 -0.972 12.791 1.00 93.94 418 THR A CA 1
ATOM 3326 C C . THR A 1 418 ? -7.760 -1.842 12.113 1.00 93.94 418 THR A C 1
ATOM 3328 O O . THR A 1 418 ? -7.363 -2.856 12.679 1.00 93.94 418 THR A O 1
ATOM 3331 N N . ASP A 1 419 ? -7.336 -1.477 10.902 1.00 92.12 419 ASP A N 1
ATOM 3332 C CA . ASP A 1 419 ? -6.478 -2.320 10.078 1.00 92.12 419 ASP A CA 1
ATOM 3333 C C . ASP A 1 419 ? -5.702 -1.487 9.039 1.00 92.12 419 ASP A C 1
ATOM 3335 O O . ASP A 1 419 ? -6.274 -0.690 8.288 1.00 92.12 419 ASP A O 1
ATOM 3339 N N . GLY A 1 420 ? -4.380 -1.690 8.996 1.00 88.88 420 GLY A N 1
ATOM 3340 C CA . GLY A 1 420 ? -3.456 -0.957 8.126 1.00 88.88 420 GLY A CA 1
ATOM 3341 C C . GLY A 1 420 ? -3.691 -1.175 6.628 1.00 88.88 420 GLY A C 1
ATOM 3342 O O . GLY A 1 420 ? -3.282 -0.342 5.819 1.00 88.88 420 GLY A O 1
ATOM 3343 N N . ARG A 1 421 ? -4.418 -2.227 6.230 1.00 92.38 421 ARG A N 1
ATOM 3344 C CA . ARG A 1 421 ? -4.777 -2.483 4.820 1.00 92.38 421 ARG A CA 1
ATOM 3345 C C . ARG A 1 421 ? -5.644 -1.378 4.215 1.00 92.38 421 ARG A C 1
ATOM 3347 O O . ARG A 1 421 ? -5.647 -1.183 3.002 1.00 92.38 421 ARG A O 1
ATOM 3354 N N . TRP A 1 422 ? -6.350 -0.619 5.052 1.00 95.19 422 TRP A N 1
ATOM 3355 C CA . TRP A 1 422 ? -7.228 0.474 4.624 1.00 95.19 422 TRP A CA 1
ATOM 3356 C C . TRP A 1 422 ? -6.523 1.834 4.579 1.00 95.19 422 TRP A C 1
ATOM 3358 O O . TRP A 1 422 ? -7.172 2.845 4.293 1.00 95.19 422 TRP A O 1
ATOM 3368 N N . GLN A 1 423 ? -5.212 1.888 4.849 1.00 95.44 423 GLN A N 1
ATOM 3369 C CA . GLN A 1 423 ? -4.454 3.138 4.970 1.00 95.44 423 GLN A CA 1
ATOM 3370 C C . GLN A 1 423 ? -4.585 4.025 3.726 1.00 95.44 423 GLN A C 1
ATOM 3372 O O . GLN A 1 423 ? -4.801 5.233 3.846 1.00 95.44 423 GLN A O 1
ATOM 3377 N N . ASN A 1 424 ? -4.548 3.415 2.541 1.00 96.75 424 ASN A N 1
ATOM 3378 C CA . ASN A 1 424 ? -4.633 4.130 1.269 1.00 96.75 424 ASN A CA 1
ATOM 3379 C C . ASN A 1 424 ? -6.061 4.258 0.729 1.00 96.75 424 ASN A C 1
ATOM 3381 O O . ASN A 1 424 ? -6.258 4.901 -0.297 1.00 96.75 424 ASN A O 1
ATOM 3385 N N . LEU A 1 425 ? -7.075 3.693 1.401 1.00 97.00 425 LEU A N 1
ATOM 3386 C CA . LEU A 1 425 ? -8.458 3.778 0.933 1.00 97.00 425 LEU A CA 1
ATOM 3387 C C . LEU A 1 425 ? -8.884 5.249 0.841 1.00 97.00 425 LEU A C 1
ATOM 3389 O O . LEU A 1 425 ? -8.788 6.005 1.813 1.00 97.00 425 LEU A O 1
ATOM 3393 N N . GLY A 1 426 ? -9.332 5.665 -0.342 1.00 96.38 426 GLY A N 1
ATOM 3394 C CA . GLY A 1 426 ? -9.781 7.028 -0.585 1.00 96.38 426 GLY A CA 1
ATOM 3395 C C . GLY A 1 426 ? -11.186 7.274 -0.040 1.00 96.38 426 GLY A C 1
ATOM 3396 O O . GLY A 1 426 ? -12.062 6.415 -0.116 1.00 96.38 426 GLY A O 1
ATOM 3397 N N . ILE A 1 427 ? -11.441 8.490 0.448 1.00 97.56 427 ILE A N 1
ATOM 3398 C CA . ILE A 1 427 ? -12.785 8.881 0.898 1.00 97.56 427 ILE A CA 1
ATOM 3399 C C . ILE A 1 427 ? -13.830 8.826 -0.225 1.00 97.56 427 ILE A C 1
ATOM 3401 O O . ILE A 1 427 ? -15.009 8.576 0.029 1.00 97.56 427 ILE A O 1
ATOM 3405 N N . TRP A 1 428 ? -13.394 9.036 -1.472 1.00 97.69 428 TRP A N 1
ATOM 3406 C CA . TRP A 1 428 ? -14.240 8.956 -2.660 1.00 97.69 428 TRP A CA 1
ATOM 3407 C C . TRP A 1 428 ? -14.902 7.578 -2.786 1.00 97.69 428 TRP A C 1
ATOM 3409 O O . TRP A 1 428 ? -16.096 7.519 -3.060 1.00 97.69 428 TRP A O 1
ATOM 3419 N N . ALA A 1 429 ? -14.178 6.496 -2.479 1.00 97.56 429 ALA A N 1
ATOM 3420 C CA . ALA A 1 429 ? -14.686 5.131 -2.577 1.00 97.56 429 ALA A CA 1
ATOM 3421 C C . ALA A 1 429 ? -15.801 4.877 -1.554 1.00 97.56 429 ALA A C 1
ATOM 3423 O O . ALA A 1 429 ? -16.825 4.273 -1.867 1.00 97.56 429 ALA A O 1
ATOM 3424 N N . ILE A 1 430 ? -15.648 5.409 -0.336 1.00 98.00 430 ILE A N 1
ATOM 3425 C CA . ILE A 1 430 ? -16.677 5.317 0.707 1.00 98.00 430 ILE A CA 1
ATOM 3426 C C . ILE A 1 430 ? -17.917 6.111 0.299 1.00 98.00 430 ILE A C 1
ATOM 3428 O O . ILE A 1 430 ? -19.023 5.588 0.387 1.00 98.00 430 ILE A O 1
ATOM 3432 N N . LYS A 1 431 ? -17.752 7.347 -0.190 1.00 98.06 431 LYS A N 1
ATOM 3433 C CA . LYS A 1 431 ? -18.876 8.180 -0.654 1.00 98.06 431 LYS A CA 1
ATOM 3434 C C . LYS A 1 431 ? -19.626 7.529 -1.815 1.00 98.06 431 LYS A C 1
ATOM 3436 O O . LYS A 1 431 ? -20.853 7.519 -1.812 1.00 98.06 431 LYS A O 1
ATOM 3441 N N . GLU A 1 432 ? -18.903 6.965 -2.778 1.00 97.44 432 GLU A N 1
ATOM 3442 C CA . GLU A 1 432 ? -19.492 6.238 -3.904 1.00 97.44 432 GLU A CA 1
ATOM 3443 C C . GLU A 1 432 ? -20.274 5.007 -3.432 1.00 97.44 432 GLU A C 1
ATOM 3445 O O . GLU A 1 432 ? -21.397 4.774 -3.877 1.00 97.44 432 GLU A O 1
ATOM 3450 N N . THR A 1 433 ? -19.720 4.258 -2.481 1.00 97.62 433 THR A N 1
ATOM 3451 C CA . THR A 1 433 ? -20.377 3.063 -1.944 1.00 97.62 433 THR A CA 1
ATOM 3452 C C . THR A 1 433 ? -21.622 3.409 -1.144 1.00 97.62 433 THR A C 1
ATOM 3454 O O . THR A 1 433 ? -22.674 2.830 -1.381 1.00 97.62 433 THR A O 1
ATOM 3457 N N . LEU A 1 434 ? -21.545 4.420 -0.278 1.00 97.62 434 LEU A N 1
ATOM 3458 C CA . LEU A 1 434 ? -22.693 4.928 0.477 1.00 97.62 434 LEU A CA 1
ATOM 3459 C C . LEU A 1 434 ? -23.806 5.494 -0.410 1.00 97.62 434 LEU A C 1
ATOM 3461 O O . LEU A 1 434 ? -24.926 5.626 0.062 1.00 97.62 434 LEU A O 1
ATOM 3465 N N . LYS A 1 435 ? -23.497 5.881 -1.653 1.00 97.38 435 LYS A N 1
ATOM 3466 C CA . LYS A 1 435 ? -24.492 6.324 -2.635 1.00 97.38 435 LYS A CA 1
ATOM 3467 C C . LYS A 1 435 ? -25.203 5.145 -3.311 1.00 97.38 435 LYS A C 1
ATOM 3469 O O . LYS A 1 435 ? -26.326 5.316 -3.775 1.00 97.38 435 LYS A O 1
ATOM 3474 N N . LYS A 1 436 ? -24.532 3.995 -3.433 1.00 96.50 436 LYS A N 1
ATOM 3475 C CA . LYS A 1 436 ? -25.089 2.765 -4.021 1.00 96.50 436 LYS A CA 1
ATOM 3476 C C . LYS A 1 436 ? -25.827 1.890 -3.001 1.00 96.50 436 LYS A C 1
ATOM 3478 O O . LYS A 1 436 ? -26.684 1.117 -3.415 1.00 96.50 436 LYS A O 1
ATOM 3483 N N . MET A 1 437 ? -25.457 1.988 -1.722 1.00 94.94 437 MET A N 1
ATOM 3484 C CA . MET A 1 437 ? -26.175 1.412 -0.577 1.00 94.94 437 MET A CA 1
ATOM 3485 C C . MET A 1 437 ? -27.399 2.250 -0.231 1.00 94.94 437 MET A C 1
ATOM 3487 O O . MET A 1 437 ? -28.456 1.642 0.031 1.00 94.94 437 MET A O 1
#

Radius of gyration: 31.14 Å; Cα contacts (8 Å, |Δi|>4): 411; chains: 1; bounding box: 76×75×109 Å

Sequence (437 aa):
MVQQTGFEFYWLGRVPCRTVRIVGIVVGVDKFEDMTRFKVDDGTAVIDCEYQKEEIKIPEASVGQSINVKGNIMERRGSRHLRVEAGDFALCFSVNEEVKHWNEVIQLHRDFYSLSEPFTIPKIEKEIPKEILTTQSQSTTSTQSTSNDTNSARLRHPSRLKLQDLTPVRFRYYLKHYLDFAEPYQSGSCLNCPPNELPSSRNQYKEPIDCNEHFFGFTLSYLRRVPALAEMALAVVHAERIRRGNGALTSQGKSQLSLTSSLASTSSARSTSQRKSSSSEPSSAKAKRLFIKTIRDLHNEGSIIIWCGRIRPYSHVLHENNKHCFGRQSQTLGEDAPGSSSIPSYPSTSQSSFRREEDEGELTEPEDDEEAYLSVRPETIAPLITAAIDKIQARRQGNRKMYGRPTAEDILKFLRATDGRWQNLGIWAIKETLKKM

Organism: NCBI:txid2282107

Mean predicted aligned error: 15.6 Å

Foldseek 3Di:
DPPPPDQDWDALAQDTHFKDKAKFFFQDWDDDPQWIWTFGDLPPDTAIEIEGDDVDDDDDDDGGFIKIAMAGWDDDPNGIHGYGYPPRIDTDPDPCVSVVVVVVVVVCCVPPRVDPDHDDDPPPPPPPPDDDDDDDDDDDDDDDDDDPDPPPPPDDQLVPDDLVCLALVNLLVVLLVCLVPPDFPPPPPCVPPDPPPDPPPPDPDPDDLPQPPRDAFEFLLNQCPPVSSVVSLLSSLVSVVVVVVVVVVVVVVVVVVPPPPDDDDDDDDDDPPPPPPDPPPDSNVSSSVSSVVSVVVCLLQQQKFWDPDHHDDDDPVVPPPPVPPPPPPPPPPDDDDDDDDDDDDDPDPPPPPPPPPPPVPDSDDDDPPGTTMHGLALVNCLSVLVVLQVVVVVVCVVPVPDPDRQDLVNSLVSVCVVDVRSVNHDSVSSVVNVVVD

InterPro domains:
  IPR012340 Nucleic acid-binding, OB-fold [G3DSA:2.40.50.140] (1-121)
  IPR012340 Nucleic acid-binding, OB-fold [SSF50249] (8-109)
  IPR018856 CST complex subunit Stn1, N-terminal [PF10451] (8-148)
  IPR040260 Replication factor A protein-like [PTHR13989] (13-303)

Secondary structure (DSSP, 8-state):
---------EEETTEEESEEEEEEEEEEEEE-SSEEEEEEE-SS-EEEEEEE--SS------TT-EEEEEEEEEEETTEEEEEEEEEEEEE--STHHHHHHHHHHHHHIIIIIT-SSPPPPP--------------------------------PPPGGGS-TTT--HHHHHHHHHHHHHHPPP------TTS-------------------TT--BEEHHHHHH-HHHHHHHHHHHHHHHHHHHHHHHHHHHHHHTT--S---------------------HHHHHHHHHHHHHHHHHHTTSEEEE-SPBPP--TTHHHHGGGTSS-------------------------------------PPPTTPPEEEE--HHHHHHHHHHHHHHHHHHHTT-TT--SPPPHHHHHHHHHHH-GGGTT--HHHHHHHHHH-

Solvent-accessible surface area (backbone atoms only — not comparable to full-atom values): 27836 Å² total; per-residue (Å²): 133,83,76,76,79,68,84,66,66,41,73,50,76,65,40,81,39,46,64,50,75,51,54,28,32,24,75,39,77,50,80,57,96,62,33,39,37,37,30,31,33,61,88,83,56,76,43,44,34,42,33,62,61,55,98,62,87,70,84,86,81,52,72,74,41,43,34,39,41,32,25,34,61,44,79,56,95,93,42,71,32,30,46,31,52,93,84,35,63,43,78,52,89,50,82,62,53,51,60,50,49,51,53,51,51,54,49,45,33,69,75,57,35,68,47,90,68,80,73,72,80,77,80,78,76,79,75,70,83,73,77,89,74,85,82,81,89,84,87,80,90,73,88,81,79,92,70,97,65,89,66,72,81,75,75,73,60,60,91,76,56,52,72,88,60,39,36,73,70,49,52,42,54,52,54,52,48,45,58,71,65,55,75,75,77,73,77,69,78,63,85,77,61,74,86,72,80,72,80,87,71,91,67,90,67,80,76,68,76,82,71,58,95,76,58,56,15,48,32,67,55,55,53,59,66,37,63,70,53,36,53,38,37,45,49,23,51,52,37,51,50,53,52,54,54,55,50,55,56,57,58,55,58,60,64,63,72,76,62,91,81,76,83,86,81,82,90,83,79,92,73,88,74,77,74,76,77,72,81,75,77,56,68,52,60,54,26,52,52,49,51,55,52,43,51,50,54,37,33,68,66,23,52,28,34,69,37,88,68,53,64,59,75,82,69,74,71,67,66,74,71,53,73,72,76,74,60,80,76,74,79,74,73,84,75,92,74,95,74,92,79,91,75,86,85,72,85,76,78,76,75,76,75,74,76,68,79,77,72,73,61,77,79,66,75,76,58,96,82,57,67,19,38,32,51,66,42,45,86,69,46,42,65,58,51,51,56,45,49,55,53,54,49,61,65,37,73,82,44,92,86,66,90,69,82,78,49,58,66,54,47,51,52,50,46,36,75,73,38,71,64,40,64,40,57,42,66,65,56,48,49,55,22,65,70,76,104